Protein AF-0000000073451861 (afdb_homodimer)

Nearest PDB structures (foldseek):
  3lm8-assembly1_A  TM=9.579E-01  e=1.379E-36  Bacillus subtilis
  3lm8-assembly5_C  TM=9.611E-01  e=3.725E-36  Bacillus subtilis
  3lm8-assembly6_D  TM=9.392E-01  e=6.124E-36  Bacillus subtilis
  3k94-assembly1_A  TM=9.320E-01  e=6.804E-31  Geobacillus thermodenitrificans NG80-2
  3cq9-assembly2_C  TM=8.450E-01  e=4.820E-22  Lactiplantibacillus plantarum WCFS1

Radius of gyration: 21.83 Å; Cα contacts (8 Å, |Δi|>4): 1058; chains: 2; bounding box: 53×60×49 Å

Foldseek 3Di:
DEEEEEEEQADLQFFPLCVVVPDDRYAYEYEVCRCVSCVVSVHQHLEYEEQCPPPDPVSVCSNVVVVRPYPYDDPPDPDGRVLVVLVVVVVVVGQEYEYTSQDDDDVVSNVVVVVSLVVSVVSVHWYWYDTQFKIKHKDFFDKDKDFADPSFFFKFKDFDPAKWFQKFKFQKPDTDGGDIHGPPDRPGGGIGGPDRMMMIGTGDGMMMMMGGDD/DEEEEEEEQADLQFFPLCVVVPDDRYAYEYEACRCVSCVVSVHQHLEYEEQCPPPDPVSVCSNVVVVRPYPHDDPDPPDGRVLVVLVVVVVVVGQEYEYTSQDDDDVVSNVVVVVSLVVSVVSVHWYWYDTQFKIKHKDFFDKDKDFADPSFFFKFKDFDPAKWFQKFKFQKPDTDGGDIHGPPDRPGGGIGGPDRMIMIGTGDGMMMMMGGDD

Solvent-accessible surface area (backbone atoms only — not comparable to full-atom values): 21751 Å² total; per-residue (Å²): 130,45,35,38,39,35,27,32,60,28,51,68,90,40,37,54,72,64,73,81,66,67,48,92,81,49,41,36,31,12,21,51,58,10,37,54,54,33,47,76,69,73,40,78,44,48,31,35,27,27,61,75,74,83,52,49,69,68,55,46,46,50,48,60,64,68,59,27,63,64,48,71,44,75,78,89,50,67,53,44,49,61,55,51,49,49,54,54,50,57,70,67,64,40,62,32,37,41,35,26,21,56,50,69,76,37,58,59,56,29,54,40,49,53,24,44,51,52,47,37,44,76,67,73,32,53,52,37,38,38,41,66,32,32,40,38,38,66,40,68,58,44,77,47,77,46,69,63,41,88,84,32,52,28,38,20,52,40,50,58,46,38,51,24,32,42,33,27,34,42,44,36,71,72,60,41,75,54,38,69,42,47,77,44,56,45,53,40,60,69,32,34,63,75,43,71,48,32,35,42,32,31,71,38,47,35,39,34,41,30,30,23,32,134,130,45,35,38,40,35,28,32,58,28,52,69,90,40,38,53,73,64,73,80,65,66,50,94,80,49,42,36,32,11,21,51,57,11,37,55,54,34,46,76,70,72,39,79,48,48,31,34,27,26,64,71,75,82,51,49,68,67,54,46,46,50,50,60,62,65,60,28,63,63,47,68,40,72,78,52,83,60,46,44,49,61,54,52,47,47,55,54,50,57,70,69,66,40,61,32,38,42,35,27,20,55,50,68,75,38,58,59,57,31,54,38,49,53,24,43,51,50,47,38,44,75,66,73,31,52,54,37,40,39,40,66,34,32,38,39,37,69,40,68,57,43,78,47,77,44,68,63,43,87,83,32,50,28,38,21,53,42,50,57,46,38,51,24,32,41,33,28,34,43,45,36,72,71,59,41,76,54,38,68,43,47,76,42,56,44,61,41,61,70,32,34,63,75,41,70,48,32,36,40,32,30,71,38,45,35,39,32,39,31,30,23,32,137

Organism: Bacillus licheniformis (strain ATCC 14580 / DSM 13 / JCM 2505 / CCUG 7422 / NBRC 12200 / NCIMB 9375 / NCTC 10341 / NRRL NRS-1264 / Gibson 46) (NCBI:txid279010)

Sequence (428 aa):
MKTINIVAGGPDHLIPDLLQYQAGDALWVGVDRGAVTLLDAGIVPDEAFGDFDSITDEQKKAIEKAAPRLHIYQAEKDQTDLDLALSWAVGQRPSFIRMFGISGGRADHFLGNLHLLYTAMKQNVKTVMIDRQNTISMHPPGSYTVMHDQTKPYISFLPFAETVKNLSLEGFKYSLNKCHIALGSTLCISNELIHSQGAFSFSEGILIMIRSTDMKTINIVAGGPDHLIPDLLQYQAGDALWVGVDRGAVTLLDAGIVPDEAFGDFDSITDEQKKAIEKAAPRLHIYQAEKDQTDLDLALSWAVGQRPSFIRMFGISGGRADHFLGNLHLLYTAMKQNVKTVMIDRQNTISMHPPGSYTVMHDQTKPYISFLPFAETVKNLSLEGFKYSLNKCHIALGSTLCISNELIHSQGAFSFSEGILIMIRSTD

InterPro domains:
  IPR006282 Thiamin pyrophosphokinase [TIGR01378] (4-210)
  IPR006282 Thiamin pyrophosphokinase [cd07995] (4-212)
  IPR007371 Thiamin pyrophosphokinase, catalytic domain [PF04263] (23-128)
  IPR007373 Thiamin pyrophosphokinase, thiamin-binding domain [PF04265] (147-207)
  IPR007373 Thiamin pyrophosphokinase, thiamin-binding domain [SM00983] (142-208)
  IPR036371 Thiamin pyrophosphokinase, thiamin-binding domain superfamily [SSF63862] (133-212)
  IPR036759 Thiamin pyrophosphokinase, catalytic domain superfamily [G3DSA:3.40.50.10240] (1-214)
  IPR036759 Thiamin pyrophosphokinase, catalytic domain superfamily [SSF63999] (1-131)
  IPR053149 Thiamine pyrophosphokinase [PTHR41299] (1-214)

Secondary structure (DSSP, 8-state):
--EEEEE-SS-GGGS--GGGG--TT-EEEEETHHHHHHHHTT---SEEES---SS-HHHHHHHHHT--EE----S--SS-HHHHHHHHHHHT--SEEEEES--SS-HHHHHHHHHHHHHHHHTT--EEEE-SSEEEEEE-SEEEEEE--TTS-EEEEEESSS-EEEEEEESBSS-EEEEEE-TT--TTSSEEBSSSEEEEEESBS-EEEEEE--/--EEEEE-SS-GGGS--GGGG--TT-EEEEETHHHHHHHHTT---SEEES---SS-HHHHHHHHHT--EE------TTS-HHHHHHHHHHHT--SEEEEES--SS-HHHHHHHHHHHHHHHHTT--EEEE-SSEEEEEE-SEEEEEE--TTS-EEEEEESSS-EEEEEEESBSS-EEEEEE-TT--TTSSEEBSSSEEEEEESBS-EEEEEE--

pLDDT: mean 90.4, std 12.21, range [48.94, 98.81]

Structure (mmCIF, N/CA/C/O backbone):
data_AF-0000000073451861-model_v1
#
loop_
_entity.id
_entity.type
_entity.pdbx_description
1 polymer 'Thiamine diphosphokinase'
#
loop_
_atom_site.group_PDB
_atom_site.id
_atom_site.type_symbol
_atom_site.label_atom_id
_atom_site.label_alt_id
_atom_site.label_comp_id
_atom_site.label_asym_id
_atom_site.label_entity_id
_atom_site.label_seq_id
_atom_site.pdbx_PDB_ins_code
_atom_site.Cartn_x
_atom_site.Cartn_y
_atom_site.Cartn_z
_atom_site.occupancy
_atom_site.B_iso_or_equiv
_atom_site.auth_seq_id
_atom_site.auth_comp_id
_atom_site.auth_asym_id
_atom_site.auth_atom_id
_atom_site.pdbx_PDB_model_num
ATOM 1 N N . MET A 1 1 ? -4.633 -28.203 -14 1 61.06 1 MET A N 1
ATOM 2 C CA . MET A 1 1 ? -4.426 -26.766 -13.922 1 61.06 1 MET A CA 1
ATOM 3 C C . MET A 1 1 ? -3.543 -26.406 -12.727 1 61.06 1 MET A C 1
ATOM 5 O O . MET A 1 1 ? -3.715 -26.953 -11.641 1 61.06 1 MET A O 1
ATOM 9 N N . LYS A 1 2 ? -2.137 -25.969 -12.883 1 87.25 2 LYS A N 1
ATOM 10 C CA . LYS A 1 2 ? -1.033 -25.938 -11.93 1 87.25 2 LYS A CA 1
ATOM 11 C C . LYS A 1 2 ? -1.071 -24.656 -11.094 1 87.25 2 LYS A C 1
ATOM 13 O O . LYS A 1 2 ? -1.204 -23.562 -11.641 1 87.25 2 LYS A O 1
ATOM 18 N N . THR A 1 3 ? -1.361 -24.828 -9.82 1 94.12 3 THR A N 1
ATOM 19 C CA . THR A 1 3 ? -1.321 -23.719 -8.875 1 94.12 3 THR A CA 1
ATOM 20 C C . THR A 1 3 ? 0.067 -23.594 -8.25 1 94.12 3 THR A C 1
ATOM 22 O O . THR A 1 3 ? 0.688 -24.594 -7.891 1 94.12 3 THR A O 1
ATOM 25 N N . ILE A 1 4 ? 0.548 -22.375 -8.203 1 96.38 4 ILE A N 1
ATOM 26 C CA . ILE A 1 4 ? 1.814 -22.125 -7.527 1 96.38 4 ILE A CA 1
ATOM 27 C C . ILE A 1 4 ? 1.584 -21.188 -6.336 1 96.38 4 ILE A C 1
ATOM 29 O O . ILE A 1 4 ? 0.977 -20.125 -6.477 1 96.38 4 ILE A O 1
ATOM 33 N N . ASN A 1 5 ? 1.986 -21.641 -5.164 1 97.25 5 ASN A N 1
ATOM 34 C CA . ASN A 1 5 ? 1.973 -20.844 -3.945 1 97.25 5 ASN A CA 1
ATOM 35 C C . ASN A 1 5 ? 3.354 -20.266 -3.631 1 97.25 5 ASN A C 1
ATOM 37 O O . ASN A 1 5 ? 4.32 -21.031 -3.498 1 97.25 5 ASN A O 1
ATOM 41 N N . ILE A 1 6 ? 3.475 -19.016 -3.539 1 97.31 6 ILE A N 1
ATOM 42 C CA . ILE A 1 6 ? 4.727 -18.344 -3.191 1 97.31 6 ILE A CA 1
ATOM 43 C C . ILE A 1 6 ? 4.617 -17.734 -1.794 1 97.31 6 ILE A C 1
ATOM 45 O O . ILE A 1 6 ? 3.666 -17.016 -1.495 1 97.31 6 ILE A O 1
ATOM 49 N N . VAL A 1 7 ? 5.59 -18.031 -0.932 1 97.31 7 VAL A N 1
ATOM 50 C CA . VAL A 1 7 ? 5.605 -17.453 0.41 1 97.31 7 VAL A CA 1
ATOM 51 C C . VAL A 1 7 ? 6.812 -16.531 0.564 1 97.31 7 VAL A C 1
ATOM 53 O O . VAL A 1 7 ? 7.961 -17 0.53 1 97.31 7 VAL A O 1
ATOM 56 N N . ALA A 1 8 ? 6.5 -15.25 0.709 1 96.38 8 ALA A N 1
ATOM 57 C CA . ALA A 1 8 ? 7.539 -14.242 0.906 1 96.38 8 ALA A CA 1
ATOM 58 C C . ALA A 1 8 ? 7.895 -14.102 2.383 1 96.38 8 ALA A C 1
ATOM 60 O O . ALA A 1 8 ? 7.41 -14.875 3.221 1 96.38 8 ALA A O 1
ATOM 61 N N . GLY A 1 9 ? 8.773 -13.156 2.688 1 92.75 9 GLY A N 1
ATOM 62 C CA . GLY A 1 9 ? 9.367 -13.086 4.012 1 92.75 9 GLY A CA 1
ATOM 63 C C . GLY A 1 9 ? 8.641 -12.133 4.941 1 92.75 9 GLY A C 1
ATOM 64 O O . GLY A 1 9 ? 9.258 -11.523 5.816 1 92.75 9 GLY A O 1
ATOM 65 N N . GLY A 1 10 ? 7.34 -11.852 4.781 1 93.38 10 GLY A N 1
ATOM 66 C CA . GLY A 1 10 ? 6.582 -11.031 5.715 1 93.38 10 GLY A CA 1
ATOM 67 C C . GLY A 1 10 ? 6.445 -11.656 7.09 1 93.38 10 GLY A C 1
ATOM 68 O O . GLY A 1 10 ? 6.824 -12.812 7.289 1 93.38 10 GLY A O 1
ATOM 69 N N . PRO A 1 11 ? 5.957 -10.844 8.031 1 94.31 11 PRO A N 1
ATOM 70 C CA . PRO A 1 11 ? 5.824 -11.359 9.398 1 94.31 11 PRO A CA 1
ATOM 71 C C . PRO A 1 11 ? 4.938 -12.594 9.484 1 94.31 11 PRO A C 1
ATOM 73 O O . PRO A 1 11 ? 3.844 -12.617 8.906 1 94.31 11 PRO A O 1
ATOM 76 N N . ASP A 1 12 ? 5.305 -13.547 10.312 1 93.94 12 ASP A N 1
ATOM 77 C CA . ASP A 1 12 ? 4.637 -14.844 10.422 1 93.94 12 ASP A CA 1
ATOM 78 C C . ASP A 1 12 ? 3.188 -14.672 10.875 1 93.94 12 ASP A C 1
ATOM 80 O O . ASP A 1 12 ? 2.299 -15.391 10.414 1 93.94 12 ASP A O 1
ATOM 84 N N . HIS A 1 13 ? 3.002 -13.711 11.727 1 94.44 13 HIS A N 1
ATOM 85 C CA . HIS A 1 13 ? 1.678 -13.578 12.328 1 94.44 13 HIS A CA 1
ATOM 86 C C . HIS A 1 13 ? 0.657 -13.086 11.312 1 94.44 13 HIS A C 1
ATOM 88 O O . HIS A 1 13 ? -0.548 -13.117 11.562 1 94.44 13 HIS A O 1
ATOM 94 N N . LEU A 1 14 ? 1.1 -12.68 10.164 1 96.56 14 LEU A N 1
ATOM 95 C CA . LEU A 1 14 ? 0.192 -12.203 9.125 1 96.56 14 LEU A CA 1
ATOM 96 C C . LEU A 1 14 ? -0.023 -13.281 8.062 1 96.56 14 LEU A C 1
ATOM 98 O O . LEU A 1 14 ? -0.887 -13.133 7.191 1 96.56 14 LEU A O 1
ATOM 102 N N . ILE A 1 15 ? 0.765 -14.312 8.055 1 97.75 15 ILE A N 1
ATOM 103 C CA . ILE A 1 15 ? 0.625 -15.414 7.109 1 97.75 15 ILE A CA 1
ATOM 104 C C . ILE A 1 15 ? -0.488 -16.344 7.566 1 97.75 15 ILE A C 1
ATOM 106 O O . ILE A 1 15 ? -0.486 -16.812 8.711 1 97.75 15 ILE A O 1
ATOM 110 N N . PRO A 1 16 ? -1.47 -16.594 6.73 1 97.38 16 PRO A N 1
ATOM 111 C CA . PRO A 1 16 ? -2.533 -17.516 7.133 1 97.38 16 PRO A CA 1
ATOM 112 C C . PRO A 1 16 ? -2.041 -18.953 7.285 1 97.38 16 PRO A C 1
ATOM 114 O O . PRO A 1 16 ? -0.871 -19.234 7.02 1 97.38 16 PRO A O 1
ATOM 117 N N . ASP A 1 17 ? -2.949 -19.828 7.762 1 96.12 17 ASP A N 1
ATOM 118 C CA . ASP A 1 17 ? -2.609 -21.234 7.824 1 96.12 17 ASP A CA 1
ATOM 119 C C . AS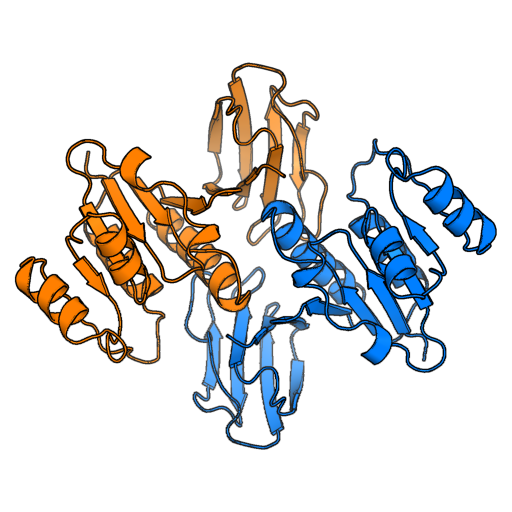P A 1 17 ? -2.422 -21.828 6.426 1 96.12 17 ASP A C 1
ATOM 121 O O . ASP A 1 17 ? -3.398 -22.078 5.715 1 96.12 17 ASP A O 1
ATOM 125 N N . LEU A 1 18 ? -1.202 -22.031 6.098 1 96.25 18 LEU A N 1
ATOM 126 C CA . LEU A 1 18 ? -0.835 -22.438 4.75 1 96.25 18 LEU A CA 1
ATOM 127 C C . LEU A 1 18 ? -1.409 -23.812 4.426 1 96.25 18 LEU A C 1
ATOM 129 O O . LEU A 1 18 ? -1.551 -24.172 3.254 1 96.25 18 LEU A O 1
ATOM 133 N N . LEU A 1 19 ? -1.751 -24.578 5.457 1 92.81 19 LEU A N 1
ATOM 134 C CA . LEU A 1 19 ? -2.266 -25.922 5.254 1 92.81 19 LEU A CA 1
ATOM 135 C C . LEU A 1 19 ? -3.625 -25.891 4.562 1 92.81 19 LEU A C 1
ATOM 137 O O . LEU A 1 19 ? -4.016 -26.859 3.904 1 92.81 19 LEU A O 1
ATOM 141 N N . GLN A 1 20 ? -4.25 -24.75 4.711 1 92.44 20 GLN A N 1
ATOM 142 C CA . GLN A 1 20 ? -5.559 -24.594 4.082 1 92.44 20 GLN A CA 1
ATOM 143 C C . GLN A 1 20 ? -5.43 -24.484 2.566 1 92.44 20 GLN A C 1
ATOM 145 O O . GLN A 1 20 ? -6.422 -24.609 1.845 1 92.44 20 GLN A O 1
ATOM 150 N N . TYR A 1 21 ? -4.195 -24.328 2.113 1 93.12 21 TYR A N 1
ATOM 151 C CA . TYR A 1 21 ? -3.982 -24.094 0.688 1 93.12 21 TYR A CA 1
ATOM 152 C C . TYR A 1 21 ? -3.234 -25.266 0.051 1 93.12 21 TYR A C 1
ATOM 154 O O . TYR A 1 21 ? -2.779 -25.172 -1.091 1 93.12 21 TYR A O 1
ATOM 162 N N . GLN A 1 22 ? -3.098 -26.266 0.871 1 85.5 22 GLN A N 1
ATOM 163 C CA . GLN A 1 22 ? -2.387 -27.438 0.38 1 85.5 22 GLN A CA 1
ATOM 164 C C . GLN A 1 22 ? -3.283 -28.297 -0.521 1 85.5 22 GLN A C 1
ATOM 166 O O . GLN A 1 22 ? -4.371 -28.703 -0.112 1 85.5 22 GLN A O 1
ATOM 171 N N . ALA A 1 23 ? -3.764 -27.797 -1.449 1 70.19 23 ALA A N 1
ATOM 172 C CA . ALA A 1 23 ? -4.609 -28.641 -2.293 1 70.19 23 ALA A CA 1
ATOM 173 C C . ALA A 1 23 ? -3.809 -29.234 -3.449 1 70.19 23 ALA A C 1
ATOM 175 O O . ALA A 1 23 ? -2.963 -28.562 -4.039 1 70.19 23 ALA A O 1
ATOM 176 N N . GLY A 1 24 ? -4.062 -30.594 -3.717 1 70 24 GLY A N 1
ATOM 177 C CA . GLY A 1 24 ? -3.652 -31.328 -4.91 1 70 24 GLY A CA 1
ATOM 178 C C . GLY A 1 24 ? -2.178 -31.172 -5.227 1 70 24 GLY A C 1
ATOM 179 O O . GLY A 1 24 ? -1.332 -31.266 -4.332 1 70 24 GLY A O 1
ATOM 180 N N . ASP A 1 25 ? -1.872 -30.703 -6.535 1 80 25 ASP A N 1
ATOM 181 C CA . ASP A 1 25 ? -0.563 -30.656 -7.176 1 80 25 ASP A CA 1
ATOM 182 C C . ASP A 1 25 ? -0.008 -29.234 -7.16 1 80 25 ASP A C 1
ATOM 184 O O . ASP A 1 25 ? 0.705 -28.828 -8.086 1 80 25 ASP A O 1
ATOM 188 N N . ALA A 1 26 ? -0.268 -28.5 -5.996 1 89.44 26 ALA A N 1
ATOM 189 C CA . ALA A 1 26 ? 0.245 -27.141 -5.973 1 89.44 26 ALA A CA 1
ATOM 190 C C . ALA A 1 26 ? 1.748 -27.125 -5.711 1 89.44 26 ALA A C 1
ATOM 192 O O . ALA A 1 26 ? 2.25 -27.891 -4.895 1 89.44 26 ALA A O 1
ATOM 193 N N . LEU A 1 27 ? 2.422 -26.297 -6.43 1 92.12 27 LEU A N 1
ATOM 194 C CA . LEU A 1 27 ? 3.844 -26.062 -6.199 1 92.12 27 LEU A CA 1
ATOM 195 C C . LEU A 1 27 ? 4.051 -24.984 -5.137 1 92.12 27 LEU A C 1
ATOM 197 O O . LEU A 1 27 ? 3.336 -23.984 -5.117 1 92.12 27 LEU A O 1
ATOM 201 N N . TRP A 1 28 ? 5.016 -25.266 -4.285 1 94 28 TRP A N 1
ATOM 202 C CA . TRP A 1 28 ? 5.328 -24.328 -3.221 1 94 28 TRP A CA 1
ATOM 203 C C . TRP A 1 28 ? 6.703 -23.703 -3.436 1 94 28 TRP A C 1
ATOM 205 O O . TRP A 1 28 ? 7.688 -24.406 -3.65 1 94 28 TRP A O 1
ATOM 215 N N . VAL A 1 29 ? 6.707 -22.375 -3.41 1 93.62 29 VAL A N 1
ATOM 216 C CA . VAL A 1 29 ? 7.934 -21.594 -3.59 1 93.62 29 VAL A CA 1
ATOM 217 C C . VAL A 1 29 ? 8.203 -20.75 -2.344 1 93.62 29 VAL A C 1
ATOM 219 O O . VAL A 1 29 ? 7.324 -20.016 -1.886 1 93.62 29 VAL A O 1
ATOM 222 N N . GLY A 1 30 ? 9.422 -20.828 -1.775 1 93.31 30 GLY A N 1
ATOM 223 C CA . GLY A 1 30 ? 9.828 -20.016 -0.649 1 93.31 30 GLY A CA 1
ATOM 224 C C . GLY A 1 30 ? 10.797 -18.906 -1.035 1 93.31 30 GLY A C 1
ATOM 225 O O . GLY A 1 30 ? 11.758 -19.156 -1.767 1 93.31 30 GLY A O 1
ATOM 226 N N . VAL A 1 31 ? 10.508 -17.688 -0.576 1 92.69 31 VAL A N 1
ATOM 227 C CA . VAL A 1 31 ? 11.383 -16.547 -0.844 1 92.69 31 VAL A CA 1
ATOM 228 C C . VAL A 1 31 ? 11.961 -16.016 0.467 1 92.69 31 VAL A C 1
ATOM 230 O O . VAL A 1 31 ? 11.211 -15.602 1.357 1 92.69 31 VAL A O 1
ATOM 233 N N . ASP A 1 32 ? 13.203 -15.945 0.616 1 87.44 32 ASP A N 1
ATOM 234 C CA . ASP A 1 32 ? 13.898 -15.5 1.823 1 87.44 32 ASP A CA 1
ATOM 235 C C . ASP A 1 32 ? 13.336 -16.203 3.062 1 87.44 32 ASP A C 1
ATOM 237 O O . ASP A 1 32 ? 13.258 -17.422 3.107 1 87.44 32 ASP A O 1
ATOM 241 N N . ARG A 1 33 ? 12.93 -15.5 4.012 1 88.81 33 ARG A N 1
ATOM 242 C CA . ARG A 1 33 ? 12.406 -16.078 5.246 1 88.81 33 ARG A CA 1
ATOM 243 C C . ARG A 1 33 ? 11.164 -16.922 4.969 1 88.81 33 ARG A C 1
ATOM 245 O O . ARG A 1 33 ? 10.781 -17.766 5.785 1 88.81 33 ARG A O 1
ATOM 252 N N . GLY A 1 34 ? 10.57 -16.656 3.805 1 93.38 34 GLY A N 1
ATOM 253 C CA . GLY A 1 34 ? 9.406 -17.453 3.426 1 93.38 34 GLY A CA 1
ATOM 254 C C . GLY A 1 34 ? 9.703 -18.922 3.281 1 93.38 34 GLY A C 1
ATOM 255 O O . GLY A 1 34 ? 8.836 -19.766 3.514 1 93.38 34 GLY A O 1
ATOM 256 N N . ALA A 1 35 ? 10.914 -19.266 2.936 1 90.12 35 ALA A N 1
ATOM 257 C CA . ALA A 1 35 ? 11.312 -20.672 2.854 1 90.12 35 ALA A CA 1
ATOM 258 C C . ALA A 1 35 ? 11.289 -21.328 4.23 1 90.12 35 ALA A C 1
ATOM 260 O O . ALA A 1 35 ? 10.828 -22.453 4.379 1 90.12 35 ALA A O 1
ATOM 261 N N . VAL A 1 36 ? 11.758 -20.562 5.199 1 88.31 36 VAL A N 1
ATOM 262 C CA . VAL A 1 36 ? 11.773 -21.062 6.574 1 88.31 36 VAL A CA 1
ATOM 263 C C . VAL A 1 36 ? 10.344 -21.219 7.078 1 88.31 36 VAL A C 1
ATOM 265 O O . VAL A 1 36 ? 10.016 -22.219 7.734 1 88.31 36 VAL A O 1
ATOM 268 N N . THR A 1 37 ? 9.539 -20.234 6.738 1 93.38 37 THR A N 1
ATOM 269 C CA . THR A 1 37 ? 8.133 -20.266 7.121 1 93.38 37 THR A CA 1
ATOM 270 C C . THR A 1 37 ? 7.469 -21.547 6.602 1 93.38 37 THR A C 1
ATOM 272 O O . THR A 1 37 ? 6.695 -22.188 7.316 1 93.38 37 THR A O 1
ATOM 275 N N . LEU A 1 38 ? 7.762 -21.953 5.387 1 92.94 38 LEU A N 1
ATOM 276 C CA . LEU A 1 38 ? 7.219 -23.172 4.801 1 92.94 38 LEU A CA 1
ATOM 277 C C . LEU A 1 38 ? 7.684 -24.406 5.578 1 92.94 38 LEU A C 1
ATOM 279 O O . LEU A 1 38 ? 6.871 -25.25 5.949 1 92.94 38 LEU A O 1
ATOM 283 N N . LEU A 1 39 ? 8.867 -24.438 5.891 1 87.94 39 LEU A N 1
ATOM 284 C CA . LEU A 1 39 ? 9.422 -25.578 6.609 1 87.94 39 LEU A CA 1
ATOM 285 C C . LEU A 1 39 ? 8.805 -25.703 8 1 87.94 39 LEU A C 1
ATOM 287 O O . LEU A 1 39 ? 8.461 -26.797 8.438 1 87.94 39 LEU A O 1
ATOM 291 N N . ASP A 1 40 ? 8.711 -24.531 8.594 1 89.81 40 ASP A N 1
ATOM 292 C CA . ASP A 1 40 ? 8.109 -24.5 9.922 1 89.81 40 ASP A CA 1
ATOM 293 C C . ASP A 1 40 ? 6.668 -25 9.883 1 89.81 40 ASP A C 1
ATOM 295 O O . ASP A 1 40 ? 6.164 -25.547 10.867 1 89.81 40 ASP A O 1
ATOM 299 N N . ALA A 1 41 ? 6.062 -24.828 8.719 1 91.75 41 ALA A N 1
ATOM 300 C CA . ALA A 1 41 ? 4.684 -25.281 8.547 1 91.75 41 ALA A CA 1
ATOM 301 C C . ALA A 1 41 ? 4.641 -26.75 8.117 1 91.75 41 ALA A C 1
ATOM 303 O O . ALA A 1 41 ? 3.562 -27.297 7.887 1 91.75 41 ALA A O 1
ATOM 304 N N . GLY A 1 42 ? 5.742 -27.344 7.941 1 86.75 42 GLY A N 1
ATOM 305 C CA . GLY A 1 42 ? 5.832 -28.734 7.527 1 86.75 42 GLY A CA 1
ATOM 306 C C . GLY A 1 42 ? 5.73 -28.922 6.023 1 86.75 42 GLY A C 1
ATOM 307 O O . GLY A 1 42 ? 5.414 -30.016 5.547 1 86.75 42 GLY A O 1
ATOM 308 N N . ILE A 1 43 ? 5.945 -27.906 5.258 1 89.69 43 ILE A N 1
ATOM 309 C CA . ILE A 1 43 ? 5.875 -27.938 3.803 1 89.69 43 ILE A CA 1
ATOM 310 C C . ILE A 1 43 ? 7.277 -27.812 3.215 1 89.69 43 ILE A C 1
ATOM 312 O O . ILE A 1 43 ? 7.984 -26.844 3.486 1 89.69 43 ILE A O 1
ATOM 316 N N . VAL A 1 44 ? 7.641 -28.75 2.441 1 84.94 44 VAL A N 1
ATOM 317 C CA . VAL A 1 44 ? 8.93 -28.656 1.761 1 84.94 44 VAL A CA 1
ATOM 318 C C . VAL A 1 44 ? 8.773 -27.859 0.468 1 84.94 44 VAL A C 1
ATOM 320 O O . VAL A 1 44 ? 8.016 -28.25 -0.425 1 84.94 44 VAL A O 1
ATOM 323 N N . PRO A 1 45 ? 9.422 -26.781 0.376 1 90.31 45 PRO A N 1
ATOM 324 C CA . PRO A 1 45 ? 9.289 -26 -0.85 1 90.31 45 PRO A CA 1
ATOM 325 C C . PRO A 1 45 ? 9.812 -26.734 -2.084 1 90.31 45 PRO A C 1
ATOM 327 O O . PRO A 1 45 ? 10.797 -27.469 -1.999 1 90.31 45 PRO A O 1
ATOM 330 N N . ASP A 1 46 ? 9.156 -26.5 -3.201 1 87.69 46 ASP A N 1
ATOM 331 C CA . ASP A 1 46 ? 9.625 -27.016 -4.484 1 87.69 46 ASP A CA 1
ATOM 332 C C . ASP A 1 46 ? 10.758 -26.156 -5.035 1 87.69 46 ASP A C 1
ATOM 334 O O . ASP A 1 46 ? 11.672 -26.656 -5.695 1 87.69 46 ASP A O 1
ATOM 338 N N . GLU A 1 47 ? 10.648 -24.859 -4.828 1 87.75 47 GLU A N 1
ATOM 339 C CA . GLU A 1 47 ? 11.641 -23.859 -5.223 1 87.75 47 GLU A CA 1
ATOM 340 C C . GLU A 1 47 ? 11.883 -22.844 -4.105 1 87.75 47 GLU A C 1
ATOM 342 O O . GLU A 1 47 ? 10.977 -22.547 -3.314 1 87.75 47 GLU A O 1
ATOM 347 N N . ALA A 1 48 ? 13.109 -22.344 -4.016 1 88.56 48 ALA A N 1
ATOM 348 C CA . ALA A 1 48 ? 13.453 -21.312 -3.037 1 88.56 48 ALA A CA 1
ATOM 349 C C . ALA A 1 48 ? 14.281 -20.203 -3.676 1 88.56 48 ALA A C 1
ATOM 351 O O . ALA A 1 48 ? 15.164 -20.469 -4.496 1 88.56 48 ALA A O 1
ATOM 352 N N . PHE A 1 49 ? 13.945 -19.016 -3.332 1 88.81 49 PHE A N 1
ATOM 353 C CA . PHE A 1 49 ? 14.648 -17.828 -3.832 1 88.81 49 PHE A CA 1
ATOM 354 C C . PHE A 1 49 ? 15.18 -16.984 -2.68 1 88.81 49 PHE A C 1
ATOM 356 O O . PHE A 1 49 ? 14.484 -16.781 -1.685 1 88.81 49 PHE A O 1
ATOM 363 N N . GLY A 1 50 ? 16.391 -16.453 -2.715 1 84.88 50 GLY A N 1
ATOM 364 C CA . GLY A 1 50 ? 16.969 -15.57 -1.71 1 84.88 50 GLY A CA 1
ATOM 365 C C . GLY A 1 50 ? 18.438 -15.867 -1.434 1 84.88 50 GLY A C 1
ATOM 366 O O . GLY A 1 50 ? 19.031 -16.734 -2.068 1 84.88 50 GLY A O 1
ATOM 367 N N . ASP A 1 51 ? 19.062 -14.992 -0.496 1 73.06 51 ASP A N 1
ATOM 368 C CA . ASP A 1 51 ? 20.469 -15.148 -0.132 1 73.06 51 ASP A CA 1
ATOM 369 C C . ASP A 1 51 ? 20.625 -16.016 1.109 1 73.06 51 ASP A C 1
ATOM 371 O O . ASP A 1 51 ? 21.75 -16.234 1.595 1 73.06 51 ASP A O 1
ATOM 375 N N . PHE A 1 52 ? 20.062 -16.859 1.42 1 69.5 52 PHE A N 1
ATOM 376 C CA . PHE A 1 52 ? 20 -17.766 2.57 1 69.5 52 PHE A CA 1
ATOM 377 C C . PHE A 1 52 ? 21.328 -17.781 3.314 1 69.5 52 PHE A C 1
ATOM 379 O O . PHE A 1 52 ? 21.797 -18.844 3.721 1 69.5 52 PHE A O 1
ATOM 386 N N . ASP A 1 53 ? 21.797 -16.5 3.473 1 62 53 ASP A N 1
ATOM 387 C CA . ASP A 1 53 ? 23.062 -16.453 4.211 1 62 53 ASP A CA 1
ATOM 388 C C . ASP A 1 53 ? 22.828 -16.703 5.699 1 62 53 ASP A C 1
ATOM 390 O O . ASP A 1 53 ? 23.734 -17.172 6.398 1 62 53 ASP A O 1
ATOM 394 N N . SER A 1 54 ? 21.625 -16.25 6.137 1 58.22 54 SER A N 1
ATOM 395 C CA . SER A 1 54 ? 21.422 -16.219 7.582 1 58.22 54 SER A CA 1
ATOM 396 C C . SER A 1 54 ? 20.641 -17.453 8.047 1 58.22 54 SER A C 1
ATOM 398 O O . SER A 1 54 ? 20.188 -17.5 9.195 1 58.22 54 SER A O 1
ATOM 400 N N . ILE A 1 55 ? 20.422 -18.328 7.223 1 64.69 55 ILE A N 1
ATOM 401 C CA . ILE A 1 55 ? 19.672 -19.469 7.715 1 64.69 55 ILE A CA 1
ATOM 402 C C . ILE A 1 55 ? 20.625 -20.469 8.383 1 64.69 55 ILE A C 1
ATOM 404 O O . ILE A 1 55 ? 21.812 -20.516 8.055 1 64.69 55 ILE A O 1
ATOM 408 N N . THR A 1 56 ? 20.141 -20.969 9.492 1 65.88 56 THR A N 1
ATOM 409 C CA . THR A 1 56 ? 20.953 -21.922 10.242 1 65.88 56 THR A CA 1
ATOM 410 C C . THR A 1 56 ? 21.344 -23.109 9.359 1 65.88 56 THR A C 1
ATOM 412 O O . THR A 1 56 ? 20.703 -23.375 8.336 1 65.88 56 THR A O 1
ATOM 415 N N . ASP A 1 57 ? 22.469 -23.641 9.789 1 67.12 57 ASP A N 1
ATOM 416 C CA . ASP A 1 57 ? 22.938 -24.828 9.086 1 67.12 57 ASP A CA 1
ATOM 417 C C . ASP A 1 57 ? 21.859 -25.922 9.039 1 67.12 57 ASP A C 1
ATOM 419 O O . ASP A 1 57 ? 21.734 -26.625 8.031 1 67.12 57 ASP A O 1
ATOM 423 N N . GLU A 1 58 ? 21.156 -25.984 10.125 1 68.88 58 GLU A N 1
ATOM 424 C CA . GLU A 1 58 ? 20.078 -26.969 10.188 1 68.88 58 GLU A CA 1
ATOM 425 C C . GLU A 1 58 ? 18.984 -26.656 9.172 1 68.88 58 GLU A C 1
ATOM 427 O O . GLU A 1 58 ? 18.469 -27.547 8.492 1 68.88 58 GLU A O 1
ATOM 432 N N . GLN A 1 59 ? 18.688 -25.422 9.062 1 68.75 59 GLN A N 1
ATOM 433 C CA . GLN A 1 59 ? 17.672 -25 8.109 1 68.75 59 GLN A CA 1
ATOM 434 C C . GLN A 1 59 ? 18.172 -25.156 6.672 1 68.75 59 GLN A C 1
ATOM 436 O O . GLN A 1 59 ? 17.422 -25.547 5.785 1 68.75 59 GLN A O 1
ATOM 441 N N . LYS A 1 60 ? 19.375 -24.844 6.52 1 68.88 60 LYS A N 1
ATOM 442 C CA . LYS A 1 60 ? 20 -24.984 5.207 1 68.88 60 LYS A CA 1
ATOM 443 C C . LYS A 1 60 ? 20 -26.453 4.766 1 68.88 60 LYS A C 1
ATOM 445 O O . LYS A 1 60 ? 19.672 -26.75 3.617 1 68.88 60 LYS A O 1
ATOM 450 N N . LYS A 1 61 ? 20.391 -27.25 5.68 1 67.5 61 LYS A N 1
ATOM 451 C CA . LYS A 1 61 ? 20.438 -28.672 5.391 1 67.5 61 LYS A CA 1
ATOM 452 C C . LYS A 1 61 ? 19.047 -29.219 5.082 1 67.5 61 LYS A C 1
ATOM 454 O O . LYS A 1 61 ? 18.875 -30.062 4.203 1 67.5 61 LYS A O 1
ATOM 459 N N . ALA A 1 62 ? 18.141 -28.734 5.785 1 67.12 62 ALA A N 1
ATOM 460 C CA . ALA A 1 62 ? 16.766 -29.156 5.555 1 67.12 62 ALA A CA 1
ATOM 461 C C . ALA A 1 62 ? 16.281 -28.75 4.164 1 67.12 62 ALA A C 1
ATOM 463 O O . ALA A 1 62 ? 15.609 -29.516 3.477 1 67.12 62 ALA A O 1
ATOM 464 N N . ILE A 1 63 ? 16.656 -27.656 3.877 1 66.12 63 ILE A N 1
ATOM 465 C CA . ILE A 1 63 ? 16.297 -27.141 2.559 1 66.12 63 ILE A CA 1
ATOM 466 C C . ILE A 1 63 ? 17.047 -27.922 1.479 1 66.12 63 ILE A C 1
ATOM 468 O O . ILE A 1 63 ? 16.469 -28.266 0.446 1 66.12 63 ILE A O 1
ATOM 472 N N . GLU A 1 64 ? 18.297 -28 1.712 1 63.19 64 GLU A N 1
ATOM 473 C CA . GLU A 1 64 ? 19.125 -28.734 0.76 1 63.19 64 GLU A CA 1
ATOM 474 C C . GLU A 1 64 ? 18.688 -30.188 0.646 1 63.19 64 GLU A C 1
ATOM 476 O O . GLU A 1 64 ? 18.734 -30.781 -0.438 1 63.19 64 GLU A O 1
ATOM 481 N N . LYS A 1 65 ? 18.469 -30.734 1.715 1 59.44 65 LYS A N 1
ATOM 482 C CA . LYS A 1 65 ? 18.094 -32.156 1.746 1 59.44 65 LYS A CA 1
ATOM 483 C C . LYS A 1 65 ? 16.734 -32.375 1.087 1 59.44 65 LYS A C 1
ATOM 485 O O . LYS A 1 65 ? 16.531 -33.375 0.398 1 59.44 65 LYS A O 1
ATOM 490 N N . ALA A 1 66 ? 15.828 -31.531 1.498 1 55.94 66 ALA A N 1
ATOM 491 C CA . ALA A 1 66 ? 14.508 -31.797 0.938 1 55.94 66 ALA A CA 1
ATOM 492 C C . ALA A 1 66 ? 14.508 -31.625 -0.579 1 55.94 66 ALA A C 1
ATOM 494 O O . ALA A 1 66 ? 13.641 -32.156 -1.271 1 55.94 66 ALA A O 1
ATOM 495 N N . ALA A 1 67 ? 15.586 -31.688 -1.434 1 48.94 67 ALA A N 1
ATOM 496 C CA . ALA A 1 67 ? 15.898 -31.75 -2.859 1 48.94 67 ALA A CA 1
ATOM 497 C C . ALA A 1 67 ? 15.289 -30.578 -3.613 1 48.94 67 ALA A C 1
ATOM 499 O O . ALA A 1 67 ? 14.93 -30.688 -4.789 1 48.94 67 ALA A O 1
ATOM 500 N N . PRO A 1 68 ? 14.586 -29.641 -3.006 1 51.41 68 PRO A N 1
ATOM 501 C CA . PRO A 1 68 ? 13.938 -28.719 -3.939 1 51.41 68 PRO A CA 1
ATOM 502 C C . PRO A 1 68 ? 14.938 -27.938 -4.785 1 51.41 68 PRO A C 1
ATOM 504 O O . PRO A 1 68 ? 16.109 -27.812 -4.41 1 51.41 68 PRO A O 1
ATOM 507 N N . ARG A 1 69 ? 14.828 -27.891 -6.141 1 54.22 69 ARG A N 1
ATOM 508 C CA . ARG A 1 69 ? 15.625 -27.078 -7.062 1 54.22 69 ARG A CA 1
ATOM 509 C C . ARG A 1 69 ? 15.922 -25.703 -6.473 1 54.22 69 ARG A C 1
ATOM 511 O O . ARG A 1 69 ? 15.016 -24.891 -6.312 1 54.22 69 ARG A O 1
ATOM 518 N N . LEU A 1 70 ? 16.781 -25.594 -5.539 1 57.19 70 LEU A N 1
ATOM 519 C CA . LEU A 1 70 ? 17.141 -24.375 -4.828 1 57.19 70 LEU A CA 1
ATOM 520 C C . LEU A 1 70 ? 17.734 -23.344 -5.789 1 57.19 70 LEU A C 1
ATOM 522 O O . LEU A 1 70 ? 18.672 -23.641 -6.523 1 57.19 70 LEU A O 1
ATOM 526 N N . HIS A 1 71 ? 17.094 -22.531 -6.285 1 58.31 71 HIS A N 1
ATOM 527 C CA . HIS A 1 71 ? 17.609 -21.391 -7.023 1 58.31 71 HIS A CA 1
ATOM 528 C C . HIS A 1 71 ? 18.078 -20.281 -6.074 1 58.31 71 HIS A C 1
ATOM 530 O O . HIS A 1 71 ? 17.25 -19.531 -5.547 1 58.31 71 HIS A O 1
ATOM 536 N N . ILE A 1 72 ? 19.234 -20.453 -5.504 1 58.81 72 ILE A N 1
ATOM 537 C CA . ILE A 1 72 ? 19.812 -19.422 -4.645 1 58.81 72 ILE A CA 1
ATOM 538 C C . ILE A 1 72 ? 20.359 -18.281 -5.504 1 58.81 72 ILE A C 1
ATOM 540 O O . ILE A 1 72 ? 21.188 -18.516 -6.391 1 58.81 72 ILE A O 1
ATOM 544 N N . TYR A 1 73 ? 19.688 -17.266 -5.559 1 58.41 73 TYR A N 1
ATOM 545 C CA . TYR A 1 73 ? 20.172 -16.125 -6.332 1 58.41 73 TYR A CA 1
ATOM 546 C C . TYR A 1 73 ? 20.922 -15.141 -5.438 1 58.41 73 TYR A C 1
ATOM 548 O O . TYR A 1 73 ? 20.594 -14.992 -4.258 1 58.41 73 TYR A O 1
ATOM 556 N N . GLN A 1 74 ? 22.062 -14.617 -5.824 1 55.91 74 GLN A N 1
ATOM 557 C CA . GLN A 1 74 ? 22.859 -13.609 -5.125 1 55.91 74 GLN A CA 1
ATOM 558 C C . GLN A 1 74 ? 22.188 -12.242 -5.195 1 55.91 74 GLN A C 1
ATOM 560 O O . GLN A 1 74 ? 21.5 -11.922 -6.172 1 55.91 74 GLN A O 1
ATOM 565 N N . ALA A 1 75 ? 22.312 -11.461 -4.121 1 53.78 75 ALA A N 1
ATOM 566 C CA . ALA A 1 75 ? 21.781 -10.156 -3.717 1 53.78 75 ALA A CA 1
ATOM 567 C C . ALA A 1 75 ? 22.062 -9.094 -4.77 1 53.78 75 ALA A C 1
ATOM 569 O O . ALA A 1 75 ? 21.391 -8.062 -4.824 1 53.78 75 ALA A O 1
ATOM 570 N N . GLU A 1 76 ? 22.906 -9.25 -5.621 1 55.94 76 GLU A N 1
ATOM 571 C CA . GLU A 1 76 ? 23.312 -8.078 -6.387 1 55.94 76 GLU A CA 1
ATOM 572 C C . GLU A 1 76 ? 22.375 -7.84 -7.566 1 55.94 76 GLU A C 1
ATOM 574 O O . GLU A 1 76 ? 22.828 -7.594 -8.688 1 55.94 76 GLU A O 1
ATOM 579 N N . LYS A 1 77 ? 21.109 -7.891 -7.215 1 64.44 77 LYS A N 1
ATOM 580 C CA . LYS A 1 77 ? 20.281 -7.879 -8.43 1 64.44 77 LYS A CA 1
ATOM 581 C C . LYS A 1 77 ? 19.375 -6.66 -8.453 1 64.44 77 LYS A C 1
ATOM 583 O O . LYS A 1 77 ? 19.172 -6.004 -7.434 1 64.44 77 LYS A O 1
ATOM 588 N N . ASP A 1 78 ? 18.969 -6.266 -9.656 1 81.69 78 ASP A N 1
ATOM 589 C CA . ASP A 1 78 ? 18.062 -5.199 -10.07 1 81.69 78 ASP A CA 1
ATOM 590 C C . ASP A 1 78 ? 16.625 -5.527 -9.711 1 81.69 78 ASP A C 1
ATOM 592 O O . ASP A 1 78 ? 15.727 -4.699 -9.898 1 81.69 78 ASP A O 1
ATOM 596 N N . GLN A 1 79 ? 16.453 -6.691 -9.172 1 87.56 79 GLN A N 1
ATOM 597 C CA . GLN A 1 79 ? 15.117 -7.16 -8.805 1 87.56 79 GLN A CA 1
ATOM 598 C C . GLN A 1 79 ? 15.109 -7.734 -7.387 1 87.56 79 GLN A C 1
ATOM 600 O O . G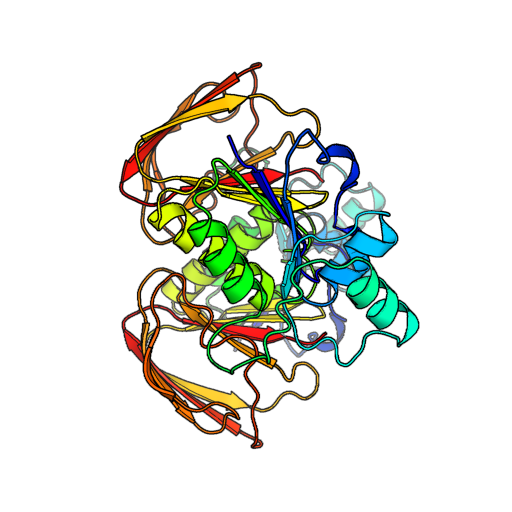LN A 1 79 ? 16.109 -8.273 -6.926 1 87.56 79 GLN A O 1
ATOM 605 N N . THR A 1 80 ? 13.969 -7.57 -6.754 1 90.19 80 THR A N 1
ATOM 606 C CA . THR A 1 80 ? 13.828 -8.219 -5.457 1 90.19 80 THR A CA 1
ATOM 607 C C . THR A 1 80 ? 13.734 -9.734 -5.613 1 90.19 80 THR A C 1
ATOM 609 O O . THR A 1 80 ? 13.414 -10.227 -6.691 1 90.19 80 THR A O 1
ATOM 612 N N . ASP A 1 81 ? 13.961 -10.414 -4.523 1 89.94 81 ASP A N 1
ATOM 613 C CA . ASP A 1 81 ? 13.883 -11.875 -4.559 1 89.94 81 ASP A CA 1
ATOM 614 C C . ASP A 1 81 ? 12.469 -12.336 -4.898 1 89.94 81 ASP A C 1
ATOM 616 O O . ASP A 1 81 ? 12.289 -13.32 -5.621 1 89.94 81 ASP A O 1
ATOM 620 N N . LEU A 1 82 ? 11.453 -11.641 -4.457 1 93.88 82 LEU A N 1
ATOM 621 C CA . LEU A 1 82 ? 10.078 -12.008 -4.793 1 93.88 82 LEU A CA 1
ATOM 622 C C . LEU A 1 82 ? 9.805 -11.758 -6.273 1 93.88 82 LEU A C 1
ATOM 624 O O . LEU A 1 82 ? 9.055 -12.516 -6.898 1 93.88 82 LEU A O 1
ATOM 628 N N . ASP A 1 83 ? 10.344 -10.727 -6.777 1 94.88 83 ASP A N 1
ATOM 629 C CA . ASP A 1 83 ? 10.234 -10.445 -8.203 1 94.88 83 ASP A CA 1
ATOM 630 C C . ASP A 1 83 ? 10.781 -11.602 -9.039 1 94.88 83 ASP A C 1
ATOM 632 O O . ASP A 1 83 ? 10.117 -12.078 -9.961 1 94.88 83 ASP A O 1
ATOM 636 N N . LEU A 1 84 ? 11.906 -12.102 -8.633 1 92.5 84 LEU A N 1
ATOM 637 C CA . LEU A 1 84 ? 12.516 -13.227 -9.32 1 92.5 84 LEU A CA 1
ATOM 638 C C . LEU A 1 84 ? 11.648 -14.477 -9.203 1 92.5 84 LEU A C 1
ATOM 640 O O . LEU A 1 84 ? 11.445 -15.188 -10.188 1 92.5 84 LEU A O 1
ATOM 644 N N . ALA A 1 85 ? 11.188 -14.703 -8.023 1 93.69 85 ALA A N 1
ATOM 645 C CA . ALA A 1 85 ? 10.336 -15.867 -7.781 1 93.69 85 ALA A CA 1
ATOM 646 C C . ALA A 1 85 ? 9.062 -15.789 -8.617 1 93.69 85 ALA A C 1
ATOM 648 O O . ALA A 1 85 ? 8.648 -16.781 -9.219 1 93.69 85 ALA A O 1
ATOM 649 N N . LEU A 1 86 ? 8.461 -14.656 -8.664 1 96.19 86 LEU A N 1
ATOM 650 C CA . LEU A 1 86 ? 7.23 -14.492 -9.438 1 96.19 86 LEU A CA 1
ATOM 651 C C . LEU A 1 86 ? 7.5 -14.664 -10.93 1 96.19 86 LEU A C 1
ATOM 653 O O . LEU A 1 86 ? 6.711 -15.281 -11.641 1 96.19 86 LEU A O 1
ATOM 657 N N . SER A 1 87 ? 8.562 -14.07 -11.398 1 93.94 87 SER A N 1
ATOM 658 C CA . SER A 1 87 ? 8.93 -14.227 -12.805 1 93.94 87 SER A CA 1
ATOM 659 C C . SER A 1 87 ? 9.07 -15.695 -13.172 1 93.94 87 SER A C 1
ATOM 661 O O . SER A 1 87 ? 8.578 -16.125 -14.219 1 93.94 87 SER A O 1
ATOM 663 N N . TRP A 1 88 ? 9.758 -16.422 -12.336 1 92.75 88 TRP A N 1
ATOM 664 C CA . TRP A 1 88 ? 9.875 -17.859 -12.547 1 92.75 88 TRP A CA 1
ATOM 665 C C . TRP A 1 88 ? 8.508 -18.516 -12.578 1 92.75 88 TRP A C 1
ATOM 667 O O . TRP A 1 88 ? 8.211 -19.312 -13.477 1 92.75 88 TRP A O 1
ATOM 677 N N . ALA A 1 89 ? 7.676 -18.219 -11.586 1 95.5 89 ALA A N 1
ATOM 678 C CA . ALA A 1 89 ? 6.355 -18.828 -11.461 1 95.5 89 ALA A CA 1
ATOM 679 C C . ALA A 1 89 ? 5.504 -18.562 -12.695 1 95.5 89 ALA A C 1
ATOM 681 O O . ALA A 1 89 ? 4.863 -19.469 -13.227 1 95.5 89 ALA A O 1
ATOM 682 N N . VAL A 1 90 ? 5.488 -17.359 -13.109 1 96.31 90 VAL A N 1
ATOM 683 C CA . VAL A 1 90 ? 4.723 -16.969 -14.297 1 96.31 90 VAL A CA 1
ATOM 684 C C . VAL A 1 90 ? 5.211 -17.766 -15.5 1 96.31 90 VAL A C 1
ATOM 686 O O . VAL A 1 90 ? 4.406 -18.188 -16.328 1 96.31 90 VAL A O 1
ATOM 689 N N . GLY A 1 91 ? 6.488 -17.938 -15.539 1 94 91 GLY A N 1
ATOM 690 C CA . GLY A 1 91 ? 7.078 -18.688 -16.625 1 94 91 GLY A CA 1
ATOM 691 C C . GLY A 1 91 ? 6.609 -20.125 -16.672 1 94 91 GLY A C 1
ATOM 692 O O . GLY A 1 91 ? 6.66 -20.766 -17.734 1 94 91 GLY A O 1
ATOM 693 N N . GLN A 1 92 ? 6.133 -20.672 -15.578 1 92.69 92 GLN A N 1
ATOM 694 C CA . GLN A 1 92 ? 5.633 -22.047 -15.523 1 92.69 92 GLN A CA 1
ATOM 695 C C . GLN A 1 92 ? 4.227 -22.141 -16.109 1 92.69 92 GLN A C 1
ATOM 697 O O . GLN A 1 92 ? 3.666 -23.234 -16.219 1 92.69 92 GLN A O 1
ATOM 702 N N . ARG A 1 93 ? 3.605 -21 -16.453 1 92.5 93 ARG A N 1
ATOM 703 C CA . ARG A 1 93 ? 2.277 -20.875 -17.047 1 92.5 93 ARG A CA 1
ATOM 704 C C . ARG A 1 93 ? 1.226 -21.547 -16.172 1 92.5 93 ARG A C 1
ATOM 706 O O . ARG A 1 93 ? 0.457 -22.391 -16.656 1 92.5 93 ARG A O 1
ATOM 713 N N . PRO A 1 94 ? 1.223 -21.125 -14.906 1 94.94 94 PRO A N 1
ATOM 714 C CA . PRO A 1 94 ? 0.214 -21.719 -14.016 1 94.94 94 PRO A CA 1
ATOM 715 C C . PRO A 1 94 ? -1.186 -21.156 -14.273 1 94.94 94 PRO A C 1
ATOM 717 O O . PRO A 1 94 ? -1.336 -20.125 -14.938 1 94.94 94 PRO A O 1
ATOM 720 N N . SER A 1 95 ? -2.158 -21.906 -13.781 1 93.06 95 SER A N 1
ATOM 721 C CA . SER A 1 95 ? -3.523 -21.391 -13.852 1 93.06 95 SER A CA 1
ATOM 722 C C . SER A 1 95 ? -3.756 -20.297 -12.812 1 93.06 95 SER A C 1
ATOM 724 O O . SER A 1 95 ? -4.582 -19.406 -13.016 1 93.06 95 SER A O 1
ATOM 726 N N . PHE A 1 96 ? -2.982 -20.453 -11.727 1 95 96 PHE A N 1
ATOM 727 C CA . PHE A 1 96 ? -3.258 -19.562 -10.609 1 95 96 PHE A CA 1
ATOM 728 C C . PHE A 1 96 ? -2.041 -19.438 -9.695 1 95 96 PHE A C 1
ATOM 730 O O . PHE A 1 96 ? -1.35 -20.422 -9.445 1 95 96 PHE A O 1
ATOM 737 N N . ILE A 1 97 ? -1.737 -18.234 -9.266 1 97.75 97 ILE A N 1
ATOM 738 C CA . ILE A 1 97 ? -0.651 -18.016 -8.32 1 97.75 97 ILE A CA 1
ATOM 739 C C . ILE A 1 97 ? -1.199 -17.359 -7.055 1 97.75 97 ILE A C 1
ATOM 741 O O . ILE A 1 97 ? -1.997 -16.422 -7.129 1 97.75 97 ILE A O 1
ATOM 745 N N . ARG A 1 98 ? -0.813 -17.844 -5.883 1 98 98 ARG A N 1
ATOM 746 C CA . ARG A 1 98 ? -1.062 -17.203 -4.598 1 98 98 ARG A CA 1
ATOM 747 C C . ARG A 1 98 ? 0.241 -16.734 -3.959 1 98 98 ARG A C 1
ATOM 749 O O . ARG A 1 98 ? 1.222 -17.469 -3.914 1 98 98 ARG A O 1
ATOM 756 N N . MET A 1 99 ? 0.228 -15.555 -3.516 1 98.56 99 MET A N 1
ATOM 757 C CA . MET A 1 99 ? 1.385 -15.008 -2.812 1 98.56 99 MET A CA 1
ATOM 758 C C . MET A 1 99 ? 1.056 -14.742 -1.347 1 98.56 99 MET A C 1
ATOM 760 O O . MET A 1 99 ? 0.058 -14.094 -1.038 1 98.56 99 MET A O 1
ATOM 764 N N . PHE A 1 100 ? 1.889 -15.258 -0.451 1 98.38 100 PHE A N 1
ATOM 765 C CA . PHE A 1 100 ? 1.752 -15.086 0.991 1 98.38 100 PHE A CA 1
ATOM 766 C C . PHE A 1 100 ? 2.963 -14.367 1.566 1 98.38 100 PHE A C 1
ATOM 768 O O . PHE A 1 100 ? 3.996 -14.25 0.905 1 98.38 100 PHE A O 1
ATOM 775 N N . GLY A 1 101 ? 2.811 -13.875 2.828 1 97.31 101 GLY A N 1
ATOM 776 C CA . GLY A 1 101 ? 3.91 -13.156 3.451 1 97.31 101 GLY A CA 1
ATOM 777 C C . GLY A 1 101 ? 4.234 -11.844 2.756 1 97.31 101 GLY A C 1
ATOM 778 O O . GLY A 1 101 ? 5.398 -11.461 2.66 1 97.31 101 GLY A O 1
ATOM 779 N N . ILE A 1 102 ? 3.273 -11.125 2.205 1 95.19 102 ILE A N 1
ATOM 780 C CA . ILE A 1 102 ? 3.463 -10.023 1.263 1 95.19 102 ILE A CA 1
ATOM 781 C C . ILE A 1 102 ? 3.236 -8.695 1.97 1 95.19 102 ILE A C 1
ATOM 783 O O . ILE A 1 102 ? 3.422 -7.629 1.375 1 95.19 102 ILE A O 1
ATOM 787 N N . SER A 1 103 ? 2.715 -8.703 3.219 1 94.06 103 SER A N 1
ATOM 788 C CA . SER A 1 103 ? 2.342 -7.48 3.93 1 94.06 103 SER A CA 1
ATOM 789 C C . SER A 1 103 ? 2.979 -7.434 5.316 1 94.06 103 SER A C 1
ATOM 791 O O . SER A 1 103 ? 3.615 -8.398 5.746 1 94.06 103 SER A O 1
ATOM 793 N N . GLY A 1 104 ? 2.891 -6.215 5.863 1 91.81 104 GLY A N 1
ATOM 794 C CA . GLY A 1 104 ? 3.453 -6.031 7.191 1 91.81 104 GLY A CA 1
ATOM 795 C C . GLY A 1 104 ? 4.895 -5.555 7.168 1 91.81 104 GLY A C 1
ATOM 796 O O . GLY A 1 104 ? 5.68 -5.984 6.32 1 91.81 104 GLY A O 1
ATOM 797 N N . GLY A 1 105 ? 5.195 -4.637 8.039 1 92.06 105 GLY A N 1
ATOM 798 C CA . GLY A 1 105 ? 6.559 -4.152 8.188 1 92.06 105 GLY A CA 1
ATOM 799 C C . GLY A 1 105 ? 6.902 -3.033 7.223 1 92.06 105 GLY A C 1
ATOM 800 O O . GLY A 1 105 ? 6.41 -1.912 7.363 1 92.06 105 GLY A O 1
ATOM 801 N N . ARG A 1 106 ? 7.719 -3.432 6.285 1 94.94 106 ARG A N 1
ATOM 802 C CA . ARG A 1 106 ? 8.227 -2.43 5.355 1 94.94 106 ARG A CA 1
ATOM 803 C C . ARG A 1 106 ? 7.203 -2.127 4.262 1 94.94 106 ARG A C 1
ATOM 805 O O . ARG A 1 106 ? 6.855 -3.004 3.471 1 94.94 106 ARG A O 1
ATOM 812 N N . ALA A 1 107 ? 6.809 -0.873 4.152 1 97.56 107 ALA A N 1
ATOM 813 C CA . ALA A 1 107 ? 5.793 -0.426 3.203 1 97.56 107 ALA A CA 1
ATOM 814 C C . ALA A 1 107 ? 6.309 -0.497 1.77 1 97.56 107 ALA A C 1
ATOM 816 O O . ALA A 1 107 ? 5.535 -0.714 0.834 1 97.56 107 ALA A O 1
ATOM 817 N N . ASP A 1 108 ? 7.637 -0.332 1.563 1 97.5 108 ASP A N 1
ATOM 818 C CA . ASP A 1 108 ? 8.195 -0.38 0.215 1 97.5 108 ASP A CA 1
ATOM 819 C C . ASP A 1 108 ? 8.109 -1.791 -0.364 1 97.5 108 ASP A C 1
ATOM 821 O O . ASP A 1 108 ? 7.863 -1.964 -1.56 1 97.5 108 ASP A O 1
ATOM 825 N N . HIS A 1 109 ? 8.258 -2.783 0.525 1 95.56 109 HIS A N 1
ATOM 826 C CA . HIS A 1 109 ? 8.07 -4.152 0.063 1 95.56 109 HIS A CA 1
ATOM 827 C C . HIS A 1 109 ? 6.617 -4.418 -0.304 1 95.56 109 HIS A C 1
ATOM 829 O O . HIS A 1 109 ? 6.332 -4.996 -1.356 1 95.56 109 HIS A O 1
ATOM 835 N N . PHE A 1 110 ? 5.754 -4.004 0.528 1 97.19 110 PHE A N 1
ATOM 836 C CA . PHE A 1 110 ? 4.34 -4.215 0.242 1 97.19 110 PHE A CA 1
ATOM 837 C C . PHE A 1 110 ? 3.951 -3.568 -1.081 1 97.19 110 PHE A C 1
ATOM 839 O O . PHE A 1 110 ? 3.318 -4.203 -1.928 1 97.19 110 PHE A O 1
ATOM 846 N N . LEU A 1 111 ? 4.297 -2.33 -1.273 1 97.75 111 LEU A N 1
ATOM 847 C CA . LEU A 1 111 ? 3.961 -1.631 -2.51 1 97.75 111 LEU A CA 1
ATOM 848 C C . LEU A 1 111 ? 4.668 -2.266 -3.703 1 97.75 111 LEU A C 1
ATOM 850 O O . LEU A 1 111 ? 4.094 -2.359 -4.789 1 97.75 111 LEU A O 1
ATOM 854 N N . GLY A 1 112 ? 5.918 -2.66 -3.5 1 97.12 112 GLY A N 1
ATOM 855 C CA . GLY A 1 112 ? 6.594 -3.408 -4.547 1 97.12 112 GLY A CA 1
ATOM 856 C C . GLY A 1 112 ? 5.852 -4.664 -4.957 1 97.12 112 GLY A C 1
ATOM 857 O O . GLY A 1 112 ? 5.762 -4.977 -6.148 1 97.12 112 GLY A O 1
ATOM 858 N N . ASN A 1 113 ? 5.367 -5.355 -3.938 1 97.12 113 ASN A N 1
ATOM 859 C CA . ASN A 1 113 ? 4.605 -6.57 -4.207 1 97.12 113 ASN A CA 1
ATOM 860 C C . ASN A 1 113 ? 3.326 -6.273 -4.98 1 97.12 113 ASN A C 1
ATOM 862 O O . ASN A 1 113 ? 2.887 -7.082 -5.801 1 97.12 113 ASN A O 1
ATOM 866 N N . LEU A 1 114 ? 2.717 -5.164 -4.73 1 97.69 114 LEU A N 1
ATOM 867 C CA . LEU A 1 114 ? 1.556 -4.734 -5.504 1 97.69 114 LEU A CA 1
ATOM 868 C C . LEU A 1 114 ? 1.921 -4.531 -6.969 1 97.69 114 LEU A C 1
ATOM 870 O O . LEU A 1 114 ? 1.148 -4.887 -7.863 1 97.69 114 LEU A O 1
ATOM 874 N N . HIS A 1 115 ? 3.078 -3.996 -7.246 1 97.75 115 HIS A N 1
ATOM 875 C CA . HIS A 1 115 ? 3.57 -3.83 -8.609 1 97.75 115 HIS A CA 1
ATOM 876 C C . HIS A 1 115 ? 3.795 -5.18 -9.281 1 97.75 115 HIS A C 1
ATOM 878 O O . HIS A 1 115 ? 3.541 -5.332 -10.477 1 97.75 115 HIS A O 1
ATOM 884 N N . LEU A 1 116 ? 4.266 -6.074 -8.492 1 97.69 116 LEU A N 1
ATOM 885 C CA . LEU A 1 116 ? 4.457 -7.414 -9.031 1 97.69 116 LEU A CA 1
ATOM 886 C C . LEU A 1 116 ? 3.125 -8.039 -9.43 1 97.69 116 LEU A C 1
ATOM 888 O O . LEU A 1 116 ? 3.047 -8.766 -10.422 1 97.69 116 LEU A O 1
ATOM 892 N N . LEU A 1 117 ? 2.129 -7.801 -8.625 1 97.94 117 LEU A N 1
ATOM 893 C CA . LEU A 1 117 ? 0.782 -8.242 -8.969 1 97.94 117 LEU A CA 1
ATOM 894 C C . LEU A 1 117 ? 0.362 -7.688 -10.328 1 97.94 117 LEU A C 1
ATOM 896 O O . LEU A 1 117 ? -0.225 -8.406 -11.141 1 97.94 117 LEU A O 1
ATOM 900 N N . TYR A 1 118 ? 0.635 -6.453 -10.562 1 97.88 118 TYR A N 1
ATOM 901 C CA . TYR A 1 118 ? 0.369 -5.797 -11.844 1 97.88 118 TYR A CA 1
ATOM 902 C C . TYR A 1 118 ? 1.095 -6.508 -12.977 1 97.88 118 TYR A C 1
ATOM 904 O O . TYR A 1 118 ? 0.511 -6.754 -14.039 1 97.88 118 TYR A O 1
ATOM 912 N N . THR A 1 119 ? 2.348 -6.852 -12.758 1 97 119 THR A N 1
ATOM 913 C CA . THR A 1 119 ? 3.141 -7.496 -13.805 1 97 119 THR A CA 1
ATOM 914 C C . THR A 1 119 ? 2.564 -8.867 -14.156 1 97 119 THR A C 1
ATOM 916 O O . THR A 1 119 ? 2.494 -9.234 -15.328 1 97 119 THR A O 1
ATOM 919 N N . ALA A 1 120 ? 2.18 -9.586 -13.133 1 97.75 120 ALA A N 1
ATOM 920 C CA . ALA A 1 120 ? 1.563 -10.891 -13.375 1 97.75 120 ALA A CA 1
ATOM 921 C C . ALA A 1 120 ? 0.263 -10.742 -14.156 1 97.75 120 ALA A C 1
ATOM 923 O O . ALA A 1 120 ? 0.003 -11.508 -15.094 1 97.75 120 ALA A O 1
ATOM 924 N N . MET A 1 121 ? -0.542 -9.766 -13.789 1 97.19 121 MET A N 1
ATOM 925 C CA . MET A 1 121 ? -1.797 -9.5 -14.484 1 97.19 121 MET A CA 1
ATOM 926 C C . MET A 1 121 ? -1.547 -9.195 -15.961 1 97.19 121 MET A C 1
ATOM 928 O O . MET A 1 121 ? -2.26 -9.695 -16.828 1 97.19 121 MET A O 1
ATOM 932 N N . LYS A 1 122 ? -0.532 -8.422 -16.234 1 96.5 122 LYS A N 1
ATOM 933 C CA . LYS A 1 122 ? -0.199 -8.047 -17.609 1 96.5 122 LYS A CA 1
ATOM 934 C C . LYS A 1 122 ? 0.212 -9.266 -18.438 1 96.5 122 LYS A C 1
ATOM 936 O O . LYS A 1 122 ? 0.095 -9.258 -19.656 1 96.5 122 LYS A O 1
ATOM 941 N N . GLN A 1 123 ? 0.646 -10.219 -17.719 1 96.5 123 GLN A N 1
ATOM 942 C CA . GLN A 1 123 ? 1.049 -11.445 -18.406 1 96.5 123 GLN A CA 1
ATOM 943 C C . GLN A 1 123 ? -0.088 -12.469 -18.422 1 96.5 123 GLN A C 1
ATOM 945 O O . GLN A 1 123 ? 0.124 -13.633 -18.75 1 96.5 123 GLN A O 1
ATOM 950 N N . ASN A 1 124 ? -1.25 -12.055 -18.062 1 96.06 124 ASN A N 1
ATOM 951 C CA . ASN A 1 124 ? -2.492 -12.82 -18.109 1 96.06 124 ASN A CA 1
ATOM 952 C C . ASN A 1 124 ? -2.434 -14.031 -17.188 1 96.06 124 ASN A C 1
ATOM 954 O O . ASN A 1 124 ? -2.926 -15.109 -17.531 1 96.06 124 ASN A O 1
ATOM 958 N N . VAL A 1 125 ? -1.731 -13.914 -16.109 1 96.5 125 VAL A N 1
ATOM 959 C CA . VAL A 1 125 ? -1.723 -14.945 -15.078 1 96.5 125 VAL A CA 1
ATOM 960 C C . VAL A 1 125 ? -2.514 -14.477 -13.867 1 96.5 125 VAL A C 1
ATOM 962 O O . VAL A 1 125 ? -2.211 -13.43 -13.289 1 96.5 125 VAL A O 1
ATOM 965 N N . LYS A 1 126 ? -3.531 -15.203 -13.531 1 96.5 126 LYS A N 1
ATOM 966 C CA . LYS A 1 126 ? -4.32 -14.867 -12.344 1 96.5 126 LYS A CA 1
ATOM 967 C C . LYS A 1 126 ? -3.488 -15 -11.078 1 96.5 126 LYS A C 1
ATOM 969 O O . LYS A 1 126 ? -2.949 -16.078 -10.789 1 96.5 126 LYS A O 1
ATOM 974 N N . THR A 1 127 ? -3.332 -13.93 -10.367 1 98.12 127 THR A N 1
ATOM 975 C CA . THR A 1 127 ? -2.514 -13.891 -9.156 1 98.12 127 THR A CA 1
ATOM 976 C C . THR A 1 127 ? -3.236 -13.148 -8.039 1 98.12 127 THR A C 1
ATOM 978 O O . THR A 1 127 ? -3.902 -12.141 -8.289 1 98.12 127 THR A O 1
ATOM 981 N N . VAL A 1 128 ? -3.119 -13.656 -6.777 1 98.5 128 VAL A N 1
ATOM 982 C CA . VAL A 1 128 ? -3.701 -12.969 -5.629 1 98.5 128 VAL A CA 1
ATOM 983 C C . VAL A 1 128 ? -2.678 -12.891 -4.5 1 98.5 128 VAL A C 1
ATOM 985 O O . VAL A 1 128 ? -1.819 -13.773 -4.371 1 98.5 128 VAL A O 1
ATOM 988 N N . MET A 1 129 ? -2.717 -11.844 -3.773 1 98.69 129 MET A N 1
ATOM 989 C CA . MET A 1 129 ? -1.969 -11.695 -2.527 1 98.69 129 MET A CA 1
ATOM 990 C C . MET A 1 129 ? -2.861 -11.961 -1.321 1 98.69 129 MET A C 1
ATOM 992 O O . MET A 1 129 ? -3.967 -11.422 -1.229 1 98.69 129 MET A O 1
ATOM 996 N N . ILE A 1 130 ? -2.357 -12.773 -0.402 1 98.44 130 ILE A N 1
ATOM 997 C CA . ILE A 1 130 ? -3.207 -13.18 0.712 1 98.44 130 ILE A CA 1
ATOM 998 C C . ILE A 1 130 ? -2.439 -13.039 2.025 1 98.44 130 ILE A C 1
ATOM 1000 O O . ILE A 1 130 ? -1.305 -13.5 2.141 1 98.44 130 ILE A O 1
ATOM 1004 N N . ASP A 1 131 ? -2.959 -12.344 2.975 1 97.94 131 ASP A N 1
ATOM 1005 C CA . ASP A 1 131 ? -2.559 -12.461 4.371 1 97.94 131 ASP A CA 1
ATOM 1006 C C . ASP A 1 131 ? -3.77 -12.703 5.273 1 97.94 131 ASP A C 1
ATOM 1008 O O . ASP A 1 131 ? -4.867 -12.977 4.785 1 97.94 131 ASP A O 1
ATOM 1012 N N . ARG A 1 132 ? -3.58 -12.641 6.57 1 97 132 ARG A N 1
ATOM 1013 C CA . ARG A 1 132 ? -4.641 -13.031 7.492 1 97 132 ARG A CA 1
ATOM 1014 C C . ARG A 1 132 ? -5.832 -12.086 7.383 1 97 132 ARG A C 1
ATOM 1016 O O . ARG A 1 132 ? -6.98 -12.492 7.578 1 97 132 ARG A O 1
ATOM 1023 N N . GLN A 1 133 ? -5.625 -10.867 6.961 1 97.38 133 GLN A N 1
ATOM 1024 C CA . GLN A 1 133 ? -6.688 -9.867 7.012 1 97.38 133 GLN A CA 1
ATOM 1025 C C . GLN A 1 133 ? -7.121 -9.453 5.609 1 97.38 133 GLN A C 1
ATOM 1027 O O . GLN A 1 133 ? -8.172 -8.828 5.438 1 97.38 133 GLN A O 1
ATOM 1032 N N . ASN A 1 134 ? -6.301 -9.812 4.633 1 98.38 134 ASN A N 1
ATOM 1033 C CA . ASN A 1 134 ? -6.535 -9.227 3.318 1 98.38 134 ASN A CA 1
ATOM 1034 C C . ASN A 1 134 ? -6.363 -10.25 2.203 1 98.38 134 ASN A C 1
ATOM 1036 O O . ASN A 1 134 ? -5.516 -11.141 2.295 1 98.38 134 ASN A O 1
ATOM 1040 N N . THR A 1 135 ? -7.133 -10.156 1.155 1 98.44 135 THR A N 1
ATOM 1041 C CA . THR A 1 135 ? -6.918 -10.727 -0.17 1 98.44 135 THR A CA 1
ATOM 1042 C C . THR A 1 135 ? -6.941 -9.633 -1.238 1 98.44 135 THR A C 1
ATOM 1044 O O . THR A 1 135 ? -7.91 -8.875 -1.335 1 98.44 135 THR A O 1
ATOM 1047 N N . ILE A 1 136 ? -5.891 -9.547 -1.989 1 98.75 136 ILE A N 1
ATOM 1048 C CA . ILE A 1 136 ? -5.738 -8.453 -2.941 1 98.75 136 ILE A CA 1
ATOM 1049 C C . ILE A 1 136 ? -5.59 -9.016 -4.355 1 98.75 136 ILE A C 1
ATOM 1051 O O . ILE A 1 136 ? -4.793 -9.93 -4.586 1 98.75 136 ILE A O 1
ATOM 1055 N N . SER A 1 137 ? -6.32 -8.539 -5.305 1 98.56 137 SER A N 1
ATOM 1056 C CA . SER A 1 137 ? -6.238 -8.906 -6.715 1 98.56 137 SER A CA 1
ATOM 1057 C C . SER A 1 137 ? -6.309 -7.676 -7.609 1 98.56 137 SER A C 1
ATOM 1059 O O . SER A 1 137 ? -6.707 -6.598 -7.164 1 98.56 137 SER A O 1
ATOM 1061 N N . MET A 1 138 ? -5.844 -7.812 -8.789 1 98.44 138 MET A N 1
ATOM 1062 C CA . MET A 1 138 ? -5.898 -6.762 -9.797 1 98.44 138 MET A CA 1
ATOM 1063 C C . MET A 1 138 ? -6.633 -7.242 -11.047 1 98.44 138 MET A C 1
ATOM 1065 O O . MET A 1 138 ? -6.473 -8.391 -11.461 1 98.44 138 MET A O 1
ATOM 1069 N N . HIS A 1 139 ? -7.438 -6.328 -11.633 1 98.44 139 HIS A N 1
ATOM 1070 C CA . HIS A 1 139 ? -8.297 -6.723 -12.742 1 98.44 139 HIS A CA 1
ATOM 1071 C C . HIS A 1 139 ? -8.18 -5.746 -13.906 1 98.44 139 HIS A C 1
ATOM 1073 O O . HIS A 1 139 ? -8.281 -4.531 -13.711 1 98.44 139 HIS A O 1
ATOM 1079 N N . PRO A 1 140 ? -7.984 -6.246 -15.109 1 98.25 140 PRO A N 1
ATOM 1080 C CA . PRO A 1 140 ? -8.18 -5.414 -16.297 1 98.25 140 PRO A CA 1
ATOM 1081 C C . PRO A 1 140 ? -9.648 -5.184 -16.625 1 98.25 140 PRO A C 1
ATOM 1083 O O . PRO A 1 140 ? -10.531 -5.762 -15.992 1 98.25 140 PRO A O 1
ATOM 1086 N N . PRO A 1 141 ? -9.938 -4.25 -17.547 1 98.5 141 PRO A N 1
ATOM 1087 C CA . PRO A 1 141 ? -11.336 -3.996 -17.906 1 98.5 141 PRO A CA 1
ATOM 1088 C C . PRO A 1 141 ? -12.102 -5.273 -18.234 1 98.5 141 PRO A C 1
ATOM 1090 O O . PRO A 1 141 ? -11.547 -6.176 -18.875 1 98.5 141 PRO A O 1
ATOM 1093 N N . GLY A 1 142 ? -13.281 -5.359 -17.812 1 98.5 142 GLY A N 1
ATOM 1094 C CA . GLY A 1 142 ? -14.109 -6.535 -17.984 1 98.5 142 GLY A CA 1
ATOM 1095 C C . GLY A 1 142 ? -15.242 -6.633 -16.984 1 98.5 142 GLY A C 1
ATOM 1096 O O . GLY A 1 142 ? -15.594 -5.641 -16.344 1 98.5 142 GLY A O 1
ATOM 1097 N N . SER A 1 143 ? -15.883 -7.793 -17.016 1 98.62 143 SER A N 1
ATOM 1098 C CA . SER A 1 143 ? -16.953 -8.109 -16.078 1 98.62 143 SER A CA 1
ATOM 1099 C C . SER A 1 143 ? -16.594 -9.281 -15.188 1 98.62 143 SER A C 1
ATOM 1101 O O . SER A 1 143 ? -16.094 -10.305 -15.672 1 98.62 143 SER A O 1
ATOM 1103 N N . TYR A 1 144 ? -16.828 -9.094 -13.93 1 98.56 144 TYR A N 1
ATOM 1104 C CA . TYR A 1 144 ? -16.375 -10.07 -12.953 1 98.56 144 TYR A CA 1
ATOM 1105 C C . TYR A 1 144 ? -17.469 -10.383 -11.945 1 98.56 144 TYR A C 1
ATOM 1107 O O . TYR A 1 144 ? -18.328 -9.547 -11.68 1 98.56 144 TYR A O 1
ATOM 1115 N N . THR A 1 145 ? -17.422 -11.594 -11.43 1 97.94 145 THR A N 1
ATOM 1116 C CA . THR A 1 145 ? -18.297 -12 -10.344 1 97.94 145 THR A CA 1
ATOM 1117 C C . THR A 1 145 ? -17.516 -12.164 -9.039 1 97.94 145 THR A C 1
ATOM 1119 O O . THR A 1 145 ? -16.359 -12.586 -9.062 1 97.94 145 THR A O 1
ATOM 1122 N N . VAL A 1 146 ? -18.109 -11.797 -7.98 1 96.5 146 VAL A N 1
ATOM 1123 C CA . VAL A 1 146 ? -17.5 -11.922 -6.66 1 96.5 146 VAL A CA 1
ATOM 1124 C C . VAL A 1 146 ? -18.438 -12.664 -5.719 1 96.5 146 VAL A C 1
ATOM 1126 O O . VAL A 1 146 ? -19.641 -12.375 -5.668 1 96.5 146 VAL A O 1
ATOM 1129 N N . MET A 1 147 ? -17.906 -13.57 -5.031 1 96.38 147 MET A N 1
ATOM 1130 C CA . MET A 1 147 ? -18.703 -14.344 -4.082 1 96.38 147 MET A CA 1
ATOM 1131 C C . MET A 1 147 ? -18.531 -13.812 -2.666 1 96.38 147 MET A C 1
ATOM 1133 O O . MET A 1 147 ? -17.453 -13.328 -2.307 1 96.38 147 MET A O 1
ATOM 1137 N N . HIS A 1 148 ? -19.5 -14.008 -1.925 1 94.5 148 HIS A N 1
ATOM 1138 C CA . HIS A 1 148 ? -19.453 -13.617 -0.523 1 94.5 148 HIS A CA 1
ATOM 1139 C C . HIS A 1 148 ? -18.406 -14.438 0.238 1 94.5 148 HIS A C 1
ATOM 1141 O O . HIS A 1 148 ? -18.297 -15.648 0.02 1 94.5 148 HIS A O 1
ATOM 1147 N N . ASP A 1 149 ? -17.641 -13.812 0.978 1 93 149 ASP A N 1
ATOM 1148 C CA . ASP A 1 149 ? -16.672 -14.406 1.894 1 93 149 ASP A CA 1
ATOM 1149 C C . ASP A 1 149 ? -16.875 -13.891 3.316 1 93 149 ASP A C 1
ATOM 1151 O O . ASP A 1 149 ? -16.531 -12.742 3.621 1 93 149 ASP A O 1
ATOM 1155 N N . GLN A 1 150 ? -17.312 -14.695 4.215 1 91.88 150 GLN A N 1
ATOM 1156 C CA . GLN A 1 150 ? -17.656 -14.312 5.578 1 91.88 150 GLN A CA 1
ATOM 1157 C C . GLN A 1 150 ? -16.406 -13.922 6.367 1 91.88 150 GLN A C 1
ATOM 1159 O O . GLN A 1 150 ? -16.484 -13.125 7.305 1 91.88 150 GLN A O 1
ATOM 1164 N N . THR A 1 151 ? -15.297 -14.477 5.98 1 93.94 151 THR A N 1
ATOM 1165 C CA . THR A 1 151 ? -14.07 -14.234 6.738 1 93.94 151 THR A CA 1
ATOM 1166 C C . THR A 1 151 ? -13.484 -12.875 6.387 1 93.94 151 THR A C 1
ATOM 1168 O O . THR A 1 151 ? -12.641 -12.344 7.121 1 93.94 151 THR A O 1
ATOM 1171 N N . LYS A 1 152 ? -13.852 -12.328 5.242 1 97.12 152 LYS A N 1
ATOM 1172 C CA . LYS A 1 152 ? -13.422 -11 4.805 1 97.12 152 LYS A CA 1
ATOM 1173 C C . LYS A 1 152 ? -14.578 -10.234 4.172 1 97.12 152 LYS A C 1
ATOM 1175 O O . LYS A 1 152 ? -14.648 -10.102 2.947 1 97.12 152 LYS A O 1
ATOM 1180 N N . PRO A 1 153 ? -15.414 -9.641 5.008 1 96.12 153 PRO A N 1
ATOM 1181 C CA . PRO A 1 153 ? -16.688 -9.109 4.516 1 96.12 153 PRO A CA 1
ATOM 1182 C C . PRO A 1 153 ? -16.516 -7.801 3.744 1 96.12 153 PRO A C 1
ATOM 1184 O O . PRO A 1 153 ? -17.359 -7.449 2.92 1 96.12 153 PRO A O 1
ATOM 1187 N N . TYR A 1 154 ? -15.453 -7.094 4.031 1 96.75 154 TYR A N 1
ATOM 1188 C CA . TYR A 1 154 ? -15.297 -5.801 3.373 1 96.75 154 TYR A CA 1
ATOM 1189 C C . TYR A 1 154 ? -14.648 -5.965 2.002 1 96.75 154 TYR A C 1
ATOM 1191 O O . TYR A 1 154 ? -13.719 -6.754 1.84 1 96.75 154 TYR A O 1
ATOM 1199 N N . ILE A 1 155 ? -15.188 -5.297 1.015 1 97.81 155 ILE A N 1
ATOM 1200 C CA . ILE A 1 155 ? -14.641 -5.281 -0.338 1 97.81 155 ILE A CA 1
ATOM 1201 C C . ILE A 1 155 ? -14.406 -3.842 -0.782 1 97.81 155 ILE A C 1
ATOM 1203 O O . ILE A 1 155 ? -15.32 -3.014 -0.75 1 97.81 155 ILE A O 1
ATOM 1207 N N . SER A 1 156 ? -13.25 -3.533 -1.112 1 97.94 156 SER A N 1
ATOM 1208 C CA . SER A 1 156 ? -12.875 -2.199 -1.568 1 97.94 156 SER A CA 1
ATOM 1209 C C . SER A 1 156 ? -12.344 -2.23 -2.998 1 97.94 156 SER A C 1
ATOM 1211 O O . SER A 1 156 ? -11.75 -3.225 -3.422 1 97.94 156 SER A O 1
ATOM 1213 N N . PHE A 1 157 ? -12.547 -1.188 -3.721 1 98.19 157 PHE A N 1
ATOM 1214 C CA . PHE A 1 157 ? -12.055 -1.011 -5.082 1 98.19 157 PHE A CA 1
ATOM 1215 C C . PHE A 1 157 ? -11.25 0.277 -5.199 1 98.19 157 PHE A C 1
ATOM 1217 O O . PHE A 1 157 ? -11.695 1.338 -4.758 1 98.19 157 PHE A O 1
ATOM 1224 N N . LEU A 1 158 ? -10.094 0.204 -5.734 1 97.81 158 LEU A N 1
ATOM 1225 C CA . LEU A 1 158 ? -9.234 1.36 -5.961 1 97.81 158 LEU A CA 1
ATOM 1226 C C . LEU A 1 158 ? -8.602 1.303 -7.348 1 97.81 158 LEU A C 1
ATOM 1228 O O . LEU A 1 158 ? -8.227 0.228 -7.816 1 97.81 158 LEU A O 1
ATOM 1232 N N . PRO A 1 159 ? -8.461 2.465 -8 1 97.94 159 PRO A N 1
ATOM 1233 C CA . PRO A 1 159 ? -7.664 2.443 -9.234 1 97.94 159 PRO A CA 1
ATOM 1234 C C . PRO A 1 159 ? -6.18 2.207 -8.977 1 97.94 159 PRO A C 1
ATOM 1236 O O . PRO A 1 159 ? -5.637 2.689 -7.98 1 97.94 159 PRO A O 1
ATOM 1239 N N . PHE A 1 160 ? -5.504 1.516 -9.797 1 96.94 160 PHE A N 1
ATOM 1240 C CA . PHE A 1 160 ? -4.086 1.25 -9.609 1 96.94 160 PHE A CA 1
ATOM 1241 C C . PHE A 1 160 ? -3.24 2.387 -10.172 1 96.94 160 PHE A C 1
ATOM 1243 O O . PHE A 1 160 ? -2.412 2.963 -9.469 1 96.94 160 PHE A O 1
ATOM 1250 N N . ALA A 1 161 ? -3.516 2.783 -11.492 1 92.81 161 ALA A N 1
ATOM 1251 C CA . ALA A 1 161 ? -2.559 3.684 -12.125 1 92.81 161 ALA A CA 1
ATOM 1252 C C . ALA A 1 161 ? -3.273 4.77 -12.922 1 92.81 161 ALA A C 1
ATOM 1254 O O . ALA A 1 161 ? -2.643 5.715 -13.406 1 92.81 161 ALA A O 1
ATOM 1255 N N . GLU A 1 162 ? -4.484 4.68 -13.117 1 94.06 162 GLU A N 1
ATOM 1256 C CA . GLU A 1 162 ? -5.27 5.652 -13.867 1 94.06 162 GLU A CA 1
ATOM 1257 C C . GLU A 1 162 ? -6.742 5.598 -13.469 1 94.06 162 GLU A C 1
ATOM 1259 O O . GLU A 1 162 ? -7.168 4.684 -12.766 1 94.06 162 GLU A O 1
ATOM 1264 N N . THR A 1 163 ? -7.426 6.598 -13.953 1 96.69 163 THR A N 1
ATOM 1265 C CA . THR A 1 163 ? -8.859 6.637 -13.695 1 96.69 163 THR A CA 1
ATOM 1266 C C . THR A 1 163 ? -9.539 5.379 -14.219 1 96.69 163 THR A C 1
ATOM 1268 O O . THR A 1 163 ? -9.258 4.934 -15.336 1 96.69 163 THR A O 1
ATOM 1271 N N . VAL A 1 164 ? -10.312 4.758 -13.367 1 98.19 164 VAL A N 1
ATOM 1272 C CA . VAL A 1 164 ? -11.18 3.664 -13.797 1 98.19 164 VAL A CA 1
ATOM 1273 C C . VAL A 1 164 ? -12.508 4.223 -14.297 1 98.19 164 VAL A C 1
ATOM 1275 O O . VAL A 1 164 ? -13.18 4.977 -13.594 1 98.19 164 VAL A O 1
ATOM 1278 N N . LYS A 1 165 ? -12.875 3.842 -15.492 1 98.62 165 LYS A N 1
ATOM 1279 C CA . LYS A 1 165 ? -14.07 4.434 -16.094 1 98.62 165 LYS A CA 1
ATOM 1280 C C . LYS A 1 165 ? -15.219 3.434 -16.125 1 98.62 165 LYS A C 1
ATOM 1282 O O . LYS A 1 165 ? -15.016 2.242 -16.359 1 98.62 165 LYS A O 1
ATOM 1287 N N . ASN A 1 166 ? -16.422 3.961 -15.883 1 98.56 166 ASN A N 1
ATOM 1288 C CA . ASN A 1 166 ? -17.672 3.225 -16.016 1 98.56 166 ASN A CA 1
ATOM 1289 C C . ASN A 1 166 ? -17.703 2.01 -15.086 1 98.56 166 ASN A C 1
ATOM 1291 O O . ASN A 1 166 ? -18.094 0.917 -15.508 1 98.56 166 ASN A O 1
ATOM 1295 N N . LEU A 1 167 ? -17.25 2.209 -13.844 1 98.62 167 LEU A N 1
ATOM 1296 C CA . LEU A 1 167 ? -17.328 1.145 -12.852 1 98.62 167 LEU A CA 1
ATOM 1297 C C . LEU A 1 167 ? -18.781 0.932 -12.406 1 98.62 167 LEU A C 1
ATOM 1299 O O . LEU A 1 167 ? -19.453 1.882 -12.008 1 98.62 167 LEU A O 1
ATOM 1303 N N . SER A 1 168 ? -19.234 -0.216 -12.539 1 98.81 168 SER A N 1
ATOM 1304 C CA . SER A 1 168 ? -20.531 -0.618 -12.023 1 98.81 168 SER A CA 1
ATOM 1305 C C . SER A 1 168 ? -20.391 -1.702 -10.953 1 98.81 168 SER A C 1
ATOM 1307 O O . SER A 1 168 ? -19.594 -2.629 -11.102 1 98.81 168 SER A O 1
ATOM 1309 N N . LEU A 1 169 ? -21.047 -1.544 -9.844 1 98.12 169 LEU A N 1
ATOM 1310 C CA . LEU A 1 169 ? -21.109 -2.496 -8.742 1 98.12 169 LEU A CA 1
ATOM 1311 C C . LEU A 1 169 ? -22.547 -2.943 -8.492 1 98.12 169 LEU A C 1
ATOM 1313 O O . LEU A 1 169 ? -23.422 -2.119 -8.195 1 98.12 169 LEU A O 1
ATOM 1317 N N . GLU A 1 170 ? -22.781 -4.176 -8.609 1 97.94 170 GLU A N 1
ATOM 1318 C CA . GLU A 1 170 ? -24.094 -4.77 -8.344 1 97.94 170 GLU A CA 1
ATOM 1319 C C . GLU A 1 170 ? -24.016 -5.809 -7.227 1 97.94 170 GLU A C 1
ATOM 1321 O O . GLU A 1 170 ? -23.062 -6.594 -7.172 1 97.94 170 GLU A O 1
ATOM 1326 N N . GLY A 1 171 ? -25.031 -5.766 -6.379 1 97.19 171 GLY A N 1
ATOM 1327 C CA . GLY A 1 171 ? -25.047 -6.719 -5.281 1 97.19 171 GLY A CA 1
ATOM 1328 C C . GLY A 1 171 ? -24.297 -6.246 -4.059 1 97.19 171 GLY A C 1
ATOM 1329 O O . GLY A 1 171 ? -24 -7.035 -3.156 1 97.19 171 GLY A O 1
ATOM 1330 N N . PHE A 1 172 ? -23.938 -5.02 -4.027 1 96.38 172 PHE A N 1
ATOM 1331 C CA . PHE A 1 172 ? -23.203 -4.422 -2.926 1 96.38 172 PHE A CA 1
ATOM 1332 C C . PHE A 1 172 ? -24.094 -3.479 -2.121 1 96.38 172 PHE A C 1
ATOM 1334 O O . PHE A 1 172 ? -25.094 -2.975 -2.633 1 96.38 172 PHE A O 1
ATOM 1341 N N . LYS A 1 173 ? -23.703 -3.307 -0.901 1 95.12 173 LYS A N 1
ATOM 1342 C CA . LYS A 1 173 ? -24.406 -2.346 -0.053 1 95.12 173 LYS A CA 1
ATOM 1343 C C . LYS A 1 173 ? -24.438 -0.963 -0.7 1 95.12 173 LYS A C 1
ATOM 1345 O O . LYS A 1 173 ? -25.484 -0.3 -0.707 1 95.12 173 LYS A O 1
ATOM 1350 N N . TYR A 1 174 ? -23.297 -0.527 -1.209 1 94.25 174 TYR A N 1
ATOM 1351 C CA . TYR A 1 174 ? -23.188 0.708 -1.979 1 94.25 174 TYR A CA 1
ATOM 1352 C C . TYR A 1 174 ? -22.953 0.41 -3.455 1 94.25 174 TYR A C 1
ATOM 1354 O O . TYR A 1 174 ? -21.812 0.233 -3.887 1 94.25 174 TYR A O 1
ATOM 1362 N N . SER A 1 175 ? -24.031 0.427 -4.195 1 94.94 175 SER A N 1
ATOM 1363 C CA . SER A 1 175 ? -23.969 0.126 -5.621 1 94.94 175 SER A CA 1
ATOM 1364 C C . SER A 1 175 ? -23.469 1.331 -6.414 1 94.94 175 SER A C 1
ATOM 1366 O O . SER A 1 175 ? -23.531 2.465 -5.934 1 94.94 175 SER A O 1
ATOM 1368 N N . LEU A 1 176 ? -22.922 1.04 -7.527 1 96.62 176 LEU A N 1
ATOM 1369 C CA . LEU A 1 176 ? -22.516 2.061 -8.484 1 96.62 176 LEU A CA 1
ATOM 1370 C C . LEU A 1 176 ? -23 1.709 -9.891 1 96.62 176 LEU A C 1
ATOM 1372 O O . LEU A 1 176 ? -23.156 0.531 -10.219 1 96.62 176 LEU A O 1
ATOM 1376 N N . ASN A 1 177 ? -23.266 2.715 -10.672 1 98.12 177 ASN A N 1
ATOM 1377 C CA . ASN A 1 177 ? -23.625 2.562 -12.078 1 98.12 177 ASN A CA 1
ATOM 1378 C C . ASN A 1 177 ? -22.75 3.439 -12.977 1 98.12 177 ASN A C 1
ATOM 1380 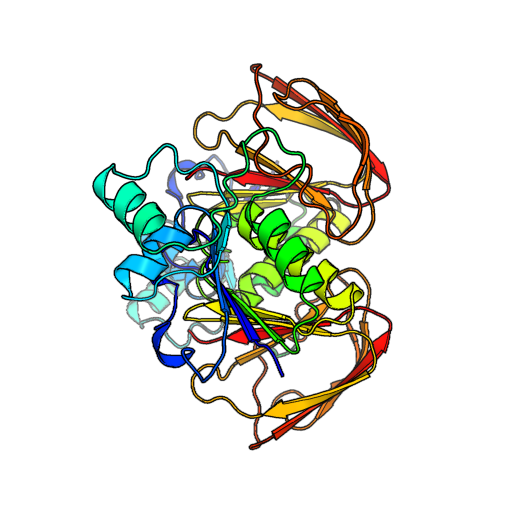O O . ASN A 1 177 ? -23.016 4.633 -13.125 1 98.12 177 ASN A O 1
ATOM 1384 N N . LYS A 1 178 ? -21.828 2.848 -13.633 1 98.12 178 LYS A N 1
ATOM 1385 C CA . LYS A 1 178 ? -20.938 3.477 -14.617 1 98.12 178 LYS A CA 1
ATOM 1386 C C . LYS A 1 178 ? -20.297 4.734 -14.047 1 98.12 178 LYS A C 1
ATOM 1388 O O . LYS A 1 178 ? -20.297 5.785 -14.688 1 98.12 178 LYS A O 1
ATOM 1393 N N . CYS A 1 179 ? -19.812 4.617 -12.891 1 97.06 179 CYS A N 1
ATOM 1394 C CA . CYS A 1 179 ? -19.125 5.723 -12.227 1 97.06 179 CYS A CA 1
ATOM 1395 C C . CYS A 1 179 ? -17.641 5.73 -12.57 1 97.06 179 CYS A C 1
ATOM 1397 O O . CYS A 1 179 ? -17.062 4.68 -12.844 1 97.06 179 CYS A O 1
ATOM 1399 N N . HIS A 1 180 ? -17.094 6.895 -12.617 1 97.94 180 HIS A N 1
ATOM 1400 C CA . HIS A 1 180 ? -15.648 7.031 -12.82 1 97.94 180 HIS A CA 1
ATOM 1401 C C . HIS A 1 180 ? -14.922 7.223 -11.5 1 97.94 180 HIS A C 1
ATOM 1403 O O . HIS A 1 180 ? -15.328 8.047 -10.672 1 97.94 180 HIS A O 1
ATOM 1409 N N . ILE A 1 181 ? -13.938 6.359 -11.289 1 96.62 181 ILE A N 1
ATOM 1410 C CA . ILE A 1 181 ? -13.148 6.457 -10.062 1 96.62 181 ILE A CA 1
ATOM 1411 C C . ILE A 1 181 ? -11.773 7.027 -10.383 1 96.62 181 ILE A C 1
ATOM 1413 O O . ILE A 1 181 ? -10.922 6.34 -10.953 1 96.62 181 ILE A O 1
ATOM 1417 N N . ALA A 1 182 ? -11.523 8.234 -9.906 1 96.25 182 ALA A N 1
ATOM 1418 C CA . ALA A 1 182 ? -10.258 8.922 -10.188 1 96.25 182 ALA A CA 1
ATOM 1419 C C . ALA A 1 182 ? -9.195 8.539 -9.164 1 96.25 182 ALA A C 1
ATOM 1421 O O . ALA A 1 182 ? -9.508 8.062 -8.07 1 96.25 182 ALA A O 1
ATOM 1422 N N . LEU A 1 183 ? -7.938 8.758 -9.57 1 96.06 183 LEU A N 1
ATOM 1423 C CA . LEU A 1 183 ? -6.859 8.656 -8.586 1 96.06 183 LEU A CA 1
ATOM 1424 C C . LEU A 1 183 ? -7.082 9.633 -7.438 1 96.06 183 LEU A C 1
ATOM 1426 O O . LEU A 1 183 ? -7.496 10.773 -7.652 1 96.06 183 LEU A O 1
ATOM 1430 N N . GLY A 1 184 ? -6.859 9.148 -6.254 1 94.19 184 GLY A N 1
ATOM 1431 C CA . GLY A 1 184 ? -7.051 10.016 -5.102 1 94.19 184 GLY A CA 1
ATOM 1432 C C . GLY A 1 184 ? -8.398 9.82 -4.43 1 94.19 184 GLY A C 1
ATOM 1433 O O . GLY A 1 184 ? -8.625 10.336 -3.332 1 94.19 184 GLY A O 1
ATOM 1434 N N . SER A 1 185 ? -9.227 9.008 -5.035 1 92.56 185 SER A N 1
ATOM 1435 C CA . SER A 1 185 ? -10.578 8.82 -4.516 1 92.56 185 SER A CA 1
ATOM 1436 C C . SER A 1 185 ? -10.617 7.715 -3.469 1 92.56 185 SER A C 1
ATOM 1438 O O . SER A 1 185 ? -9.938 6.699 -3.605 1 92.56 185 SER A O 1
ATOM 1440 N N . THR A 1 186 ? -11.422 7.938 -2.408 1 92.06 186 THR A N 1
ATOM 1441 C CA . THR A 1 186 ? -11.68 6.898 -1.42 1 92.06 186 THR A CA 1
ATOM 1442 C C . THR A 1 186 ? -13.125 6.426 -1.49 1 92.06 186 THR A C 1
ATOM 1444 O O . THR A 1 186 ? -13.633 5.82 -0.544 1 92.06 186 THR A O 1
ATOM 1447 N N . LEU A 1 187 ? -13.773 6.637 -2.547 1 90.69 187 LEU A N 1
ATOM 1448 C CA . LEU A 1 187 ? -15.203 6.418 -2.742 1 90.69 187 LEU A CA 1
ATOM 1449 C C . LEU A 1 187 ? -15.562 4.953 -2.521 1 90.69 187 LEU A C 1
ATOM 1451 O O . LEU A 1 187 ? -16.625 4.645 -1.979 1 90.69 187 LEU A O 1
ATOM 1455 N N . CYS A 1 188 ? -14.742 3.979 -2.857 1 94.19 188 CYS A N 1
ATOM 1456 C CA . CYS A 1 188 ? -15.125 2.572 -2.908 1 94.19 188 CYS A CA 1
ATOM 1457 C C . CYS A 1 188 ? -14.406 1.772 -1.831 1 94.19 188 CYS A C 1
ATOM 1459 O O . CYS A 1 188 ? -14.078 0.602 -2.035 1 94.19 188 CYS A O 1
ATOM 1461 N N . ILE A 1 189 ? -14.094 2.447 -0.736 1 95.44 189 ILE A N 1
ATOM 1462 C CA . ILE A 1 189 ? -13.438 1.771 0.375 1 95.44 189 ILE A CA 1
ATOM 1463 C C . ILE A 1 189 ? -14.484 1.189 1.321 1 95.44 189 ILE A C 1
ATOM 1465 O O . ILE A 1 189 ? -15.453 1.865 1.676 1 95.44 189 ILE A O 1
ATOM 1469 N N . SER A 1 190 ? -14.344 -0.079 1.688 1 93.94 190 SER A N 1
ATOM 1470 C CA . SER A 1 190 ? -15.094 -0.777 2.725 1 93.94 190 SER A CA 1
ATOM 1471 C C . SER A 1 190 ? -16.547 -0.971 2.314 1 93.94 190 SER A C 1
ATOM 1473 O O . SER A 1 190 ? -17.469 -0.692 3.092 1 93.94 190 SER A O 1
ATOM 1475 N N . ASN A 1 191 ? -16.781 -1.373 1.071 1 95.19 191 ASN A N 1
ATOM 1476 C CA . ASN A 1 191 ? -18.094 -1.854 0.661 1 95.19 191 ASN A CA 1
ATOM 1477 C C . ASN A 1 191 ? -18.375 -3.254 1.2 1 95.19 191 ASN A C 1
ATOM 1479 O O . ASN A 1 191 ? -17.531 -3.842 1.881 1 95.19 191 ASN A O 1
ATOM 1483 N N . GLU A 1 192 ? -19.594 -3.758 1.008 1 95.94 192 GLU A N 1
ATOM 1484 C CA . GLU A 1 192 ? -19.969 -5.098 1.442 1 95.94 192 GLU A CA 1
ATOM 1485 C C . GLU A 1 192 ? -20.969 -5.73 0.468 1 95.94 192 GLU A C 1
ATOM 1487 O O . GLU A 1 192 ? -21.766 -5.031 -0.143 1 95.94 192 GLU A O 1
ATOM 1492 N N . LEU A 1 193 ? -20.844 -7.023 0.37 1 95.19 193 LEU A N 1
ATOM 1493 C CA . LEU A 1 193 ? -21.875 -7.73 -0.385 1 95.19 193 LEU A CA 1
ATOM 1494 C C . LEU A 1 193 ? -23.141 -7.922 0.455 1 95.19 193 LEU A C 1
ATOM 1496 O O . LEU A 1 193 ? -23.047 -8.297 1.627 1 95.19 193 LEU A O 1
ATOM 1500 N N . ILE A 1 194 ? -24.234 -7.648 -0.096 1 93.81 194 ILE A N 1
ATOM 1501 C CA . ILE A 1 194 ? -25.5 -7.816 0.63 1 93.81 194 ILE A CA 1
ATOM 1502 C C . ILE A 1 194 ? -26.172 -9.109 0.182 1 93.81 194 ILE A C 1
ATOM 1504 O O . ILE A 1 194 ? -27.188 -9.516 0.768 1 93.81 194 ILE A O 1
ATOM 1508 N N . HIS A 1 195 ? -25.688 -9.727 -0.889 1 91 195 HIS A N 1
ATOM 1509 C CA . HIS A 1 195 ? -26.141 -11.023 -1.393 1 91 195 HIS A CA 1
ATOM 1510 C C . HIS A 1 195 ? -25 -12.039 -1.396 1 91 195 HIS A C 1
ATOM 1512 O O . HIS A 1 195 ? -23.875 -11.711 -1.02 1 91 195 HIS A O 1
ATOM 1518 N N . SER A 1 196 ? -25.344 -13.258 -1.762 1 93.25 196 SER A N 1
ATOM 1519 C CA . SER A 1 196 ? -24.344 -14.312 -1.794 1 93.25 196 SER A CA 1
ATOM 1520 C C . SER A 1 196 ? -23.328 -14.078 -2.902 1 93.25 196 SER A C 1
ATOM 1522 O O . SER A 1 196 ? -22.219 -14.625 -2.867 1 93.25 196 SER A O 1
ATOM 1524 N N . GLN A 1 197 ? -23.797 -13.289 -3.822 1 95.69 197 GLN A N 1
ATOM 1525 C CA . GLN A 1 197 ? -22.906 -12.969 -4.93 1 95.69 197 GLN A CA 1
ATOM 1526 C C . GLN A 1 197 ? -23.125 -11.539 -5.418 1 95.69 197 GLN A C 1
ATOM 1528 O O . GLN A 1 197 ? -24.188 -10.961 -5.215 1 95.69 197 GLN A O 1
ATOM 1533 N N . GLY A 1 198 ? -22.062 -10.953 -5.953 1 97.25 198 GLY A N 1
ATOM 1534 C CA . GLY A 1 198 ? -22.109 -9.656 -6.613 1 97.25 198 GLY A CA 1
ATOM 1535 C C . GLY A 1 198 ? -21.312 -9.609 -7.902 1 97.25 198 GLY A C 1
ATOM 1536 O O . GLY A 1 198 ? -20.75 -10.625 -8.328 1 97.25 198 GLY A O 1
ATOM 1537 N N . ALA A 1 199 ? -21.438 -8.5 -8.555 1 98.31 199 ALA A N 1
ATOM 1538 C CA . ALA A 1 199 ? -20.703 -8.328 -9.812 1 98.31 199 ALA A CA 1
ATOM 1539 C C . ALA A 1 199 ? -20.156 -6.91 -9.93 1 98.31 199 ALA A C 1
ATOM 1541 O O . ALA A 1 199 ? -20.719 -5.965 -9.383 1 98.31 199 ALA A O 1
ATOM 1542 N N . PHE A 1 200 ? -19 -6.844 -10.57 1 98.69 200 PHE A N 1
ATOM 1543 C CA . PHE A 1 200 ? -18.484 -5.531 -10.938 1 98.69 200 PHE A CA 1
ATOM 1544 C C . PHE A 1 200 ? -17.938 -5.543 -12.359 1 98.69 200 PHE A C 1
ATOM 1546 O O . PHE A 1 200 ? -17.547 -6.594 -12.867 1 98.69 200 PHE A O 1
ATOM 1553 N N . SER A 1 201 ? -17.984 -4.41 -13 1 98.81 201 SER A N 1
ATOM 1554 C CA . SER A 1 201 ? -17.469 -4.254 -14.359 1 98.81 201 SER A CA 1
ATOM 1555 C C . SER A 1 201 ? -16.969 -2.834 -14.602 1 98.81 201 SER A C 1
ATOM 1557 O O . SER A 1 201 ? -17.375 -1.898 -13.906 1 98.81 201 SER A O 1
ATOM 1559 N N . PHE A 1 202 ? -16.125 -2.656 -15.469 1 98.81 202 PHE A N 1
ATOM 1560 C CA . PHE A 1 202 ? -15.609 -1.353 -15.867 1 98.81 202 PHE A CA 1
ATOM 1561 C C . PHE A 1 202 ? -14.969 -1.425 -17.25 1 98.81 202 PHE A C 1
ATOM 1563 O O . PHE A 1 202 ? -14.719 -2.516 -17.766 1 98.81 202 PHE A O 1
ATOM 1570 N N . SER A 1 203 ? -14.656 -0.259 -17.859 1 98.75 203 SER A N 1
ATOM 1571 C CA . SER A 1 203 ? -14.312 -0.277 -19.281 1 98.75 203 SER A CA 1
ATOM 1572 C C . SER A 1 203 ? -12.867 0.173 -19.516 1 98.75 203 SER A C 1
ATOM 1574 O O . SER A 1 203 ? -12.297 -0.083 -20.578 1 98.75 203 SER A O 1
ATOM 1576 N N . GLU A 1 204 ? -12.328 0.925 -18.641 1 98.5 204 GLU A N 1
ATOM 1577 C CA . GLU A 1 204 ? -10.961 1.426 -18.766 1 98.5 204 GLU A CA 1
ATOM 1578 C C . GLU A 1 204 ? -10.25 1.461 -17.422 1 98.5 204 GLU A C 1
ATOM 1580 O O . GLU A 1 204 ? -10.891 1.639 -16.375 1 98.5 204 GLU A O 1
ATOM 1585 N N . GLY A 1 205 ? -8.898 1.32 -17.516 1 97.75 205 GLY A N 1
ATOM 1586 C CA . GLY A 1 205 ? -8.078 1.38 -16.312 1 97.75 205 GLY A CA 1
ATOM 1587 C C . GLY A 1 205 ? -7.789 0.013 -15.719 1 97.75 205 GLY A C 1
ATOM 1588 O O . GLY A 1 205 ? -8.07 -1.012 -16.344 1 97.75 205 GLY A O 1
ATOM 1589 N N . ILE A 1 206 ? -7.125 -0.019 -14.617 1 97.94 206 ILE A N 1
ATOM 1590 C CA . ILE A 1 206 ? -6.82 -1.222 -13.844 1 97.94 206 ILE A CA 1
ATOM 1591 C C . ILE A 1 206 ? -7.367 -1.079 -12.43 1 97.94 206 ILE A C 1
ATOM 1593 O O . ILE A 1 206 ? -7.121 -0.072 -11.758 1 97.94 206 ILE A O 1
ATOM 1597 N N . LEU A 1 207 ? -8.094 -2.07 -12.016 1 98.56 207 LEU A N 1
ATOM 1598 C CA . LEU A 1 207 ? -8.805 -1.992 -10.75 1 98.56 207 LEU A CA 1
ATOM 1599 C C . LEU A 1 207 ? -8.203 -2.943 -9.719 1 98.56 207 LEU A C 1
ATOM 1601 O O . LEU A 1 207 ? -8 -4.125 -10.008 1 98.56 207 LEU A O 1
ATOM 1605 N N . ILE A 1 208 ? -7.828 -2.443 -8.555 1 98.69 208 ILE A N 1
ATOM 1606 C CA . ILE A 1 208 ? -7.461 -3.268 -7.41 1 98.69 208 ILE A CA 1
ATOM 1607 C C . ILE A 1 208 ? -8.711 -3.637 -6.617 1 98.69 208 ILE A C 1
ATOM 1609 O O . ILE A 1 208 ? -9.539 -2.775 -6.32 1 98.69 208 ILE A O 1
ATOM 1613 N N . MET A 1 209 ? -8.93 -4.836 -6.355 1 98.81 209 MET A N 1
ATOM 1614 C CA . MET A 1 209 ? -9.969 -5.289 -5.43 1 98.81 209 MET A CA 1
ATOM 1615 C C . MET A 1 209 ? -9.352 -5.867 -4.16 1 98.81 209 MET A C 1
ATOM 1617 O O . MET A 1 209 ? -8.461 -6.715 -4.23 1 98.81 209 MET A O 1
ATOM 1621 N N . ILE A 1 210 ? -9.766 -5.395 -3.018 1 98.69 210 ILE A N 1
ATOM 1622 C CA . ILE A 1 210 ? -9.25 -5.855 -1.734 1 98.69 210 ILE A CA 1
ATOM 1623 C C . ILE A 1 210 ? -10.398 -6.359 -0.865 1 98.69 210 ILE A C 1
ATOM 1625 O O . ILE A 1 210 ? -11.344 -5.625 -0.593 1 98.69 210 ILE A O 1
ATOM 1629 N N . ARG A 1 211 ? -10.32 -7.555 -0.506 1 98.44 211 ARG A N 1
ATOM 1630 C CA . ARG A 1 211 ? -11.172 -8.078 0.554 1 98.44 211 ARG A CA 1
ATOM 1631 C C . ARG A 1 211 ? -10.469 -8.023 1.905 1 98.44 211 ARG A C 1
ATOM 1633 O O . ARG A 1 211 ? -9.305 -8.406 2.021 1 98.44 211 ARG A O 1
ATOM 1640 N N . SER A 1 212 ? -11.148 -7.5 2.861 1 98 212 SER A N 1
ATOM 1641 C CA . SER A 1 212 ? -10.453 -7.301 4.129 1 98 212 SER A CA 1
ATOM 1642 C C . SER A 1 212 ? -11.367 -7.598 5.312 1 98 212 SER A C 1
ATOM 1644 O O . SER A 1 212 ? -12.586 -7.719 5.148 1 98 212 SER A O 1
ATOM 1646 N N . THR A 1 213 ? -10.758 -7.789 6.469 1 96.44 213 THR A N 1
ATOM 1647 C CA . THR A 1 213 ? -11.43 -7.938 7.754 1 96.44 213 THR A CA 1
ATOM 1648 C C . THR A 1 213 ? -10.656 -7.207 8.852 1 96.44 213 THR A C 1
ATOM 1650 O O . THR A 1 213 ? -9.461 -6.953 8.711 1 96.44 213 THR A O 1
ATOM 1653 N N . ASP A 1 214 ? -11.375 -6.738 9.938 1 88.94 214 ASP A N 1
ATOM 1654 C CA . ASP A 1 214 ? -10.742 -6.047 11.062 1 88.94 214 ASP A CA 1
ATOM 1655 C C . ASP A 1 214 ? -10 -7.031 11.961 1 88.94 214 ASP A C 1
ATOM 1657 O O . ASP A 1 214 ? -10.383 -8.195 12.07 1 88.94 214 ASP A O 1
ATOM 1661 N N . MET B 1 1 ? 4.742 29.141 10.336 1 61.34 1 MET B N 1
ATOM 1662 C CA . MET B 1 1 ? 4.422 28.094 9.367 1 61.34 1 MET B CA 1
ATOM 1663 C C . MET B 1 1 ? 3.729 26.922 10.039 1 61.34 1 MET B C 1
ATOM 1665 O O . MET B 1 1 ? 4.129 26.484 11.125 1 61.34 1 MET B O 1
ATOM 1669 N N . LYS B 1 2 ? 2.277 26.641 9.859 1 87.31 2 LYS B N 1
ATOM 1670 C CA . LYS B 1 2 ? 1.354 25.828 10.648 1 87.31 2 LYS B CA 1
ATOM 1671 C C . LYS B 1 2 ? 1.438 24.359 10.258 1 87.31 2 LYS B C 1
ATOM 1673 O O . LYS B 1 2 ? 1.396 24.016 9.07 1 87.31 2 LYS B O 1
ATOM 1678 N N . THR B 1 3 ? 1.953 23.562 11.18 1 94.12 3 THR B N 1
ATOM 1679 C CA . THR B 1 3 ? 1.99 22.109 11 1 94.12 3 THR B CA 1
ATOM 1680 C C . THR B 1 3 ? 0.724 21.469 11.555 1 94.12 3 THR B C 1
ATOM 1682 O O . THR B 1 3 ? 0.254 21.828 12.633 1 94.12 3 THR B O 1
ATOM 1685 N N . ILE B 1 4 ? 0.164 20.578 10.773 1 96.5 4 ILE B N 1
ATOM 1686 C CA . ILE B 1 4 ? -0.983 19.812 11.25 1 96.5 4 ILE B CA 1
ATOM 1687 C C . ILE B 1 4 ? -0.624 18.328 11.32 1 96.5 4 ILE B C 1
ATOM 1689 O O . ILE B 1 4 ? -0.136 17.75 10.344 1 96.5 4 ILE B O 1
ATOM 1693 N N . ASN B 1 5 ? -0.781 17.734 12.492 1 97.31 5 ASN B N 1
ATOM 1694 C CA . ASN B 1 5 ? -0.619 16.297 12.711 1 97.31 5 ASN B CA 1
ATOM 1695 C C . ASN B 1 5 ? -1.965 15.586 12.742 1 97.31 5 ASN B C 1
ATOM 1697 O O . ASN B 1 5 ? -2.83 15.914 13.555 1 97.31 5 ASN B O 1
ATOM 1701 N N . ILE B 1 6 ? -2.162 14.656 11.898 1 97.38 6 ILE B N 1
ATOM 1702 C CA . ILE B 1 6 ? -3.383 13.859 11.859 1 97.38 6 ILE B CA 1
ATOM 1703 C C . ILE B 1 6 ? -3.082 12.438 12.32 1 97.38 6 ILE B C 1
ATOM 1705 O O . ILE B 1 6 ? -2.152 11.797 11.812 1 97.38 6 ILE B O 1
ATOM 1709 N N . VAL B 1 7 ? -3.871 11.93 13.273 1 97.38 7 VAL B N 1
ATOM 1710 C CA . VAL B 1 7 ? -3.699 10.555 13.742 1 97.38 7 VAL B CA 1
ATOM 1711 C C . VAL B 1 7 ? -4.93 9.727 13.375 1 97.38 7 VAL B C 1
ATOM 1713 O O . VAL B 1 7 ? -6.023 9.969 13.891 1 97.38 7 VAL B O 1
ATOM 1716 N N . ALA B 1 8 ? -4.688 8.781 12.461 1 96.25 8 ALA B N 1
ATOM 1717 C CA . ALA B 1 8 ? -5.758 7.879 12.039 1 96.25 8 ALA B CA 1
ATOM 1718 C C . ALA B 1 8 ? -5.859 6.676 12.969 1 96.25 8 ALA B C 1
ATOM 1720 O O . ALA B 1 8 ? -5.191 6.621 14 1 96.25 8 ALA B O 1
ATOM 1721 N N . GLY B 1 9 ? -6.742 5.742 12.633 1 92.75 9 GLY B N 1
ATOM 1722 C CA . GLY B 1 9 ? -7.109 4.68 13.555 1 92.75 9 GLY B CA 1
ATOM 1723 C C . GLY B 1 9 ? -6.309 3.408 13.344 1 92.75 9 GLY B C 1
ATOM 1724 O O . GLY B 1 9 ? -6.812 2.309 13.586 1 92.75 9 GLY B O 1
ATOM 1725 N N . GLY B 1 10 ? -5.082 3.428 12.805 1 93.38 10 GLY B N 1
ATOM 1726 C CA . GLY B 1 10 ? -4.242 2.246 12.688 1 93.38 10 GLY B CA 1
ATOM 1727 C C . GLY B 1 10 ? -3.826 1.675 14.031 1 93.38 10 GLY B C 1
ATOM 1728 O O . GLY B 1 10 ? -4.074 2.283 15.07 1 93.38 10 GLY B O 1
ATOM 1729 N N . PRO B 1 11 ? -3.24 0.474 13.977 1 94.38 11 PRO B N 1
ATOM 1730 C CA . PRO B 1 11 ? -2.834 -0.171 15.227 1 94.38 11 PRO B CA 1
ATOM 1731 C C . PRO B 1 11 ? -1.854 0.675 16.031 1 94.38 11 PRO B C 1
ATOM 1733 O O . PRO B 1 11 ? -0.878 1.192 15.484 1 94.38 11 PRO B O 1
ATOM 1736 N N . ASP B 1 12 ? -2 0.679 17.328 1 94 12 ASP B N 1
ATOM 1737 C CA . ASP B 1 12 ? -1.227 1.529 18.234 1 94 12 ASP B CA 1
ATOM 1738 C C . ASP B 1 12 ? 0.261 1.192 18.172 1 94 12 ASP B C 1
ATOM 1740 O O . ASP B 1 12 ? 1.109 2.086 18.234 1 94 12 ASP B O 1
ATOM 1744 N N . HIS B 1 13 ? 0.518 -0.076 17.984 1 94.44 13 HIS B N 1
ATOM 1745 C CA . HIS B 1 13 ? 1.91 -0.506 18.062 1 94.44 13 HIS B CA 1
ATOM 1746 C C . HIS B 1 13 ? 2.703 -0.017 16.859 1 94.44 13 HIS B C 1
ATOM 1748 O O . HIS B 1 13 ? 3.934 -0.086 16.844 1 94.44 13 HIS B O 1
ATOM 1754 N N . LEU B 1 14 ? 2.043 0.526 15.883 1 96.62 14 LEU B N 1
ATOM 1755 C CA . LEU B 1 14 ? 2.723 1.037 14.695 1 96.62 14 LEU B CA 1
ATOM 1756 C C . LEU B 1 14 ? 2.836 2.557 14.75 1 96.62 14 LEU B C 1
ATOM 1758 O O . LEU B 1 14 ? 3.533 3.16 13.93 1 96.62 14 LEU B O 1
ATOM 1762 N N . ILE B 1 15 ? 2.143 3.195 15.617 1 97.81 15 ILE B N 1
ATOM 1763 C CA . ILE B 1 15 ? 2.201 4.645 15.781 1 97.81 15 ILE B CA 1
ATOM 1764 C C . ILE B 1 15 ? 3.447 5.027 16.578 1 97.81 15 ILE B C 1
ATOM 1766 O O . ILE B 1 15 ? 3.684 4.5 17.656 1 97.81 15 ILE B O 1
ATOM 1770 N N . PRO B 1 16 ? 4.266 5.887 16.031 1 97.38 16 PRO B N 1
ATOM 1771 C CA . PRO B 1 16 ? 5.453 6.297 16.781 1 97.38 16 PRO B CA 1
ATOM 1772 C C . PRO B 1 16 ? 5.105 7.121 18.016 1 97.38 16 PRO B C 1
ATOM 1774 O O . PRO B 1 16 ? 3.934 7.422 18.266 1 97.38 16 PRO B O 1
ATOM 1777 N N . ASP B 1 17 ? 6.156 7.43 18.828 1 96.19 17 ASP B N 1
ATOM 1778 C CA . ASP B 1 17 ? 5.941 8.32 19.953 1 96.19 17 ASP B CA 1
ATOM 1779 C C . ASP B 1 17 ? 5.562 9.719 19.5 1 96.19 17 ASP B C 1
ATOM 1781 O O . ASP B 1 17 ? 6.414 10.484 19.031 1 96.19 17 ASP B O 1
ATOM 1785 N N . LEU B 1 18 ? 4.32 10 19.641 1 96.31 18 LEU B N 1
ATOM 1786 C CA . LEU B 1 18 ? 3.76 11.242 19.125 1 96.31 18 LEU B CA 1
ATOM 1787 C C . LEU B 1 18 ? 4.375 12.453 19.812 1 96.31 18 LEU B C 1
ATOM 1789 O O . LEU B 1 18 ? 4.344 13.562 19.281 1 96.31 18 LEU B O 1
ATOM 1793 N N . LEU B 1 19 ? 4.938 12.234 20.984 1 92.75 19 LEU B N 1
ATOM 1794 C CA . LEU B 1 19 ? 5.512 13.336 21.766 1 92.75 19 LEU B CA 1
ATOM 1795 C C . LEU B 1 19 ? 6.727 13.922 21.047 1 92.75 19 LEU B C 1
ATOM 1797 O O . LEU B 1 19 ? 7.078 15.086 21.266 1 92.75 19 LEU B O 1
ATOM 1801 N N . GLN B 1 20 ? 7.289 13.094 20.203 1 92.44 20 GLN B N 1
ATOM 1802 C CA . GLN B 1 20 ? 8.453 13.539 19.453 1 92.44 20 GLN B CA 1
ATOM 1803 C C . GLN B 1 20 ? 8.062 14.578 18.391 1 92.44 20 GLN B C 1
ATOM 1805 O O . GLN B 1 20 ? 8.922 15.258 17.828 1 92.44 20 GLN B O 1
ATOM 1810 N N . TYR B 1 21 ? 6.75 14.727 18.188 1 93.06 21 TYR B N 1
ATOM 1811 C CA . TYR B 1 21 ? 6.285 15.594 17.125 1 93.06 21 TYR B CA 1
ATOM 1812 C C . TYR B 1 21 ? 5.531 16.797 17.688 1 93.06 21 TYR B C 1
ATOM 1814 O O . TYR B 1 21 ? 4.883 17.531 16.938 1 93.06 21 TYR B O 1
ATOM 1822 N N . GLN B 1 22 ? 5.594 16.875 18.969 1 85.44 22 GLN B N 1
ATOM 1823 C CA . GLN B 1 22 ? 4.891 17.969 19.625 1 85.44 22 GLN B CA 1
ATOM 1824 C C . GLN B 1 22 ? 5.672 19.281 19.5 1 85.44 22 GLN B C 1
ATOM 1826 O O . GLN B 1 22 ? 6.84 19.344 19.891 1 85.44 22 GLN B O 1
ATOM 1831 N N . ALA B 1 23 ? 6.043 19.609 18.484 1 69.94 23 ALA B N 1
ATOM 1832 C CA . ALA B 1 23 ? 6.793 20.859 18.406 1 69.94 23 ALA B CA 1
ATOM 1833 C C . ALA B 1 23 ? 5.867 22.047 18.141 1 69.94 23 ALA B C 1
ATOM 1835 O O . ALA B 1 23 ? 4.93 21.938 17.344 1 69.94 23 ALA B O 1
ATOM 1836 N N . GLY B 1 24 ? 6.137 23.203 18.953 1 69.88 24 GLY B N 1
ATOM 1837 C CA . GLY B 1 24 ? 5.59 24.516 18.703 1 69.88 24 GLY B CA 1
ATOM 1838 C C . GLY B 1 24 ? 4.074 24.547 18.672 1 69.88 24 GLY B C 1
ATOM 1839 O O . GLY B 1 24 ? 3.414 23.922 19.5 1 69.88 24 GLY B O 1
ATOM 1840 N N . ASP B 1 25 ? 3.498 25.156 17.531 1 80.12 25 ASP B N 1
ATOM 1841 C CA . ASP B 1 25 ? 2.092 25.484 17.312 1 80.12 25 ASP B CA 1
ATOM 1842 C C . ASP B 1 25 ? 1.435 24.469 16.375 1 80.12 25 ASP B C 1
ATOM 1844 O O . ASP B 1 25 ? 0.546 24.828 15.594 1 80.12 25 ASP B O 1
ATOM 1848 N N . ALA B 1 26 ? 1.827 23.156 16.562 1 89.44 26 ALA B N 1
ATOM 1849 C CA . ALA B 1 26 ? 1.219 22.172 15.672 1 89.44 26 ALA B CA 1
ATOM 1850 C C . ALA B 1 26 ? -0.214 21.859 16.094 1 89.44 26 ALA B C 1
ATOM 1852 O O . ALA B 1 26 ? -0.507 21.75 17.281 1 89.44 26 ALA B O 1
ATOM 1853 N N . LEU B 1 27 ? -1.065 21.781 15.141 1 92.25 27 LEU B N 1
ATOM 1854 C CA . LEU B 1 27 ? -2.439 21.344 15.367 1 92.25 27 LEU B CA 1
ATOM 1855 C C . LEU B 1 27 ? -2.541 19.828 15.32 1 92.25 27 LEU B C 1
ATOM 1857 O O . LEU B 1 27 ? -1.91 19.188 14.477 1 92.25 27 LEU B O 1
ATOM 1861 N N . TRP B 1 28 ? -3.318 19.328 16.25 1 94.12 28 TRP B N 1
ATOM 1862 C CA . TRP B 1 28 ? -3.516 17.875 16.312 1 94.12 28 TRP B CA 1
ATOM 1863 C C . TRP B 1 28 ? -4.949 17.516 15.961 1 94.12 28 TRP B C 1
ATOM 1865 O O . TRP B 1 28 ? -5.898 18.078 16.516 1 94.12 28 TRP B O 1
ATOM 1875 N N . VAL B 1 29 ? -5.051 16.594 15.008 1 93.69 29 VAL B N 1
ATOM 1876 C CA . VAL B 1 29 ? -6.348 16.109 14.539 1 93.69 29 VAL B CA 1
ATOM 1877 C C . VAL B 1 29 ? -6.461 14.609 14.789 1 93.69 29 VAL B C 1
ATOM 1879 O O . VAL B 1 29 ? -5.578 13.844 14.406 1 93.69 29 VAL B O 1
ATOM 1882 N N . GLY B 1 30 ? -7.559 14.148 15.43 1 93.19 30 GLY B N 1
ATOM 1883 C CA . GLY B 1 30 ? -7.828 12.734 15.633 1 93.19 30 GLY B CA 1
ATOM 1884 C C . GLY B 1 30 ? -8.93 12.203 14.742 1 93.19 30 GLY B C 1
ATOM 1885 O O . GLY B 1 30 ? -9.984 12.828 14.602 1 93.19 30 GLY B O 1
ATOM 1886 N N . VAL B 1 31 ? -8.664 11.07 14.094 1 92.44 31 VAL B N 1
ATOM 1887 C CA . VAL B 1 31 ? -9.648 10.43 13.234 1 92.44 31 VAL B CA 1
ATOM 1888 C C . VAL B 1 31 ? -10.031 9.07 13.812 1 92.44 31 VAL B C 1
ATOM 1890 O O . VAL B 1 31 ? -9.188 8.188 13.961 1 92.44 31 VAL B O 1
ATOM 1893 N N . ASP B 1 32 ? -11.242 8.82 14.07 1 87.12 32 ASP B N 1
ATOM 1894 C CA . ASP B 1 32 ? -11.75 7.586 14.664 1 87.12 32 ASP B CA 1
ATOM 1895 C C . ASP B 1 32 ? -10.93 7.191 15.891 1 87.12 32 ASP B C 1
ATOM 1897 O O . ASP B 1 32 ? -10.75 7.996 16.812 1 87.12 32 ASP B O 1
ATOM 1901 N N . ARG B 1 33 ? -10.422 6.055 15.938 1 88.81 33 ARG B N 1
ATOM 1902 C CA . ARG B 1 33 ? -9.656 5.586 17.094 1 88.81 33 ARG B CA 1
ATOM 1903 C C . ARG B 1 33 ? -8.414 6.445 17.312 1 88.81 33 ARG B C 1
ATOM 1905 O O . ARG B 1 33 ? -7.832 6.441 18.391 1 88.81 33 ARG B O 1
ATOM 1912 N N . GLY B 1 34 ? -8.047 7.172 16.25 1 93.31 34 GLY B N 1
ATOM 1913 C CA . GLY B 1 34 ? -6.91 8.07 16.375 1 93.31 34 GLY B CA 1
ATOM 1914 C C . GLY B 1 34 ? -7.113 9.156 17.406 1 93.31 34 GLY B C 1
ATOM 1915 O O . GLY B 1 34 ? -6.148 9.617 18.031 1 93.31 34 GLY B O 1
ATOM 1916 N N . ALA B 1 35 ? -8.336 9.539 17.641 1 90 35 ALA B N 1
ATOM 1917 C CA . ALA B 1 35 ? -8.633 10.516 18.672 1 90 35 ALA B CA 1
ATOM 1918 C C . ALA B 1 35 ? -8.32 9.953 20.062 1 90 35 ALA B C 1
ATOM 1920 O O . ALA B 1 35 ? -7.754 10.648 20.906 1 90 35 ALA B O 1
ATOM 1921 N N . VAL B 1 36 ? -8.672 8.695 20.219 1 88.44 36 VAL B N 1
ATOM 1922 C CA . VAL B 1 36 ? -8.414 8.016 21.484 1 88.44 36 VAL B CA 1
ATOM 1923 C C . VAL B 1 36 ? -6.91 7.867 21.703 1 88.44 36 VAL B C 1
ATOM 1925 O O . VAL B 1 36 ? -6.402 8.086 22.797 1 88.44 36 VAL B O 1
ATOM 1928 N N . THR B 1 37 ? -6.254 7.508 20.609 1 93.5 37 THR B N 1
ATOM 1929 C CA . THR B 1 37 ? -4.805 7.363 20.656 1 93.5 37 THR B CA 1
ATOM 1930 C C . THR B 1 37 ? -4.145 8.656 21.125 1 93.5 37 THR B C 1
ATOM 1932 O O . THR B 1 37 ? -3.215 8.625 21.938 1 93.5 37 THR B O 1
ATOM 1935 N N . LEU B 1 38 ? -4.609 9.805 20.672 1 93.06 38 LEU B N 1
ATOM 1936 C CA . LEU B 1 38 ? -4.086 11.102 21.094 1 93.06 38 LEU B CA 1
ATOM 1937 C C . LEU B 1 38 ? -4.309 11.328 22.578 1 93.06 38 LEU B C 1
ATOM 1939 O O . LEU B 1 38 ? -3.381 11.695 23.297 1 93.06 38 LEU B O 1
ATOM 1943 N N . LEU B 1 39 ? -5.418 11.031 23.016 1 88.12 39 LEU B N 1
ATOM 1944 C CA . LEU B 1 39 ? -5.75 11.234 24.422 1 88.12 39 LEU B CA 1
ATOM 1945 C C . LEU B 1 39 ? -4.895 10.344 25.312 1 88.12 39 LEU B C 1
ATOM 1947 O O . LEU B 1 39 ? -4.395 10.789 26.344 1 88.12 39 LEU B O 1
ATOM 1951 N N . ASP B 1 40 ? -4.789 9.109 24.844 1 90.06 40 ASP B N 1
ATOM 1952 C CA . ASP B 1 40 ? -3.969 8.164 25.594 1 90.06 40 ASP B CA 1
ATOM 1953 C C . ASP B 1 40 ? -2.52 8.641 25.672 1 90.06 40 ASP B C 1
ATOM 1955 O O . ASP B 1 40 ? -1.812 8.312 26.641 1 90.06 40 ASP B O 1
ATOM 1959 N N . ALA B 1 41 ? -2.141 9.438 24.672 1 91.94 41 ALA B N 1
ATOM 1960 C CA . ALA B 1 41 ? -0.783 9.977 24.656 1 91.94 41 ALA B CA 1
ATOM 1961 C C . ALA B 1 41 ? -0.699 11.281 25.438 1 91.94 41 ALA B C 1
ATOM 1963 O O . ALA B 1 41 ? 0.364 11.906 25.5 1 91.94 41 ALA B O 1
ATOM 1964 N N . GLY B 1 42 ? -1.763 11.727 25.953 1 87.06 42 GLY B N 1
ATOM 1965 C CA . GLY B 1 42 ? -1.812 12.961 26.719 1 87.06 42 GLY B CA 1
ATOM 1966 C C . GLY B 1 42 ? -1.96 14.195 25.844 1 87.06 42 GLY B C 1
ATOM 1967 O O . GLY B 1 42 ? -1.646 15.312 26.281 1 87.06 42 GLY B O 1
ATOM 1968 N N . ILE B 1 43 ? -2.377 14.055 24.625 1 89.88 43 ILE B N 1
ATOM 1969 C CA . ILE B 1 43 ? -2.557 15.156 23.703 1 89.88 43 ILE B CA 1
ATOM 1970 C C . ILE B 1 43 ? -4.047 15.398 23.469 1 89.88 43 ILE B C 1
ATOM 1972 O O . ILE B 1 43 ? -4.773 14.492 23.047 1 89.88 43 ILE B O 1
ATOM 1976 N N . VAL B 1 44 ? -4.465 16.562 23.703 1 85.19 44 VAL B N 1
ATOM 1977 C CA . VAL B 1 44 ? -5.855 16.906 23.406 1 85.19 44 VAL B CA 1
ATOM 1978 C C . VAL B 1 44 ? -5.984 17.328 21.938 1 85.19 44 VAL B C 1
ATOM 1980 O O . VAL B 1 44 ? -5.367 18.297 21.516 1 85.19 44 VAL B O 1
ATOM 1983 N N . PRO B 1 45 ? -6.723 16.609 21.203 1 90.31 45 PRO B N 1
ATOM 1984 C CA . PRO B 1 45 ? -6.867 16.984 19.797 1 90.31 45 PRO B CA 1
ATOM 1985 C C . PRO B 1 45 ? -7.527 18.344 19.609 1 90.31 45 PRO B C 1
ATOM 1987 O O . PRO B 1 45 ? -8.43 18.703 20.375 1 90.31 45 PRO B O 1
ATOM 1990 N N . ASP B 1 46 ? -7.09 19.062 18.594 1 87.75 46 ASP B N 1
ATOM 1991 C CA . ASP B 1 46 ? -7.738 20.312 18.219 1 87.75 46 ASP B CA 1
ATOM 1992 C C . ASP B 1 46 ? -9.008 20.047 17.406 1 87.75 46 ASP B C 1
ATOM 1994 O O . ASP B 1 46 ? -9.977 20.812 17.5 1 87.75 46 ASP B O 1
ATOM 1998 N N . GLU B 1 47 ? -8.977 19.016 16.578 1 87.69 47 GLU B N 1
ATOM 1999 C CA . GLU B 1 47 ? -10.086 18.562 15.758 1 87.69 47 GLU B CA 1
ATOM 2000 C C . GLU 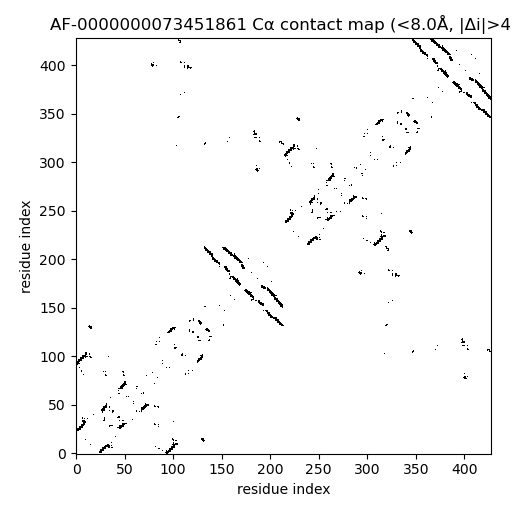B 1 47 ? -10.219 17.031 15.797 1 87.69 47 GLU B C 1
ATOM 2002 O O . GLU B 1 47 ? -9.219 16.328 15.961 1 87.69 47 GLU B O 1
ATOM 2007 N N . ALA B 1 48 ? -11.445 16.547 15.695 1 88.56 48 ALA B N 1
ATOM 2008 C CA . ALA B 1 48 ? -11.695 15.109 15.641 1 88.56 48 ALA B CA 1
ATOM 2009 C C . ALA B 1 48 ? -12.703 14.766 14.547 1 88.56 48 ALA B C 1
ATOM 2011 O O . ALA B 1 48 ? -13.688 15.477 14.352 1 88.56 48 ALA B O 1
ATOM 2012 N N . PHE B 1 49 ? -12.414 13.727 13.844 1 88.69 49 PHE B N 1
ATOM 2013 C CA . PHE B 1 49 ? -13.281 13.25 12.773 1 88.69 49 PHE B CA 1
ATOM 2014 C C . PHE B 1 49 ? -13.68 11.797 13.016 1 88.69 49 PHE B C 1
ATOM 2016 O O . PHE B 1 49 ? -12.852 10.977 13.406 1 88.69 49 PHE B O 1
ATOM 2023 N N . GLY B 1 50 ? -14.922 11.398 12.789 1 84.69 50 GLY B N 1
ATOM 2024 C CA . GLY B 1 50 ? -15.398 10.031 12.914 1 84.69 50 GLY B CA 1
ATOM 2025 C C . GLY B 1 50 ? -16.75 9.93 13.594 1 84.69 50 GLY B C 1
ATOM 2026 O O . GLY B 1 50 ? -17.359 10.945 13.945 1 84.69 50 GLY B O 1
ATOM 2027 N N . ASP B 1 51 ? -17.328 8.656 13.695 1 72.44 51 ASP B N 1
ATOM 2028 C CA . ASP B 1 51 ? -18.625 8.414 14.305 1 72.44 51 ASP B CA 1
ATOM 2029 C C . ASP B 1 51 ? -18.5 8.117 15.797 1 72.44 51 ASP B C 1
ATOM 2031 O O . ASP B 1 51 ? -19.5 8.023 16.5 1 72.44 51 ASP B O 1
ATOM 2035 N N . PHE B 1 52 ? -17.688 8.328 16.453 1 69.19 52 PHE B N 1
ATOM 2036 C CA . PHE B 1 52 ? -17.344 8.102 17.844 1 69.19 52 PHE B CA 1
ATOM 2037 C C . PHE B 1 52 ? -18.484 7.434 18.594 1 69.19 52 PHE B C 1
ATOM 2039 O O . PHE B 1 52 ? -18.797 7.816 19.734 1 69.19 52 PHE B O 1
ATOM 2046 N N . ASP B 1 53 ? -19.016 6.41 17.859 1 61.53 53 ASP B N 1
ATOM 2047 C CA . ASP B 1 53 ? -20.078 5.684 18.531 1 61.53 53 ASP B CA 1
ATOM 2048 C C . ASP B 1 53 ? -19.531 4.77 19.625 1 61.53 53 ASP B C 1
ATOM 2050 O O . ASP B 1 53 ? -20.234 4.438 20.578 1 61.53 53 ASP B O 1
ATOM 2054 N N . SER B 1 54 ? -18.281 4.324 19.359 1 58.31 54 SER B N 1
ATOM 2055 C CA . SER B 1 54 ? -17.766 3.266 20.219 1 58.31 54 SER B CA 1
ATOM 2056 C C . SER B 1 54 ? -16.859 3.83 21.297 1 58.31 54 SER B C 1
ATOM 2058 O O . SER B 1 54 ? -16.156 3.08 21.984 1 58.31 54 SER B O 1
ATOM 2060 N N . ILE B 1 55 ? -16.797 5.051 21.406 1 65.56 55 ILE B N 1
ATOM 2061 C CA . ILE B 1 55 ? -15.906 5.559 22.438 1 65.56 55 ILE B CA 1
ATOM 2062 C C . ILE B 1 55 ? -16.656 5.652 23.766 1 65.56 55 ILE B C 1
ATOM 2064 O O . ILE B 1 55 ? -17.891 5.812 23.781 1 65.56 55 ILE B O 1
ATOM 2068 N N . THR B 1 56 ? -15.977 5.215 24.781 1 67 56 THR B N 1
ATOM 2069 C CA . THR B 1 56 ? -16.578 5.246 26.109 1 67 56 THR B CA 1
ATOM 2070 C C . THR B 1 56 ? -17.031 6.656 26.453 1 67 56 THR B C 1
ATOM 2072 O O . THR B 1 56 ? -16.562 7.633 25.859 1 67 56 THR B O 1
ATOM 2075 N N . ASP B 1 57 ? -18.031 6.617 27.312 1 68.5 57 ASP B N 1
ATOM 2076 C CA . ASP B 1 57 ? -18.547 7.891 27.797 1 68.5 57 ASP B CA 1
ATOM 2077 C C . ASP B 1 57 ? -17.422 8.75 28.391 1 68.5 57 ASP B C 1
ATOM 2079 O O . ASP B 1 57 ? -17.422 9.969 28.219 1 68.5 57 ASP B O 1
ATOM 2083 N N . GLU B 1 58 ? -16.547 8.039 29.031 1 70.12 58 GLU B N 1
ATOM 2084 C CA . GLU B 1 58 ? -15.406 8.75 29.609 1 70.12 58 GLU B CA 1
ATOM 2085 C C . GLU B 1 58 ? -14.531 9.375 28.531 1 70.12 58 GLU B C 1
ATOM 2087 O O . GLU B 1 58 ? -14.102 10.523 28.656 1 70.12 58 GLU B O 1
ATOM 2092 N N . GLN B 1 59 ? -14.344 8.648 27.516 1 69.31 59 GLN B N 1
ATOM 2093 C CA . GLN B 1 59 ? -13.547 9.148 26.406 1 69.31 59 GLN B CA 1
ATOM 2094 C C . GLN B 1 59 ? -14.273 10.266 25.672 1 69.31 59 GLN B C 1
ATOM 2096 O O . GLN B 1 59 ? -13.664 11.242 25.25 1 69.31 59 GLN B O 1
ATOM 2101 N N . LYS B 1 60 ? -15.516 10.07 25.547 1 69.31 60 LYS B N 1
ATOM 2102 C CA . LYS B 1 60 ? -16.344 11.078 24.906 1 69.31 60 LYS B CA 1
ATOM 2103 C C . LYS B 1 60 ? -16.312 12.391 25.688 1 69.31 60 LYS B C 1
ATOM 2105 O O . LYS B 1 60 ? -16.172 13.469 25.094 1 69.31 60 LYS B O 1
ATOM 2110 N N . LYS B 1 61 ? -16.5 12.234 26.922 1 67.69 61 LYS B N 1
ATOM 2111 C CA . LYS B 1 61 ? -16.484 13.406 27.797 1 67.69 61 LYS B CA 1
ATOM 2112 C C . LYS B 1 61 ? -15.133 14.109 27.75 1 67.69 61 LYS B C 1
ATOM 2114 O O . LYS B 1 61 ? -15.062 15.344 27.766 1 67.69 61 LYS B O 1
ATOM 2119 N N . ALA B 1 62 ? -14.156 13.344 27.719 1 67.56 62 ALA B N 1
ATOM 2120 C CA . ALA B 1 62 ? -12.812 13.914 27.641 1 67.56 62 ALA B CA 1
ATOM 2121 C C . ALA B 1 62 ? -12.617 14.695 26.359 1 67.56 62 ALA B C 1
ATOM 2123 O O . ALA B 1 62 ? -12.023 15.781 26.359 1 67.56 62 ALA B O 1
ATOM 2124 N N . ILE B 1 63 ? -13.102 14.148 25.422 1 66.31 63 ILE B N 1
ATOM 2125 C CA . ILE B 1 63 ? -13.023 14.797 24.125 1 66.31 63 ILE B CA 1
ATOM 2126 C C . ILE B 1 63 ? -13.883 16.062 24.125 1 66.31 63 ILE B C 1
ATOM 2128 O O . ILE B 1 63 ? -13.469 17.109 23.609 1 66.31 63 ILE B O 1
ATOM 2132 N N . GLU B 1 64 ? -15.07 15.852 24.547 1 63.34 64 GLU B N 1
ATOM 2133 C CA . GLU B 1 64 ? -16 16.969 24.594 1 63.34 64 GLU B CA 1
ATOM 2134 C C . GLU B 1 64 ? -15.477 18.078 25.516 1 63.34 64 GLU B C 1
ATOM 2136 O O . GLU B 1 64 ? -15.68 19.266 25.234 1 63.34 64 GLU B O 1
ATOM 2141 N N . LYS B 1 65 ? -15.031 17.688 26.578 1 59.5 65 LYS B N 1
ATOM 2142 C CA . LYS B 1 65 ? -14.547 18.641 27.562 1 59.5 65 LYS B CA 1
ATOM 2143 C C . LYS B 1 65 ? -13.305 19.375 27.047 1 59.5 65 LYS B C 1
ATOM 2145 O O . LYS B 1 65 ? -13.141 20.578 27.281 1 59.5 65 LYS B O 1
ATOM 2150 N N . ALA B 1 66 ? -12.43 18.562 26.562 1 55.41 66 ALA B N 1
ATOM 2151 C CA . ALA B 1 66 ? -11.219 19.266 26.125 1 55.41 66 ALA B CA 1
ATOM 2152 C C . ALA B 1 66 ? -11.531 20.25 25 1 55.41 66 ALA B C 1
ATOM 2154 O O . ALA B 1 66 ? -10.773 21.188 24.781 1 55.41 66 ALA B O 1
ATOM 2155 N N . ALA B 1 67 ? -12.664 20.938 24.766 1 49.16 67 ALA B N 1
ATOM 2156 C CA . ALA B 1 67 ? -13.25 22 23.953 1 49.16 67 ALA B CA 1
ATOM 2157 C C . ALA B 1 67 ? -12.852 21.859 22.484 1 49.16 67 ALA B C 1
ATOM 2159 O O . ALA B 1 67 ? -12.703 22.844 21.766 1 49.16 67 ALA B O 1
ATOM 2160 N N . PRO B 1 68 ? -12.031 20.891 22.062 1 50.47 68 PRO B N 1
ATOM 2161 C CA . PRO B 1 68 ? -11.633 21.109 20.672 1 50.47 68 PRO B CA 1
ATOM 2162 C C . PRO B 1 68 ? -12.82 21.094 19.703 1 50.47 68 PRO B C 1
ATOM 2164 O O . PRO B 1 68 ? -13.883 20.562 20.031 1 50.47 68 PRO B O 1
ATOM 2167 N N . ARG B 1 69 ? -12.961 22.047 18.797 1 52.91 69 ARG B N 1
ATOM 2168 C CA . ARG B 1 69 ? -13.945 22.094 17.719 1 52.91 69 ARG B CA 1
ATOM 2169 C C . ARG B 1 69 ? -14.25 20.703 17.188 1 52.91 69 ARG B C 1
ATOM 2171 O O . ARG B 1 69 ? -13.453 20.125 16.453 1 52.91 69 ARG B O 1
ATOM 2178 N N . LEU B 1 70 ? -14.836 19.844 17.938 1 56.06 70 LEU B N 1
ATOM 2179 C CA . LEU B 1 70 ? -15.156 18.469 17.594 1 56.06 70 LEU B CA 1
ATOM 2180 C C . LEU B 1 70 ? -16.031 18.422 16.344 1 56.06 70 LEU B C 1
ATOM 2182 O O . LEU B 1 70 ? -17.109 19.016 16.312 1 56.06 70 LEU B O 1
ATOM 2186 N N . HIS B 1 71 ? -15.57 18.438 15.297 1 56.69 71 HIS B N 1
ATOM 2187 C CA . HIS B 1 71 ? -16.328 18.141 14.086 1 56.69 71 HIS B CA 1
ATOM 2188 C C . HIS B 1 71 ? -16.656 16.656 13.984 1 56.69 71 HIS B C 1
ATOM 2190 O O . HIS B 1 71 ? -15.789 15.844 13.625 1 56.69 71 HIS B O 1
ATOM 2196 N N . ILE B 1 72 ? -17.562 16.188 14.781 1 58.06 72 ILE B N 1
ATOM 2197 C CA . ILE B 1 72 ? -18.031 14.82 14.633 1 58.06 72 ILE B CA 1
ATOM 2198 C C . ILE B 1 72 ? -18.812 14.68 13.328 1 58.06 72 ILE B C 1
ATOM 2200 O O . ILE B 1 72 ? -19.812 15.367 13.125 1 58.06 72 ILE B O 1
ATOM 2204 N N . TYR B 1 73 ? -18.141 14.32 12.383 1 57.06 73 TYR B N 1
ATOM 2205 C CA . TYR B 1 73 ? -18.812 14.133 11.102 1 57.06 73 TYR B CA 1
ATOM 2206 C C . TYR B 1 73 ? -19.422 12.742 11 1 57.06 73 TYR B C 1
ATOM 2208 O O . TYR B 1 73 ? -18.859 11.773 11.516 1 57.06 73 TYR B O 1
ATOM 2216 N N . GLN B 1 74 ? -20.656 12.719 10.828 1 53.41 74 GLN B N 1
ATOM 2217 C CA . GLN B 1 74 ? -21.297 11.445 10.5 1 53.41 74 GLN B CA 1
ATOM 2218 C C . GLN B 1 74 ? -20.75 10.867 9.203 1 53.41 74 GLN B C 1
ATOM 2220 O O . GLN B 1 74 ? -20.484 11.602 8.25 1 53.41 74 GLN B O 1
ATOM 2225 N N . ALA B 1 75 ? -20.172 9.719 9.297 1 51.84 75 ALA B N 1
ATOM 2226 C CA . ALA B 1 75 ? -19.656 8.922 8.195 1 51.84 75 ALA B CA 1
ATOM 2227 C C . ALA B 1 75 ? -20.562 9.031 6.965 1 51.84 75 ALA B C 1
ATOM 2229 O O . ALA B 1 75 ? -21.703 8.578 6.984 1 51.84 75 ALA B O 1
ATOM 2230 N N . GLU B 1 76 ? -20.703 10.25 6.422 1 55.31 76 GLU B N 1
ATOM 2231 C CA . GLU B 1 76 ? -21.406 10.156 5.145 1 55.31 76 GLU B CA 1
ATOM 2232 C C . GLU B 1 76 ? -20.594 9.352 4.133 1 55.31 76 GLU B C 1
ATOM 2234 O O . GLU B 1 76 ? -19.359 9.312 4.199 1 55.31 76 GLU B O 1
ATOM 2239 N N . LYS B 1 77 ? -21.141 8.391 3.314 1 61.44 77 LYS B N 1
ATOM 2240 C CA . LYS B 1 77 ? -20.828 7.195 2.531 1 61.44 77 LYS B CA 1
ATOM 2241 C C . LYS B 1 77 ? -19.797 7.504 1.451 1 61.44 77 LYS B C 1
ATOM 2243 O O . LYS B 1 77 ? -19.078 6.609 0.99 1 61.44 77 LYS B O 1
ATOM 2248 N N . ASP B 1 78 ? -19.375 8.805 1.149 1 79.56 78 ASP B N 1
ATOM 2249 C CA . ASP B 1 78 ? -18.641 8.93 -0.102 1 79.56 78 ASP B CA 1
ATOM 2250 C C . ASP B 1 78 ? -17.141 9.094 0.159 1 79.56 78 ASP B C 1
ATOM 2252 O O . ASP B 1 78 ? -16.328 8.945 -0.755 1 79.56 78 ASP B O 1
ATOM 2256 N N . GLN B 1 79 ? -16.797 9.398 1.407 1 87.19 79 GLN B N 1
ATOM 2257 C CA . GLN B 1 79 ? -15.406 9.594 1.777 1 87.19 79 GLN B CA 1
ATOM 2258 C C . GLN B 1 79 ? -15.102 8.945 3.125 1 87.19 79 GLN B C 1
ATOM 2260 O O . GLN B 1 79 ? -15.961 8.891 4.004 1 87.19 79 GLN B O 1
ATOM 2265 N N . THR B 1 80 ? -13.883 8.461 3.209 1 89.88 80 THR B N 1
ATOM 2266 C CA . THR B 1 80 ? -13.469 7.957 4.516 1 89.88 80 THR B CA 1
ATOM 2267 C C . THR B 1 80 ? -13.289 9.102 5.508 1 8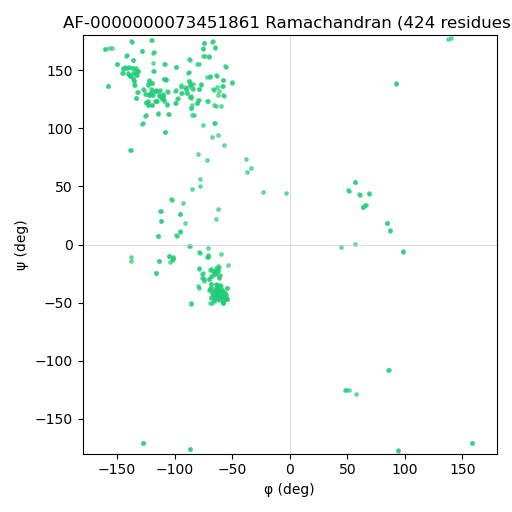9.88 80 THR B C 1
ATOM 2269 O O . THR B 1 80 ? -13.125 10.258 5.102 1 89.88 80 THR B O 1
ATOM 2272 N N . ASP B 1 81 ? -13.289 8.758 6.762 1 89.38 81 ASP B N 1
ATOM 2273 C CA . ASP B 1 81 ? -13.094 9.781 7.793 1 89.38 81 ASP B CA 1
ATOM 2274 C C . ASP B 1 81 ? -11.734 10.453 7.656 1 89.38 81 ASP B C 1
ATOM 2276 O O . ASP B 1 81 ? -11.609 11.656 7.867 1 89.38 81 ASP B O 1
ATOM 2280 N N . LEU B 1 82 ? -10.719 9.734 7.273 1 93.62 82 LEU B N 1
ATOM 2281 C CA . LEU B 1 82 ? -9.406 10.336 7.078 1 93.62 82 LEU B CA 1
ATOM 2282 C C . LEU B 1 82 ? -9.406 11.273 5.879 1 93.62 82 LEU B C 1
ATOM 2284 O O . LEU B 1 82 ? -8.719 12.297 5.887 1 93.62 82 LEU B O 1
ATOM 2288 N N . ASP B 1 83 ? -10.109 10.891 4.879 1 94.75 83 ASP B N 1
ATOM 2289 C CA . ASP B 1 83 ? -10.266 11.758 3.715 1 94.75 83 ASP B CA 1
ATOM 2290 C C . ASP B 1 83 ? -10.859 13.109 4.109 1 94.75 83 ASP B C 1
ATOM 2292 O O . ASP B 1 83 ? -10.328 14.156 3.732 1 94.75 83 ASP B O 1
ATOM 2296 N N . LEU B 1 84 ? -11.852 13.062 4.926 1 92.25 84 LEU B N 1
ATOM 2297 C CA . LEU B 1 84 ? -12.484 14.281 5.41 1 92.25 84 LEU B CA 1
ATOM 2298 C C . LEU B 1 84 ? -11.508 15.109 6.242 1 92.25 84 LEU B C 1
ATOM 2300 O O . LEU B 1 84 ? -11.43 16.328 6.082 1 92.25 84 LEU B O 1
ATOM 2304 N N . ALA B 1 85 ? -10.852 14.453 7.117 1 93.31 85 ALA B N 1
ATOM 2305 C CA . ALA B 1 85 ? -9.883 15.125 7.98 1 93.31 85 ALA B CA 1
ATOM 2306 C C . ALA B 1 85 ? -8.781 15.781 7.156 1 93.31 85 ALA B C 1
ATOM 2308 O O . ALA B 1 85 ? -8.398 16.922 7.418 1 93.31 85 ALA B O 1
ATOM 2309 N N . LEU B 1 86 ? -8.281 15.086 6.188 1 96.06 86 LEU B N 1
ATOM 2310 C CA . LEU B 1 86 ? -7.223 15.633 5.348 1 96.06 86 LEU B CA 1
ATOM 2311 C C . LEU B 1 86 ? -7.73 16.812 4.535 1 96.06 86 LEU B C 1
ATOM 2313 O O . LEU B 1 86 ? -7.027 17.828 4.387 1 96.06 86 LEU B O 1
ATOM 2317 N N . SER B 1 87 ? -8.906 16.672 3.969 1 93.81 87 SER B N 1
ATOM 2318 C CA . SER B 1 87 ? -9.5 17.781 3.225 1 93.81 87 SER B CA 1
ATOM 2319 C C . SER B 1 87 ? -9.586 19.047 4.082 1 93.81 87 SER B C 1
ATOM 2321 O O . SER B 1 87 ? -9.242 20.141 3.627 1 93.81 87 SER B O 1
ATOM 2323 N N . TRP B 1 88 ? -10.055 18.875 5.27 1 92.62 88 TRP B N 1
ATOM 2324 C CA . TRP B 1 88 ? -10.102 19.984 6.207 1 92.62 88 TRP B CA 1
ATOM 2325 C C . TRP B 1 88 ? -8.711 20.562 6.438 1 92.62 88 TRP B C 1
ATOM 2327 O O . TRP B 1 88 ? -8.516 21.781 6.371 1 92.62 88 TRP B O 1
ATOM 2337 N N . ALA B 1 89 ? -7.746 19.703 6.734 1 95.5 89 ALA B N 1
ATOM 2338 C CA . ALA B 1 89 ? -6.383 20.125 7.039 1 95.5 89 ALA B 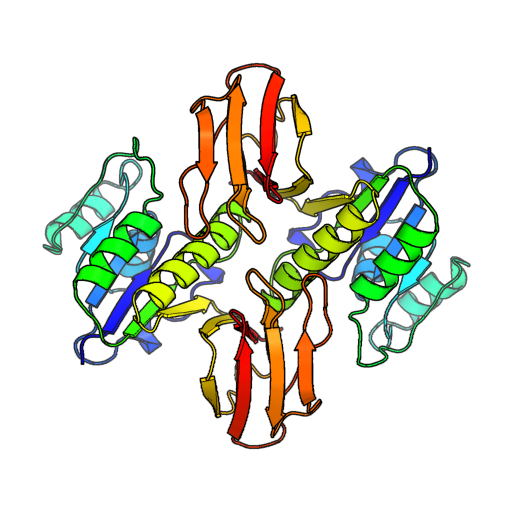CA 1
ATOM 2339 C C . ALA B 1 89 ? -5.777 20.906 5.879 1 95.5 89 ALA B C 1
ATOM 2341 O O . ALA B 1 89 ? -5.16 21.953 6.082 1 95.5 89 ALA B O 1
ATOM 2342 N N . VAL B 1 90 ? -5.93 20.391 4.715 1 96.38 90 VAL B N 1
ATOM 2343 C CA . VAL B 1 90 ? -5.414 21.062 3.52 1 96.38 90 VAL B CA 1
ATOM 2344 C C . VAL B 1 90 ? -6.039 22.438 3.389 1 96.38 90 VAL B C 1
ATOM 2346 O O . VAL B 1 90 ? -5.359 23.406 3.01 1 96.38 90 VAL B O 1
ATOM 2349 N N . GLY B 1 91 ? -7.281 22.484 3.711 1 94.06 91 GLY B N 1
ATOM 2350 C CA . GLY B 1 91 ? -7.988 23.75 3.648 1 94.06 91 GLY B C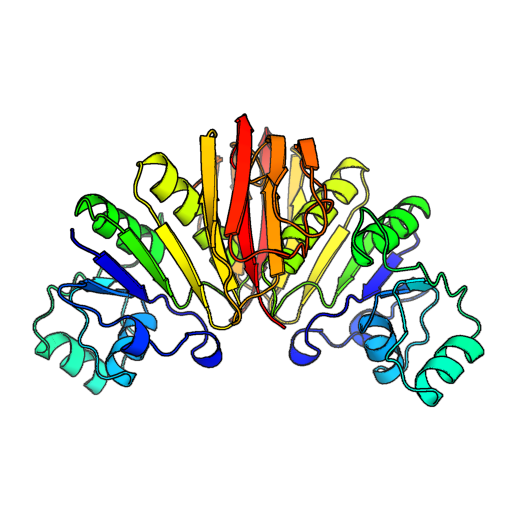A 1
ATOM 2351 C C . GLY B 1 91 ? -7.422 24.797 4.59 1 94.06 91 GLY B C 1
ATOM 2352 O O . GLY B 1 91 ? -7.598 26 4.371 1 94.06 91 GLY B O 1
ATOM 2353 N N . GLN B 1 92 ? -6.727 24.406 5.629 1 92.81 92 GLN B N 1
ATOM 2354 C CA . GLN B 1 92 ? -6.113 25.328 6.578 1 92.81 92 GLN B CA 1
ATOM 2355 C C . GLN B 1 92 ? -4.828 25.922 6.016 1 92.81 92 GLN B C 1
ATOM 2357 O O . GLN B 1 92 ? -4.207 26.781 6.645 1 92.81 92 GLN B O 1
ATOM 2362 N N . ARG B 1 93 ? -4.359 25.438 4.848 1 92.44 93 ARG B N 1
ATOM 2363 C CA . ARG B 1 93 ? -3.166 25.891 4.137 1 92.44 93 ARG B CA 1
ATOM 2364 C C . ARG B 1 93 ? -1.931 25.797 5.027 1 92.44 93 ARG B C 1
ATOM 2366 O O . ARG B 1 93 ? -1.194 26.766 5.188 1 92.44 93 ARG B O 1
ATOM 2373 N N . PRO B 1 94 ? -1.751 24.594 5.555 1 94.94 94 PRO B N 1
ATOM 2374 C CA . PRO B 1 94 ? -0.563 24.406 6.395 1 94.94 94 PRO B CA 1
ATOM 2375 C C . PRO B 1 94 ? 0.726 24.328 5.578 1 94.94 94 PRO B C 1
ATOM 2377 O O . PRO B 1 94 ? 0.68 24.125 4.363 1 94.94 94 PRO B O 1
ATOM 2380 N N . SER B 1 95 ? 1.821 24.531 6.277 1 93 95 SER B N 1
ATOM 2381 C CA . SER B 1 95 ? 3.111 24.344 5.621 1 93 95 SER B CA 1
ATOM 2382 C C . SER B 1 95 ? 3.434 22.859 5.465 1 93 95 SER B C 1
ATOM 2384 O O . SER B 1 95 ? 4.137 22.469 4.535 1 93 95 SER B O 1
ATOM 2386 N N . PHE B 1 96 ? 2.873 22.109 6.434 1 94.94 96 PHE B N 1
ATOM 2387 C CA . PHE B 1 96 ? 3.268 20.703 6.473 1 94.94 96 PHE B CA 1
ATOM 2388 C C . PHE B 1 96 ? 2.223 19.859 7.199 1 94.94 96 PHE B C 1
ATOM 2390 O O . PHE B 1 96 ? 1.665 20.297 8.211 1 94.94 96 PHE B O 1
ATOM 2397 N N . ILE B 1 97 ? 1.902 18.719 6.652 1 97.75 97 ILE B N 1
ATOM 2398 C CA . ILE B 1 97 ? 0.981 17.781 7.297 1 97.75 97 ILE B CA 1
ATOM 2399 C C . ILE B 1 97 ? 1.687 16.453 7.555 1 97.75 97 ILE B C 1
ATOM 2401 O O . ILE B 1 97 ? 2.387 15.938 6.68 1 97.75 97 ILE B O 1
ATOM 2405 N N . ARG B 1 98 ? 1.548 15.914 8.75 1 98 98 ARG B N 1
ATOM 2406 C CA . ARG B 1 98 ? 1.961 14.555 9.086 1 98 98 ARG B CA 1
ATOM 2407 C C . ARG B 1 98 ? 0.753 13.672 9.383 1 98 98 ARG B C 1
ATOM 2409 O O . ARG B 1 98 ? -0.146 14.07 10.125 1 98 98 ARG B O 1
ATOM 2416 N N . MET B 1 99 ? 0.754 12.547 8.82 1 98.56 99 MET B N 1
ATOM 2417 C CA . MET B 1 99 ? -0.302 11.57 9.078 1 98.56 99 MET B CA 1
ATOM 2418 C C . MET B 1 99 ? 0.253 10.344 9.797 1 98.56 99 MET B C 1
ATOM 2420 O O . MET B 1 99 ? 1.231 9.75 9.344 1 98.56 99 MET B O 1
ATOM 2424 N N . PHE B 1 100 ? -0.372 9.984 10.914 1 98.38 100 PHE B N 1
ATOM 2425 C CA . PHE B 1 100 ? -0.002 8.82 11.711 1 98.38 100 PHE B CA 1
ATOM 2426 C C . PHE B 1 100 ? -1.147 7.82 11.766 1 98.38 100 PHE B C 1
ATOM 2428 O O . PHE B 1 100 ? -2.285 8.148 11.422 1 98.38 100 PHE B O 1
ATOM 2435 N N . GLY B 1 101 ? -0.814 6.582 12.219 1 97.31 101 GLY B N 1
ATOM 2436 C CA . GLY B 1 101 ? -1.841 5.555 12.289 1 97.31 101 GLY B CA 1
ATOM 2437 C C . GLY B 1 101 ? -2.381 5.152 10.93 1 97.31 101 GLY B C 1
ATOM 2438 O O . GLY B 1 101 ? -3.572 4.867 10.789 1 97.31 101 GLY B O 1
ATOM 2439 N N . ILE B 1 102 ? -1.589 5.148 9.875 1 95.19 102 ILE B N 1
ATOM 2440 C CA . ILE B 1 102 ? -2.023 5.078 8.484 1 95.19 102 ILE B CA 1
ATOM 2441 C C . ILE B 1 102 ? -1.774 3.676 7.934 1 95.19 102 ILE B C 1
ATOM 2443 O O . ILE B 1 102 ? -2.143 3.373 6.793 1 95.19 102 ILE B O 1
ATOM 2447 N N . SER B 1 103 ? -1.05 2.809 8.672 1 94.06 103 SER B N 1
ATOM 2448 C CA . SER B 1 103 ? -0.651 1.494 8.188 1 94.06 103 SER B CA 1
ATOM 2449 C C . SER B 1 103 ? -1.038 0.397 9.172 1 94.06 103 SER B C 1
ATOM 2451 O O . SER B 1 103 ? -1.512 0.684 10.273 1 94.06 103 SER B O 1
ATOM 2453 N N . GLY B 1 104 ? -0.951 -0.837 8.625 1 91.81 104 GLY B N 1
ATOM 2454 C CA . GLY B 1 104 ? -1.283 -1.979 9.461 1 91.81 104 GLY B CA 1
ATOM 2455 C C . GLY B 1 104 ? -2.738 -2.396 9.352 1 91.81 104 GLY B C 1
ATOM 2456 O O . GLY B 1 104 ? -3.625 -1.549 9.234 1 91.81 104 GLY B O 1
ATOM 2457 N N . GLY B 1 105 ? -2.949 -3.676 9.312 1 92 105 GLY B N 1
ATOM 2458 C CA . GLY B 1 105 ? -4.297 -4.219 9.297 1 92 105 GLY B CA 1
ATOM 2459 C C . GLY B 1 105 ? -4.891 -4.297 7.898 1 92 105 GLY B C 1
ATOM 2460 O O . GLY B 1 105 ? -4.469 -5.121 7.086 1 92 105 GLY B O 1
ATOM 2461 N N . ARG B 1 106 ? -5.828 -3.402 7.723 1 94.94 106 ARG B N 1
ATOM 2462 C CA . ARG B 1 106 ? -6.566 -3.438 6.461 1 94.94 106 ARG B CA 1
ATOM 2463 C C . ARG B 1 106 ? -5.773 -2.768 5.344 1 94.94 106 ARG B C 1
ATOM 2465 O O . ARG B 1 106 ? -5.504 -1.564 5.402 1 94.94 106 ARG B O 1
ATOM 2472 N N . ALA B 1 107 ? -5.492 -3.506 4.285 1 97.5 107 ALA B N 1
ATOM 2473 C CA . ALA B 1 107 ? -4.691 -3.037 3.158 1 97.5 107 ALA B CA 1
ATOM 2474 C C . ALA B 1 107 ? -5.441 -1.985 2.348 1 97.5 107 ALA B C 1
ATOM 2476 O O . ALA B 1 107 ? -4.828 -1.097 1.752 1 97.5 107 ALA B O 1
ATOM 2477 N N . ASP B 1 108 ? -6.797 -2.055 2.32 1 97.44 108 ASP B N 1
ATOM 2478 C CA . ASP B 1 108 ? -7.57 -1.083 1.559 1 97.44 108 ASP B CA 1
ATOM 2479 C C . ASP B 1 108 ? -7.488 0.305 2.189 1 97.44 108 ASP B C 1
ATOM 2481 O O . ASP B 1 108 ? -7.434 1.312 1.482 1 97.44 108 ASP B O 1
ATOM 2485 N N . HIS B 1 109 ? -7.406 0.322 3.521 1 95.44 109 HIS B N 1
ATOM 2486 C CA . HIS B 1 109 ? -7.203 1.605 4.184 1 95.44 109 HIS B CA 1
ATOM 2487 C C . HIS B 1 109 ? -5.816 2.166 3.889 1 95.44 109 HIS B C 1
ATOM 2489 O O . HIS B 1 109 ? -5.676 3.348 3.57 1 95.44 109 HIS B O 1
ATOM 2495 N N . PHE B 1 110 ? -4.844 1.343 3.986 1 97.19 110 PHE B N 1
ATOM 2496 C CA . PHE B 1 110 ? -3.49 1.803 3.709 1 97.19 110 PHE B CA 1
ATOM 2497 C C . PHE B 1 110 ? -3.387 2.359 2.293 1 97.19 110 PHE B C 1
ATOM 2499 O O . PHE B 1 110 ? -2.861 3.457 2.09 1 97.19 110 PHE B O 1
ATOM 2506 N N . LEU B 1 111 ? -3.855 1.634 1.321 1 97.75 111 LEU B N 1
ATOM 2507 C CA . LEU B 1 111 ? -3.793 2.086 -0.064 1 97.75 111 LEU B CA 1
ATOM 2508 C C . LEU B 1 111 ? -4.645 3.334 -0.266 1 97.75 111 LEU B C 1
ATOM 2510 O O . LEU B 1 111 ? -4.266 4.238 -1.015 1 97.75 111 LEU B O 1
ATOM 2514 N N . GLY B 1 112 ? -5.812 3.359 0.374 1 97 112 GLY B N 1
ATOM 2515 C CA . GLY B 1 112 ? -6.602 4.582 0.349 1 97 112 GLY B CA 1
ATOM 2516 C C . GLY B 1 112 ? -5.848 5.789 0.868 1 97 112 GLY B C 1
ATOM 2517 O O . GLY B 1 112 ? -5.941 6.879 0.298 1 97 112 GLY B O 1
ATOM 2518 N N . ASN B 1 113 ? -5.133 5.555 1.964 1 97.12 113 ASN B N 1
ATOM 2519 C CA . ASN B 1 113 ? -4.344 6.633 2.545 1 97.12 113 ASN B CA 1
ATOM 2520 C C . ASN B 1 113 ? -3.242 7.094 1.597 1 97.12 113 ASN B C 1
ATOM 2522 O O . ASN B 1 113 ? -2.891 8.273 1.573 1 97.12 113 ASN B O 1
ATOM 2526 N N . LEU B 1 114 ? -2.689 6.211 0.842 1 97.69 114 LEU B N 1
ATOM 2527 C CA . LEU B 1 114 ? -1.715 6.57 -0.181 1 97.69 114 LEU B CA 1
ATOM 2528 C C . LEU B 1 114 ? -2.344 7.477 -1.235 1 97.69 114 LEU B C 1
ATOM 2530 O O . LEU B 1 114 ? -1.71 8.43 -1.7 1 97.69 114 LEU B O 1
ATOM 2534 N N . HIS B 1 115 ? -3.566 7.227 -1.608 1 97.69 115 HIS B N 1
ATOM 2535 C CA . HIS B 1 115 ? -4.301 8.078 -2.543 1 97.69 115 HIS B CA 1
ATOM 2536 C C . HIS B 1 115 ? -4.531 9.469 -1.958 1 97.69 115 HIS B C 1
ATOM 2538 O O . HIS B 1 115 ? -4.477 10.461 -2.68 1 97.69 115 HIS B O 1
ATOM 2544 N N . LEU B 1 116 ? -4.789 9.453 -0.702 1 97.56 116 LEU B N 1
ATOM 2545 C CA . LEU B 1 116 ? -4.969 10.742 -0.045 1 97.56 116 LEU B CA 1
ATOM 2546 C C . LEU B 1 116 ? -3.682 11.555 -0.08 1 97.56 116 LEU B C 1
ATOM 2548 O O . LEU B 1 116 ? -3.719 12.781 -0.216 1 97.56 116 LEU B O 1
ATOM 2552 N N . LEU B 1 117 ? -2.584 10.891 0.104 1 97.94 117 LEU B N 1
ATOM 2553 C CA . LEU B 1 117 ? -1.286 11.539 -0.034 1 97.94 117 LEU B CA 1
ATOM 2554 C C . LEU B 1 117 ? -1.149 12.188 -1.405 1 97.94 117 LEU B C 1
ATOM 2556 O O . LEU B 1 117 ? -0.66 13.32 -1.516 1 97.94 117 LEU B O 1
ATOM 2560 N N . TYR B 1 118 ? -1.549 11.508 -2.418 1 97.81 118 TYR B N 1
ATOM 2561 C CA . TYR B 1 118 ? -1.556 12.016 -3.785 1 97.81 118 TYR B CA 1
ATOM 2562 C C . TYR B 1 118 ? -2.41 13.273 -3.895 1 97.81 118 TYR B C 1
ATOM 2564 O O . TYR B 1 118 ? -2.002 14.258 -4.512 1 97.81 118 TYR B O 1
ATOM 2572 N N . THR B 1 119 ? -3.578 13.25 -3.281 1 96.94 119 THR B N 1
ATOM 2573 C CA . THR B 1 119 ? -4.488 14.383 -3.363 1 96.94 119 THR B CA 1
ATOM 2574 C C . THR B 1 119 ? -3.877 15.617 -2.693 1 96.94 119 THR B C 1
ATOM 2576 O O . THR B 1 119 ? -3.986 16.734 -3.213 1 96.94 119 THR B O 1
ATOM 2579 N N . ALA B 1 120 ? -3.273 15.391 -1.558 1 97.75 120 ALA B N 1
ATOM 2580 C CA . ALA B 1 120 ? -2.613 16.5 -0.874 1 97.75 120 ALA B CA 1
ATOM 2581 C C . ALA B 1 120 ? -1.481 17.078 -1.725 1 97.75 120 ALA B C 1
ATOM 2583 O O . ALA B 1 120 ? -1.326 18.297 -1.822 1 97.75 120 ALA B O 1
ATOM 2584 N N . MET B 1 121 ? -0.701 16.188 -2.334 1 97.12 121 MET B N 1
ATOM 2585 C CA . MET B 1 121 ? 0.391 16.625 -3.205 1 97.12 121 MET B CA 1
ATOM 2586 C C . MET B 1 121 ? -0.131 17.469 -4.359 1 97.12 121 MET B C 1
ATOM 2588 O O . MET B 1 121 ? 0.457 18.5 -4.691 1 97.12 121 MET B O 1
ATOM 2592 N N . LYS B 1 122 ? -1.237 17.078 -4.938 1 96.44 122 LYS B N 1
ATOM 2593 C CA . LYS B 1 122 ? -1.83 17.797 -6.059 1 96.44 122 LYS B CA 1
ATOM 2594 C C . LYS B 1 122 ? -2.281 19.203 -5.641 1 96.44 122 LYS B C 1
ATOM 2596 O O . LYS B 1 122 ? -2.377 20.094 -6.477 1 96.44 122 LYS B O 1
ATOM 2601 N N . GLN B 1 123 ? -2.506 19.297 -4.398 1 96.5 123 GLN B N 1
ATOM 2602 C CA . GLN B 1 123 ? -2.926 20.594 -3.881 1 96.5 123 GLN B CA 1
ATOM 2603 C C . GLN B 1 123 ? -1.735 21.391 -3.342 1 96.5 123 GLN B C 1
ATOM 2605 O O . GLN B 1 123 ? -1.911 22.391 -2.666 1 96.5 123 GLN B O 1
ATOM 2610 N N . ASN B 1 124 ? -0.565 20.922 -3.607 1 96 124 ASN B N 1
ATOM 2611 C CA . ASN B 1 124 ? 0.705 21.562 -3.289 1 96 124 ASN B CA 1
ATOM 2612 C C . ASN B 1 124 ? 0.9 21.703 -1.783 1 96 124 ASN B C 1
ATOM 2614 O O . ASN B 1 124 ? 1.407 22.734 -1.312 1 96 124 ASN B O 1
ATOM 2618 N N . VAL B 1 125 ? 0.381 20.781 -1.034 1 96.44 125 VAL B N 1
ATOM 2619 C CA . VAL B 1 125 ? 0.63 20.734 0.403 1 96.44 125 VAL B CA 1
ATOM 2620 C C . VAL B 1 125 ? 1.584 19.594 0.724 1 96.44 125 VAL B C 1
ATOM 2622 O O . VAL B 1 125 ? 1.309 18.438 0.39 1 96.44 125 VAL B O 1
ATOM 2625 N N . LYS B 1 126 ? 2.691 19.906 1.309 1 96.5 126 LYS B N 1
ATOM 2626 C CA . LYS B 1 126 ? 3.643 18.875 1.706 1 96.5 126 LYS B CA 1
ATOM 2627 C C . LYS B 1 126 ? 3.055 17.984 2.787 1 96.5 126 LYS B C 1
ATOM 2629 O O . LYS B 1 126 ? 2.65 18.453 3.85 1 96.5 126 LYS B O 1
ATOM 2634 N N . THR B 1 127 ? 2.947 16.719 2.498 1 98.06 127 THR B N 1
ATOM 2635 C CA . THR B 1 127 ? 2.352 15.75 3.406 1 98.06 127 THR B CA 1
ATOM 2636 C C . THR B 1 127 ? 3.197 14.484 3.471 1 98.06 127 THR B C 1
ATOM 2638 O O . THR B 1 127 ? 3.73 14.031 2.453 1 98.06 127 THR B O 1
ATOM 2641 N N . VAL B 1 128 ? 3.336 13.898 4.695 1 98.5 128 VAL B N 1
ATOM 2642 C CA . VAL B 1 128 ? 4.055 12.641 4.848 1 98.5 128 VAL B CA 1
ATOM 2643 C C . VAL B 1 128 ? 3.24 11.688 5.719 1 98.5 128 VAL B C 1
ATOM 2645 O O . VAL B 1 128 ? 2.486 12.117 6.594 1 98.5 128 VAL B O 1
ATOM 2648 N N . MET B 1 129 ? 3.322 10.438 5.418 1 98.69 129 MET B N 1
ATOM 2649 C CA . MET B 1 129 ? 2.795 9.367 6.258 1 98.69 129 MET B CA 1
ATOM 2650 C C . MET B 1 129 ? 3.902 8.742 7.098 1 98.69 129 MET B C 1
ATOM 2652 O O . MET B 1 129 ? 4.965 8.398 6.578 1 98.69 129 MET B O 1
ATOM 2656 N N . ILE B 1 130 ? 3.625 8.578 8.391 1 98.44 130 ILE B N 1
ATOM 2657 C CA . ILE B 1 130 ? 4.684 8.109 9.273 1 98.44 130 ILE B CA 1
ATOM 2658 C C . ILE B 1 130 ? 4.148 6.992 10.172 1 98.44 130 ILE B C 1
ATOM 2660 O O . ILE B 1 130 ? 3.088 7.137 10.789 1 98.44 130 ILE B O 1
ATOM 2664 N N . ASP B 1 131 ? 4.77 5.871 10.195 1 97.94 131 ASP B N 1
ATOM 2665 C CA . ASP B 1 131 ? 4.629 4.898 11.273 1 97.94 131 ASP B CA 1
ATOM 2666 C C . ASP B 1 131 ? 5.988 4.496 11.836 1 97.94 131 ASP B C 1
ATOM 2668 O O . ASP B 1 131 ? 7.004 5.125 11.523 1 97.94 131 ASP B O 1
ATOM 2672 N N . ARG B 1 132 ? 6.027 3.496 12.688 1 97.06 132 ARG B N 1
ATOM 2673 C CA . ARG B 1 132 ? 7.258 3.166 13.398 1 97.06 132 ARG B CA 1
ATOM 2674 C C . ARG B 1 132 ? 8.336 2.691 12.43 1 97.06 132 ARG B C 1
ATOM 2676 O O . ARG B 1 132 ? 9.523 2.916 12.656 1 97.06 132 ARG B O 1
ATOM 2683 N N . GLN B 1 133 ? 7.965 2.162 11.289 1 97.44 133 GLN B N 1
ATOM 2684 C CA . GLN B 1 133 ? 8.938 1.526 10.406 1 97.44 133 GLN B CA 1
ATOM 2685 C C . GLN B 1 133 ? 9.086 2.307 9.102 1 97.44 133 GLN B C 1
ATOM 2687 O O . GLN B 1 133 ? 10.039 2.092 8.352 1 97.44 133 GLN B O 1
ATOM 2692 N N . ASN B 1 134 ? 8.141 3.201 8.859 1 98.38 134 ASN B N 1
ATOM 2693 C CA . ASN B 1 134 ? 8.094 3.779 7.52 1 98.38 134 ASN B CA 1
ATOM 2694 C C . ASN B 1 134 ? 7.816 5.277 7.566 1 98.38 134 ASN B C 1
ATOM 2696 O O . ASN B 1 134 ? 7.062 5.746 8.422 1 98.38 134 ASN B O 1
ATOM 2700 N N . THR B 1 135 ? 8.391 6.047 6.676 1 98.44 135 THR B N 1
ATOM 2701 C CA . THR B 1 135 ? 7.996 7.387 6.258 1 98.44 135 THR B CA 1
ATOM 2702 C C . THR B 1 135 ? 7.754 7.43 4.75 1 98.44 135 THR B C 1
ATOM 2704 O O . THR B 1 135 ? 8.625 7.066 3.963 1 98.44 135 THR B O 1
ATOM 2707 N N . ILE B 1 136 ? 6.578 7.828 4.375 1 98.75 136 ILE B N 1
ATOM 2708 C CA . ILE B 1 136 ? 6.18 7.773 2.971 1 98.75 136 ILE B CA 1
ATOM 2709 C C . ILE B 1 136 ? 5.836 9.18 2.477 1 98.75 136 ILE B C 1
ATOM 2711 O O . ILE B 1 136 ? 5.086 9.906 3.129 1 98.75 136 ILE B O 1
ATOM 2715 N N . SER B 1 137 ? 6.355 9.602 1.373 1 98.56 137 SER B N 1
ATOM 2716 C CA . SER B 1 137 ? 6.059 10.875 0.725 1 98.56 137 SER B CA 1
ATOM 2717 C C . SER B 1 137 ? 5.879 10.703 -0.779 1 98.56 137 SER B C 1
ATOM 2719 O O . SER B 1 137 ? 6.266 9.68 -1.341 1 98.56 137 SER B O 1
ATOM 2721 N N . MET B 1 138 ? 5.23 11.625 -1.38 1 98.44 138 MET B N 1
ATOM 2722 C CA . MET B 1 138 ? 5.031 11.648 -2.826 1 98.44 138 MET B CA 1
ATOM 2723 C C . MET B 1 138 ? 5.574 12.945 -3.426 1 98.44 138 MET B C 1
ATOM 2725 O O . MET B 1 138 ? 5.434 14.016 -2.832 1 98.44 138 MET B O 1
ATOM 2729 N N . HIS B 1 139 ? 6.188 12.812 -4.621 1 98.44 139 HIS B N 1
ATOM 2730 C CA . HIS B 1 139 ? 6.867 13.961 -5.211 1 98.44 139 HIS B CA 1
ATOM 2731 C C . HIS B 1 139 ? 6.48 14.133 -6.676 1 98.44 139 HIS B C 1
ATOM 2733 O O . HIS B 1 139 ? 6.527 13.18 -7.453 1 98.44 139 HIS B O 1
ATOM 2739 N N . PRO B 1 140 ? 6.121 15.336 -7.078 1 98.25 140 PRO B N 1
ATOM 2740 C CA . PRO B 1 140 ? 6.043 15.656 -8.5 1 98.25 140 PRO B CA 1
ATOM 2741 C C . PRO B 1 140 ? 7.414 15.859 -9.141 1 98.25 140 PRO B C 1
ATOM 2743 O O . PRO B 1 140 ? 8.43 15.852 -8.445 1 98.25 140 PRO B O 1
ATOM 2746 N N . PRO B 1 141 ? 7.465 15.93 -10.477 1 98.5 141 PRO B N 1
ATOM 2747 C CA . PRO B 1 141 ? 8.758 16.125 -11.133 1 98.5 141 PRO B CA 1
ATOM 2748 C C . PRO B 1 141 ? 9.547 17.281 -10.547 1 98.5 141 PRO B C 1
ATOM 2750 O O . PRO B 1 141 ? 8.969 18.328 -10.219 1 98.5 141 PRO B O 1
ATOM 2753 N N . GLY B 1 142 ? 10.781 17.109 -10.398 1 98.5 142 GLY B N 1
ATOM 2754 C CA . GLY B 1 142 ? 11.656 18.109 -9.805 1 98.5 142 GLY B CA 1
ATOM 2755 C C . GLY B 1 142 ? 12.945 17.531 -9.258 1 98.5 142 GLY B C 1
ATOM 2756 O O . GLY B 1 142 ? 13.328 16.406 -9.625 1 98.5 142 GLY B O 1
ATOM 2757 N N . SER B 1 143 ? 13.664 18.375 -8.555 1 98.62 143 SER B N 1
ATOM 2758 C CA . SER B 1 143 ? 14.898 17.984 -7.891 1 98.62 143 SER B CA 1
ATOM 2759 C C . SER B 1 143 ? 14.781 18.109 -6.375 1 98.62 143 SER B C 1
ATOM 2761 O O . SER B 1 143 ? 14.289 19.109 -5.867 1 98.62 143 SER B O 1
ATOM 2763 N N . TYR B 1 144 ? 15.203 17.078 -5.73 1 98.56 144 TYR B N 1
ATOM 2764 C CA . TYR B 1 144 ? 15 17 -4.289 1 98.56 144 TYR B CA 1
ATOM 2765 C C . TYR B 1 144 ? 16.281 16.562 -3.58 1 98.56 144 TYR B C 1
ATOM 2767 O O . TYR B 1 144 ? 17.109 15.852 -4.164 1 98.56 144 TYR B O 1
ATOM 2775 N N . THR B 1 145 ? 16.406 17 -2.359 1 97.94 145 THR B N 1
ATOM 2776 C CA . THR B 1 145 ? 17.5 16.547 -1.491 1 97.94 145 THR B CA 1
ATOM 2777 C C . THR B 1 145 ? 16.969 15.648 -0.385 1 97.94 145 THR B C 1
ATOM 2779 O O . THR B 1 145 ? 15.859 15.852 0.116 1 97.94 145 THR B O 1
ATOM 2782 N N . VAL B 1 146 ? 17.719 14.656 -0.061 1 96.5 146 VAL B N 1
ATOM 2783 C CA . VAL B 1 146 ? 17.344 13.719 1 1 96.5 146 VAL B CA 1
ATOM 2784 C C . VAL B 1 146 ? 18.484 13.617 2.01 1 96.5 146 VAL B C 1
ATOM 2786 O O . VAL B 1 146 ? 19.656 13.484 1.629 1 96.5 146 VAL B O 1
ATOM 2789 N N . MET B 1 147 ? 18.156 13.695 3.223 1 96.38 147 MET B N 1
ATOM 2790 C CA . MET B 1 147 ? 19.156 13.594 4.273 1 96.38 147 MET B CA 1
ATOM 2791 C C . MET B 1 147 ? 19.188 12.18 4.855 1 96.38 147 MET B C 1
ATOM 2793 O O . MET B 1 147 ? 18.156 11.508 4.926 1 96.38 147 MET B O 1
ATOM 2797 N N . HIS B 1 148 ? 20.281 11.852 5.32 1 94.56 148 HIS B N 1
ATOM 2798 C CA . HIS B 1 148 ? 20.438 10.555 5.969 1 94.56 148 HIS B CA 1
ATOM 2799 C C . HIS B 1 148 ? 19.625 10.477 7.25 1 94.56 148 HIS B C 1
ATOM 2801 O O . HIS B 1 148 ? 19.547 11.445 8.008 1 94.56 148 HIS B O 1
ATOM 2807 N N . ASP B 1 149 ? 18.938 9.438 7.422 1 93.12 149 ASP B N 1
ATOM 2808 C CA . ASP B 1 149 ? 18.203 9.102 8.625 1 93.12 149 ASP B CA 1
ATOM 2809 C C . ASP B 1 149 ? 18.594 7.727 9.156 1 93.12 149 ASP B C 1
ATOM 2811 O O . ASP B 1 149 ? 18.234 6.703 8.57 1 93.12 149 ASP B O 1
ATOM 2815 N N . GLN B 1 150 ? 19.266 7.652 10.266 1 91.94 150 GLN B N 1
ATOM 2816 C CA . GLN B 1 150 ? 19.812 6.414 10.812 1 91.94 150 GLN B CA 1
ATOM 2817 C C . GLN B 1 150 ? 18.688 5.48 11.266 1 91.94 150 GLN B C 1
ATOM 2819 O O . GLN B 1 150 ? 18.859 4.262 11.289 1 91.94 150 GLN B O 1
ATOM 2824 N N . THR B 1 151 ? 17.562 6.051 11.617 1 94.06 151 THR B N 1
ATOM 2825 C CA . THR B 1 151 ? 16.469 5.242 12.148 1 94.06 151 THR B CA 1
ATOM 2826 C C . THR B 1 151 ? 15.727 4.531 11.016 1 94.06 151 THR B C 1
ATOM 2828 O O . THR B 1 151 ? 14.984 3.574 11.266 1 94.06 151 THR B O 1
ATOM 2831 N N . LYS B 1 152 ? 15.852 5.031 9.805 1 97.12 152 LYS B N 1
ATOM 2832 C CA . LYS B 1 152 ? 15.258 4.418 8.617 1 97.12 152 LYS B CA 1
ATOM 2833 C C . LYS B 1 152 ? 16.219 4.449 7.441 1 97.12 152 LYS B C 1
ATOM 2835 O O . LYS B 1 152 ? 16.062 5.258 6.523 1 97.12 152 LYS B O 1
ATOM 2840 N N . PRO B 1 153 ? 17.141 3.496 7.406 1 96.25 153 PRO B N 1
ATOM 2841 C CA . PRO B 1 153 ? 18.266 3.592 6.469 1 96.25 153 PRO B CA 1
ATOM 2842 C C . PRO B 1 153 ? 17.859 3.258 5.031 1 96.25 153 PRO B C 1
ATOM 2844 O O . PRO B 1 153 ? 18.531 3.691 4.086 1 96.25 153 PRO B O 1
ATOM 2847 N N . TYR B 1 154 ? 16.828 2.482 4.887 1 96.88 154 TYR B N 1
ATOM 2848 C CA . TYR B 1 154 ? 16.453 2.076 3.533 1 96.88 154 TYR B CA 1
ATOM 2849 C C . TYR B 1 154 ? 15.594 3.139 2.861 1 96.88 154 TYR B C 1
ATOM 2851 O O . TYR B 1 154 ? 14.711 3.721 3.494 1 96.88 154 TYR B O 1
ATOM 2859 N N . ILE B 1 155 ? 15.906 3.455 1.632 1 98 155 ILE B N 1
ATOM 2860 C CA . ILE B 1 155 ? 15.133 4.391 0.823 1 98 155 ILE B CA 1
ATOM 2861 C C . ILE B 1 155 ? 14.711 3.721 -0.482 1 98 155 ILE B C 1
ATOM 2863 O O . ILE B 1 155 ? 15.555 3.199 -1.219 1 98 155 ILE B O 1
ATOM 2867 N N . SER B 1 156 ? 13.492 3.672 -0.733 1 98.19 156 SER B N 1
ATOM 2868 C CA . SER B 1 156 ? 12.945 3.072 -1.945 1 98.19 156 SER B CA 1
ATOM 2869 C C . SER B 1 156 ? 12.18 4.098 -2.771 1 98.19 156 SER B C 1
ATOM 2871 O O . SER B 1 156 ? 11.609 5.043 -2.223 1 98.19 156 SER B O 1
ATOM 2873 N N . PHE B 1 157 ? 12.18 3.928 -4.051 1 98.25 157 PHE B N 1
ATOM 2874 C CA . PHE B 1 157 ? 11.445 4.766 -4.992 1 98.25 157 PHE B CA 1
ATOM 2875 C C . PHE B 1 157 ? 10.531 3.92 -5.871 1 98.25 157 PHE B C 1
ATOM 2877 O O . PHE B 1 157 ? 10.969 2.912 -6.438 1 98.25 157 PHE B O 1
ATOM 2884 N N . LEU B 1 158 ? 9.312 4.273 -5.965 1 97.88 158 LEU B N 1
ATOM 2885 C CA . LEU B 1 158 ? 8.344 3.592 -6.812 1 97.88 158 LEU B CA 1
ATOM 2886 C C . LEU B 1 158 ? 7.48 4.598 -7.57 1 97.88 158 LEU B C 1
ATOM 2888 O O . LEU B 1 158 ? 7.109 5.637 -7.023 1 97.88 158 LEU B O 1
ATOM 2892 N N . PRO B 1 159 ? 7.129 4.289 -8.836 1 97.94 159 PRO B N 1
ATOM 2893 C CA . PRO B 1 159 ? 6.137 5.145 -9.492 1 97.94 159 PRO B CA 1
ATOM 2894 C C . PRO B 1 159 ? 4.742 4.996 -8.883 1 97.94 159 PRO B C 1
ATOM 2896 O O . PRO B 1 159 ? 4.352 3.898 -8.477 1 97.94 159 PRO B O 1
ATOM 2899 N N . PHE B 1 160 ? 3.996 6.023 -8.812 1 97 160 PHE B N 1
ATOM 2900 C CA . PHE B 1 160 ? 2.652 5.957 -8.25 1 97 160 PHE B CA 1
ATOM 2901 C C . PHE B 1 160 ? 1.641 5.535 -9.305 1 97 160 PHE B C 1
ATOM 2903 O O . PHE B 1 160 ? 0.89 4.578 -9.109 1 97 160 PHE B O 1
ATOM 2910 N N . ALA B 1 161 ? 1.673 6.242 -10.523 1 93.06 161 ALA B N 1
ATOM 2911 C CA . ALA B 1 161 ? 0.56 6.035 -11.445 1 93.06 161 ALA B CA 1
ATOM 2912 C C . ALA B 1 161 ? 1.056 5.906 -12.883 1 93.06 161 ALA B C 1
ATOM 2914 O O . ALA B 1 161 ? 0.295 5.527 -13.781 1 93.06 161 ALA B O 1
ATOM 2915 N N . GLU B 1 162 ? 2.223 6.234 -13.164 1 93.94 162 GLU B N 1
ATOM 2916 C CA . GLU B 1 162 ? 2.797 6.168 -14.508 1 93.94 162 GLU B CA 1
ATOM 2917 C C . GLU B 1 162 ? 4.312 6.023 -14.453 1 93.94 162 GLU B C 1
ATOM 2919 O O . GLU B 1 162 ? 4.918 6.16 -13.391 1 93.94 162 GLU B O 1
ATOM 2924 N N . THR B 1 163 ? 4.82 5.738 -15.617 1 96.69 163 THR B N 1
ATOM 2925 C CA . THR B 1 163 ? 6.273 5.633 -15.719 1 96.69 163 THR B CA 1
ATOM 2926 C C . THR B 1 163 ? 6.945 6.926 -15.266 1 96.69 163 THR B C 1
ATOM 2928 O O . THR B 1 163 ? 6.516 8.016 -15.641 1 96.69 163 THR B O 1
ATOM 2931 N N . VAL B 1 164 ? 7.883 6.781 -14.367 1 98.19 164 VAL B N 1
ATOM 2932 C CA . VAL B 1 164 ? 8.742 7.906 -14 1 98.19 164 VAL B CA 1
ATOM 2933 C C . VAL B 1 164 ? 9.922 7.996 -14.969 1 98.19 164 VAL B C 1
ATOM 2935 O O . VAL B 1 164 ? 10.648 7.023 -15.156 1 98.19 164 VAL B O 1
ATOM 2938 N N . LYS B 1 165 ? 10.094 9.148 -15.539 1 98.62 165 LYS B N 1
ATOM 2939 C CA . LYS B 1 165 ? 11.125 9.281 -16.562 1 98.62 165 LYS B CA 1
ATOM 2940 C C . LYS B 1 165 ? 12.32 10.07 -16.062 1 98.62 165 LYS B C 1
ATOM 2942 O O . LYS B 1 165 ? 12.164 11.039 -15.312 1 98.62 165 LYS B O 1
ATOM 2947 N N . ASN B 1 166 ? 13.5 9.625 -16.484 1 98.56 166 ASN B N 1
ATOM 2948 C CA . ASN B 1 166 ? 14.758 10.32 -16.25 1 98.56 166 ASN B CA 1
ATOM 2949 C C . ASN B 1 166 ? 15.047 10.469 -14.766 1 98.56 166 ASN B C 1
ATOM 2951 O O . ASN B 1 166 ? 15.438 11.547 -14.305 1 98.56 166 ASN B O 1
ATOM 2955 N N . LEU B 1 167 ? 14.789 9.391 -14.008 1 98.62 167 LEU B N 1
ATOM 2956 C CA . LEU B 1 167 ? 15.125 9.391 -12.594 1 98.62 167 LEU B CA 1
ATOM 2957 C C . LEU B 1 167 ? 16.641 9.32 -12.391 1 98.62 167 LEU B C 1
ATOM 2959 O O . LEU B 1 167 ? 17.297 8.43 -12.938 1 98.62 167 LEU B O 1
ATOM 2963 N N . SER B 1 168 ? 17.141 10.234 -11.719 1 98.81 168 SER B N 1
ATOM 2964 C CA . SER B 1 168 ? 18.547 10.227 -11.305 1 98.81 168 SER B CA 1
ATOM 2965 C C . SER B 1 168 ? 18.672 10.172 -9.789 1 98.81 168 SER B C 1
ATOM 2967 O O . SER B 1 168 ? 17.938 10.844 -9.07 1 98.81 168 SER B O 1
ATOM 2969 N N . LEU B 1 169 ? 19.5 9.297 -9.289 1 98.12 169 LEU B N 1
ATOM 2970 C CA . LEU B 1 169 ? 19.812 9.141 -7.875 1 98.12 169 LEU B CA 1
ATOM 2971 C C . LEU B 1 169 ? 21.312 9.375 -7.629 1 98.12 169 LEU B C 1
ATOM 2973 O O . LEU B 1 169 ? 22.141 8.664 -8.188 1 98.12 169 LEU B O 1
ATOM 2977 N N . GLU B 1 170 ? 21.625 10.312 -6.848 1 97.94 170 GLU B N 1
ATOM 2978 C CA . GLU B 1 170 ? 23 10.617 -6.461 1 97.94 170 GLU B CA 1
ATOM 2979 C C . GLU B 1 170 ? 23.188 10.5 -4.949 1 97.94 170 GLU B C 1
ATOM 2981 O O . GLU B 1 170 ? 22.312 10.914 -4.176 1 97.94 170 GLU B O 1
ATOM 2986 N N . GLY B 1 171 ? 24.328 9.922 -4.594 1 97.25 171 GLY B N 1
ATOM 2987 C CA . GLY B 1 171 ? 24.609 9.773 -3.174 1 97.25 171 GLY B CA 1
ATOM 2988 C C . GLY B 1 171 ? 24.031 8.5 -2.584 1 97.25 171 GLY B C 1
ATOM 2989 O O . GLY B 1 171 ? 23.953 8.352 -1.361 1 97.25 171 GLY B O 1
ATOM 2990 N N . PHE B 1 172 ? 23.609 7.617 -3.396 1 96.5 172 PHE B N 1
ATOM 2991 C CA . PHE B 1 172 ? 23.031 6.348 -2.98 1 96.5 172 PHE B CA 1
ATOM 2992 C C . PHE B 1 172 ? 23.969 5.191 -3.291 1 96.5 172 PHE B C 1
ATOM 2994 O O . PHE B 1 172 ? 24.828 5.301 -4.168 1 96.5 172 PHE B O 1
ATOM 3001 N N . LYS B 1 173 ? 23.797 4.156 -2.555 1 95.19 173 LYS B N 1
ATOM 3002 C CA . LYS B 1 173 ? 24.547 2.939 -2.818 1 95.19 173 LYS B CA 1
ATOM 3003 C C . LYS B 1 173 ? 24.375 2.48 -4.262 1 95.19 173 LYS B C 1
ATOM 3005 O O . LYS B 1 173 ? 25.344 2.113 -4.93 1 95.19 173 LYS B O 1
ATOM 3010 N N . TYR B 1 174 ? 23.141 2.475 -4.715 1 94.56 174 TYR B N 1
ATOM 3011 C CA . TYR B 1 174 ? 22.797 2.193 -6.105 1 94.56 174 TYR B CA 1
ATOM 3012 C C . TYR B 1 174 ? 22.344 3.457 -6.824 1 94.56 174 TYR B C 1
ATOM 3014 O O . TYR B 1 174 ? 21.156 3.809 -6.781 1 94.56 174 TYR B O 1
ATOM 3022 N N . SER B 1 175 ? 23.281 4.062 -7.52 1 94.94 175 SER B N 1
ATOM 3023 C CA . SER B 1 175 ? 22.969 5.305 -8.227 1 94.94 175 SER B CA 1
ATOM 3024 C C . SER B 1 175 ? 22.266 5.031 -9.547 1 94.94 175 SER B C 1
ATOM 3026 O O . SER B 1 175 ? 22.312 3.916 -10.062 1 94.94 175 SER B O 1
ATOM 3028 N N . LEU B 1 176 ? 21.547 5.996 -9.961 1 96.81 176 LEU B N 1
ATOM 3029 C CA . LEU B 1 176 ? 20.906 5.973 -11.273 1 96.81 176 LEU B CA 1
ATOM 3030 C C . LEU B 1 176 ? 21.156 7.277 -12.023 1 96.81 176 LEU B C 1
ATOM 3032 O O . LEU B 1 176 ? 21.344 8.328 -11.406 1 96.81 176 LEU B O 1
ATOM 3036 N N . ASN B 1 177 ? 21.219 7.191 -13.328 1 98.12 177 ASN B N 1
ATOM 3037 C CA . ASN B 1 177 ? 21.328 8.352 -14.203 1 98.12 177 ASN B CA 1
ATOM 3038 C C . ASN B 1 177 ? 20.266 8.344 -15.289 1 98.12 177 ASN B C 1
ATOM 3040 O O . ASN B 1 177 ? 20.406 7.664 -16.312 1 98.12 177 ASN B O 1
ATOM 3044 N N . LYS B 1 178 ? 19.281 9.156 -15.133 1 98.19 178 LYS B N 1
ATOM 3045 C CA . LYS B 1 178 ? 18.203 9.383 -16.078 1 98.19 178 LYS B CA 1
ATOM 3046 C C . LYS B 1 178 ? 17.562 8.062 -16.516 1 98.19 178 LYS B C 1
ATOM 3048 O O . LYS B 1 178 ? 17.359 7.816 -17.703 1 98.19 178 LYS B O 1
ATOM 3053 N N . CYS B 1 179 ? 17.312 7.262 -15.586 1 97.12 179 CYS B N 1
ATOM 3054 C CA . CYS B 1 179 ? 16.672 5.977 -15.836 1 97.12 179 CYS B CA 1
ATOM 3055 C C . CYS B 1 179 ? 15.148 6.105 -15.812 1 97.12 179 CYS B C 1
ATOM 3057 O O . CYS B 1 179 ? 14.609 6.977 -15.133 1 97.12 179 CYS B O 1
ATOM 3059 N N . HIS B 1 180 ? 14.5 5.301 -16.594 1 97.94 180 HIS B N 1
ATOM 3060 C CA . HIS B 1 180 ? 13.047 5.25 -16.594 1 97.94 180 HIS B CA 1
ATOM 3061 C C . HIS B 1 180 ? 12.539 4.094 -15.734 1 97.94 180 HIS B C 1
ATOM 3063 O O . HIS B 1 180 ? 13 2.961 -15.875 1 97.94 180 HIS B O 1
ATOM 3069 N N . ILE B 1 181 ? 11.68 4.453 -14.781 1 96.75 181 ILE B N 1
ATOM 3070 C CA . ILE B 1 181 ? 11.109 3.43 -13.914 1 96.75 181 ILE B CA 1
ATOM 3071 C C . ILE B 1 181 ? 9.656 3.166 -14.305 1 96.75 181 ILE B C 1
ATOM 3073 O O . ILE B 1 181 ? 8.781 3.994 -14.047 1 96.75 181 ILE B O 1
ATOM 3077 N N . ALA B 1 182 ? 9.398 1.984 -14.828 1 96.31 182 ALA B N 1
ATOM 3078 C CA . ALA B 1 182 ? 8.062 1.628 -15.289 1 96.31 182 ALA B CA 1
ATOM 3079 C C . ALA B 1 182 ? 7.219 1.061 -14.156 1 96.31 182 ALA B C 1
ATOM 3081 O O . ALA B 1 182 ? 7.758 0.604 -13.141 1 96.31 182 ALA B O 1
ATOM 3082 N N . LEU B 1 183 ? 5.898 1.118 -14.359 1 96.12 183 LEU B N 1
ATOM 3083 C CA . LEU B 1 183 ? 5.016 0.39 -13.453 1 96.12 183 LEU B CA 1
ATOM 3084 C C . LEU B 1 183 ? 5.355 -1.097 -13.445 1 96.12 183 LEU B C 1
ATOM 3086 O O . LEU B 1 183 ? 5.633 -1.682 -14.492 1 96.12 183 LEU B O 1
ATOM 3090 N N . GLY B 1 184 ? 5.383 -1.648 -12.273 1 94.31 184 GLY B N 1
ATOM 3091 C CA . GLY B 1 184 ? 5.703 -3.064 -12.18 1 94.31 184 GLY B CA 1
ATOM 3092 C C . GLY B 1 184 ? 7.156 -3.326 -11.828 1 94.31 184 GLY B C 1
ATOM 3093 O O . GLY B 1 184 ? 7.531 -4.461 -11.523 1 94.31 184 GLY B O 1
ATOM 3094 N N . SER B 1 185 ? 7.93 -2.275 -11.781 1 92.75 185 SER B N 1
ATOM 3095 C CA . SER B 1 185 ? 9.359 -2.426 -11.539 1 92.75 185 SER B CA 1
ATOM 3096 C C . SER B 1 185 ? 9.672 -2.439 -10.047 1 92.75 185 SER B C 1
ATOM 3098 O O . SER B 1 185 ? 9.055 -1.702 -9.273 1 92.75 185 SER B O 1
ATOM 3100 N N . THR B 1 186 ? 10.625 -3.303 -9.648 1 92.44 186 THR B N 1
ATOM 3101 C CA . THR B 1 186 ? 11.125 -3.299 -8.281 1 92.44 186 THR B CA 1
ATOM 3102 C C . THR B 1 186 ? 12.57 -2.818 -8.234 1 92.44 186 THR B C 1
ATOM 3104 O O . THR B 1 186 ? 13.281 -3.062 -7.258 1 92.44 186 THR B O 1
ATOM 3107 N N . LEU B 1 187 ? 13.016 -2.146 -9.195 1 91.19 187 LEU B N 1
ATOM 3108 C CA . LEU B 1 187 ? 14.398 -1.745 -9.414 1 91.19 187 LEU B CA 1
ATOM 3109 C C . LEU B 1 187 ? 14.906 -0.888 -8.258 1 91.19 187 LEU B C 1
ATOM 3111 O O . LEU B 1 187 ? 16.062 -1.004 -7.855 1 91.19 187 LEU B O 1
ATOM 3115 N N . CYS B 1 188 ? 14.125 -0.031 -7.633 1 94.44 188 CYS B N 1
ATOM 3116 C CA . CYS B 1 188 ? 14.594 0.988 -6.703 1 94.44 188 CYS B CA 1
ATOM 3117 C C . CYS B 1 188 ? 14.133 0.688 -5.285 1 94.44 188 CYS B C 1
ATOM 3119 O O . CYS B 1 188 ? 13.867 1.605 -4.504 1 94.44 188 CYS B O 1
ATOM 3121 N N . ILE B 1 189 ? 13.961 -0.596 -5.008 1 95.75 189 ILE B N 1
ATOM 3122 C CA . ILE B 1 189 ? 13.547 -1 -3.666 1 95.75 189 ILE B CA 1
ATOM 3123 C C . ILE B 1 189 ? 14.781 -1.225 -2.795 1 95.75 189 ILE B C 1
ATOM 3125 O O . ILE B 1 189 ? 15.742 -1.874 -3.219 1 95.75 189 ILE B O 1
ATOM 3129 N N . SER B 1 190 ? 14.797 -0.637 -1.604 1 94.25 190 SER B N 1
ATOM 3130 C CA . SER B 1 190 ? 15.766 -0.865 -0.538 1 94.25 190 SER B CA 1
ATOM 3131 C C . SER B 1 190 ? 17.141 -0.321 -0.914 1 94.25 190 SER B C 1
ATOM 3133 O O . SER B 1 190 ? 18.156 -1.01 -0.757 1 94.25 190 SER B O 1
ATOM 3135 N N . ASN B 1 191 ? 17.172 0.873 -1.477 1 95.56 191 ASN B N 1
ATOM 3136 C CA . ASN B 1 191 ? 18.438 1.599 -1.623 1 95.56 191 ASN B CA 1
ATOM 3137 C C . ASN B 1 191 ? 18.906 2.178 -0.292 1 95.56 191 ASN B C 1
ATOM 3139 O O . ASN B 1 191 ? 18.234 2.027 0.729 1 95.56 191 ASN B O 1
ATOM 3143 N N . GLU B 1 192 ? 20.109 2.752 -0.25 1 95.94 192 GLU B N 1
ATOM 3144 C CA . GLU B 1 192 ? 20.672 3.377 0.949 1 95.94 192 GLU B CA 1
ATOM 3145 C C . GLU B 1 192 ? 21.516 4.59 0.595 1 95.94 192 GLU B C 1
ATOM 3147 O O . GLU B 1 192 ? 22.156 4.621 -0.458 1 95.94 192 GLU B O 1
ATOM 3152 N N . LEU B 1 193 ? 21.484 5.527 1.485 1 95.44 193 LEU B N 1
ATOM 3153 C CA . LEU B 1 193 ? 22.422 6.637 1.326 1 95.44 193 LEU B CA 1
ATOM 3154 C C . LEU B 1 193 ? 23.812 6.246 1.801 1 95.44 193 LEU B C 1
ATOM 3156 O O . LEU B 1 193 ? 23.969 5.629 2.857 1 95.44 193 LEU B O 1
ATOM 3160 N N . ILE B 1 194 ? 24.781 6.547 1.055 1 93.88 194 ILE B N 1
ATOM 3161 C CA . ILE B 1 194 ? 26.156 6.227 1.439 1 93.88 194 ILE B CA 1
ATOM 3162 C C . ILE B 1 194 ? 26.844 7.48 1.968 1 93.88 194 ILE B C 1
ATOM 3164 O O . ILE B 1 194 ? 27.969 7.41 2.484 1 93.88 194 ILE B O 1
ATOM 3168 N N . HIS B 1 195 ? 26.219 8.656 1.808 1 91.06 195 HIS B N 1
ATOM 3169 C CA . HIS B 1 195 ? 26.672 9.938 2.342 1 91.06 195 HIS B CA 1
ATOM 3170 C C . HIS B 1 195 ? 25.625 10.539 3.281 1 91.06 195 HIS B C 1
ATOM 3172 O O . HIS B 1 195 ? 24.562 9.953 3.488 1 91.06 195 HIS B O 1
ATOM 3178 N N . SER B 1 196 ? 25.984 11.656 3.865 1 93.25 196 SER B N 1
ATOM 3179 C CA . SER B 1 196 ? 25.078 12.32 4.793 1 93.25 196 SER B CA 1
ATOM 3180 C C . SER B 1 196 ? 23.875 12.891 4.062 1 93.25 196 SER B C 1
ATOM 3182 O O . SER B 1 196 ? 22.828 13.164 4.676 1 93.25 196 SER B O 1
ATOM 3184 N N . GLN B 1 197 ? 24.125 13.062 2.809 1 95.75 197 GLN B N 1
ATOM 3185 C CA . GLN B 1 197 ? 23.031 13.594 1.993 1 95.75 197 GLN B CA 1
ATOM 3186 C C . GLN B 1 197 ? 23.047 12.992 0.589 1 95.75 197 GLN B C 1
ATOM 3188 O O . GLN B 1 197 ? 24.094 12.539 0.12 1 95.75 197 GLN B O 1
ATOM 3193 N N . GLY B 1 198 ? 21.875 12.914 -0.014 1 97.25 198 GLY B N 1
ATOM 3194 C CA . GLY B 1 198 ? 21.719 12.523 -1.405 1 97.25 198 GLY B CA 1
ATOM 3195 C C . GLY B 1 198 ? 20.70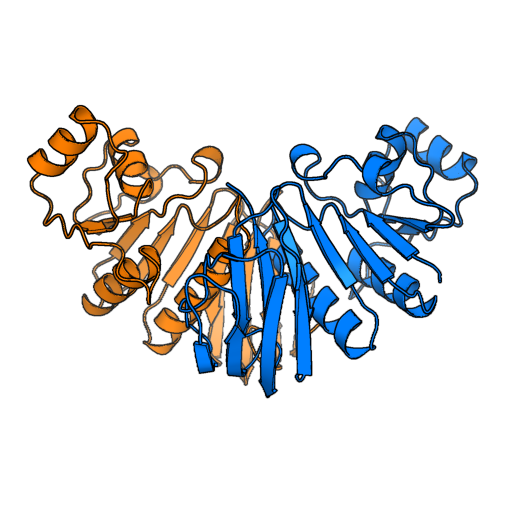3 13.375 -2.15 1 97.25 198 GLY B C 1
ATOM 3196 O O . GLY B 1 198 ? 20.156 14.336 -1.596 1 97.25 198 GLY B O 1
ATOM 3197 N N . ALA B 1 199 ? 20.625 13.102 -3.422 1 98.31 199 ALA B N 1
ATOM 3198 C CA . ALA B 1 199 ? 19.672 13.844 -4.246 1 98.31 199 ALA B CA 1
ATOM 3199 C C . ALA B 1 199 ? 19 12.922 -5.27 1 98.31 199 ALA B C 1
ATOM 3201 O O . ALA B 1 199 ? 19.594 11.93 -5.703 1 98.31 199 ALA B O 1
ATOM 3202 N N . PHE B 1 200 ? 17.766 13.273 -5.535 1 98.62 200 PHE B N 1
ATOM 3203 C CA . PHE B 1 200 ? 17.094 12.609 -6.648 1 98.62 200 PHE B CA 1
ATOM 3204 C C . PHE B 1 200 ? 16.312 13.609 -7.484 1 98.62 200 PHE B C 1
ATOM 3206 O O . PHE B 1 200 ? 15.922 14.672 -6.988 1 98.62 200 PHE B O 1
ATOM 3213 N N . SER B 1 201 ? 16.156 13.312 -8.742 1 98.81 201 SER B N 1
ATOM 3214 C CA . SER B 1 201 ? 15.406 14.164 -9.672 1 98.81 201 SER B CA 1
ATOM 3215 C C . SER B 1 201 ? 14.766 13.336 -10.781 1 98.81 201 SER B C 1
ATOM 3217 O O . SER B 1 201 ? 15.219 12.227 -11.078 1 98.81 201 SER B O 1
ATOM 3219 N N . PHE B 1 202 ? 13.773 13.797 -11.336 1 98.75 202 PHE B N 1
ATOM 3220 C CA . PHE B 1 202 ? 13.094 13.156 -12.461 1 98.75 202 PHE B CA 1
ATOM 3221 C C . PHE B 1 202 ? 12.227 14.164 -13.211 1 98.75 202 PHE B C 1
ATOM 3223 O O . PHE B 1 202 ? 11.977 15.266 -12.711 1 98.75 202 PHE B O 1
ATOM 3230 N N . SER B 1 203 ? 11.727 13.805 -14.414 1 98.75 203 SER B N 1
ATOM 3231 C CA . SER B 1 203 ? 11.148 14.82 -15.281 1 98.75 203 SER B CA 1
ATOM 3232 C C . SER B 1 203 ? 9.664 14.57 -15.516 1 98.75 203 SER B C 1
ATOM 3234 O O . SER B 1 203 ? 8.93 15.469 -15.938 1 98.75 203 SER B O 1
ATOM 3236 N N . GLU B 1 204 ? 9.219 13.375 -15.383 1 98.5 204 GLU B N 1
ATOM 3237 C CA . GLU B 1 204 ? 7.816 13.031 -15.602 1 98.5 204 GLU B CA 1
ATOM 3238 C C . GLU B 1 204 ? 7.348 11.969 -14.609 1 98.5 204 GLU B C 1
ATOM 3240 O O . GLU B 1 204 ? 8.141 11.133 -14.164 1 98.5 204 GLU B O 1
ATOM 3245 N N . GLY B 1 205 ? 6.023 12.023 -14.344 1 97.75 205 GLY B N 1
ATOM 3246 C CA . GLY B 1 205 ? 5.426 11.047 -13.445 1 97.75 205 GLY B CA 1
ATOM 3247 C C . GLY B 1 205 ? 5.348 11.523 -12.008 1 97.75 205 GLY B C 1
ATOM 3248 O O . GLY B 1 205 ? 5.605 12.688 -11.719 1 97.75 205 GLY B O 1
ATOM 3249 N N . ILE B 1 206 ? 4.879 10.688 -11.141 1 97.94 206 ILE B N 1
ATOM 3250 C CA . ILE B 1 206 ? 4.809 10.922 -9.703 1 97.94 206 ILE B CA 1
ATOM 3251 C C . ILE B 1 206 ? 5.578 9.836 -8.961 1 97.94 206 ILE B C 1
ATOM 3253 O O . ILE B 1 206 ? 5.371 8.641 -9.211 1 97.94 206 ILE B O 1
ATOM 3257 N N . LEU B 1 207 ? 6.441 10.258 -8.094 1 98.5 207 LEU B N 1
ATOM 3258 C CA . LEU B 1 207 ? 7.355 9.328 -7.438 1 98.5 207 LEU B CA 1
ATOM 3259 C C . LEU B 1 207 ? 7.004 9.18 -5.961 1 98.5 207 LEU B C 1
ATOM 3261 O O . LEU B 1 207 ? 6.844 10.18 -5.254 1 98.5 207 LEU B O 1
ATOM 3265 N N . ILE B 1 208 ? 6.805 7.957 -5.496 1 98.69 208 ILE B N 1
ATOM 3266 C CA . ILE B 1 208 ? 6.703 7.652 -4.074 1 98.69 208 ILE B CA 1
ATOM 3267 C C . ILE B 1 208 ? 8.102 7.414 -3.496 1 98.69 208 ILE B C 1
ATOM 3269 O O . ILE B 1 208 ? 8.898 6.676 -4.074 1 98.69 208 ILE B O 1
ATOM 3273 N N . MET B 1 209 ? 8.461 8.062 -2.486 1 98.81 209 MET B N 1
ATOM 3274 C CA . MET B 1 209 ? 9.672 7.766 -1.725 1 98.81 209 MET B CA 1
ATOM 3275 C C . MET B 1 209 ? 9.328 7.184 -0.358 1 98.81 209 MET B C 1
ATOM 3277 O O . MET B 1 209 ? 8.508 7.746 0.373 1 98.81 209 MET B O 1
ATOM 3281 N N . ILE B 1 210 ? 9.891 6.051 -0.022 1 98.69 210 ILE B N 1
ATOM 3282 C CA . ILE B 1 210 ? 9.641 5.383 1.251 1 98.69 210 ILE B CA 1
ATOM 3283 C C . ILE B 1 210 ? 10.953 5.18 1.996 1 98.69 210 ILE B C 1
ATOM 3285 O O . ILE B 1 210 ? 11.883 4.551 1.474 1 98.69 210 ILE B O 1
ATOM 3289 N N . ARG B 1 211 ? 11.031 5.727 3.117 1 98.44 211 ARG B N 1
ATOM 3290 C CA . ARG B 1 211 ? 12.086 5.375 4.059 1 98.44 211 ARG B CA 1
ATOM 3291 C C . ARG B 1 211 ? 11.625 4.289 5.023 1 98.44 211 ARG B C 1
ATOM 3293 O O . ARG B 1 211 ? 10.531 4.383 5.586 1 98.44 211 ARG B O 1
ATOM 3300 N N . SER B 1 212 ? 12.422 3.283 5.16 1 98.06 212 SER B N 1
ATOM 3301 C CA . SER B 1 212 ? 11.938 2.172 5.973 1 98.06 212 SER B CA 1
ATOM 3302 C C . SER B 1 212 ? 13.062 1.572 6.809 1 98.06 212 SER B C 1
ATOM 3304 O O . SER B 1 212 ? 14.242 1.864 6.578 1 98.06 212 SER B O 1
ATOM 3306 N N . THR B 1 213 ? 12.672 0.824 7.832 1 96.56 213 THR B N 1
ATOM 3307 C CA . THR B 1 213 ? 13.57 0.034 8.672 1 96.56 213 THR B CA 1
ATOM 3308 C C . THR B 1 213 ? 12.945 -1.319 9 1 96.56 213 THR B C 1
ATOM 3310 O O . THR B 1 213 ? 11.727 -1.482 8.922 1 96.56 213 THR B O 1
ATOM 3313 N N . ASP B 1 214 ? 13.789 -2.385 9.258 1 89.25 214 ASP B N 1
ATOM 3314 C CA . ASP B 1 214 ? 13.305 -3.717 9.609 1 89.25 214 ASP B CA 1
ATOM 3315 C C . ASP B 1 214 ? 12.812 -3.754 11.055 1 89.25 214 ASP B C 1
ATOM 3317 O O . ASP B 1 214 ? 13.312 -3.01 11.906 1 89.25 214 ASP B O 1
#